Protein AF-A0AAV5CMH6-F1 (afdb_monomer_lite)

Organism: NCBI:txid191504

Sequence (570 aa):
MGAANGVAAIQAPANKAAPFFSFGVIADVQYADIPDGRSFYGVPRYYRHSLAVLRRAVTSWNNTQTQPGGVSFCINFGDIVDRHCPKDKSLSAVREVLDAFGELAGGRPTYHMLGNHCLYNLPRTELLPLLNMPTNSSDSDRAYYDISPCPGFRIVVLDAYDFSALGRAQDHPTATAALRFLEENNPNADKNSSDGLAGTARRFVAYNGGVGARGEGRRVRPPANGPRRGVPGVAPVELQRGDGRRPPVLEMAAANGIAVNGSAKAPLFSFGVIADVQYADIPDGRSFLGVPRYYRHSISVLQRAVSRWNTHNNLKFAINFGDIIDGFCPKDKSLWAVQKVLDEFDKFQGPTYHMFGNHCLYNLPRSKLVSLLKMPTEFDRAYYDFSPCPEFRIVVLDAYDFSCLGWPQDHPVTAAALKLLDEKNPNSDKNSPEGLVGVHRRFVKFNGAVGKEQLSWLNDVLQDASTNKQNVILCSHLPMDPGASSPAALMWNYDEVMSVVRLYNCVKACFAGHDHKGGHSIDSHGVHHRTLEAALECPPGTSAFGHVEVYPDKLLLIGSDRMADTEICF

Secondary structure (DSSP, 8-state):
-------------S-PPPPS-EEEEE----B-SS--EE-TTS-EE-TTHHHHHHHHHHHHHHHTTTSTT-EEEEEE-S--B-TTS-HHHHHHHHHHHHHHHHT-GGG--EEE---HHHHHHS-HHHHHHHHT----SS-TT---EEE-SSTT--EEE--TTSS-SSSS-TTSHHHHHHHHHHHHH---SSTT--TT--GGGGG----------------PPPPPP-PPPP----PPPP-----------------------S--PPPSEEEEEEB---B-SS--EE-TT--EE-TTTHHHHHHHHHHHHHHHS-EEEEEE-S--B-TTS-TTTHHHHHHHHHHHHTTSSS-EEE---HHHHTTS-HHHHHHHTT-SSSTT---EEEEEETTEEEEE--TTSEESSSS-TTSHHHHHHHHHHHHH---SSTT--TT--GGGGG-STT-EE--HHHHHHHHHHHHHHHHTT-EEEEE-SS---TTSS-TTTS-TTHHHHHHHHTT-TTEEEEEE-SSTT-EEEE-TTS-EEEEPPBGGGPPTT----EEEEE-SSEEEEEE-TTS--EEEE-

pLDDT: mean 85.27, std 21.81, range [24.73, 98.94]

Foldseek 3Di:
DDDDPDPPPPPDDPDDDQDPAAAAEDEQLQAAPDCWDADPVRHTGHRPCSLVVLLVSLVVLLVQPPPRRGHQAYEYAENQHALPHDLVCLLVSSVSSVVSSVSNPDPHYYAYAYDQRNQSRAALLSVQVSRVHPAVDPPSSDRWDWDDPDPPDIDTHDHPCPQALTRDDCPPPSNVVSVVVLVVLDVDPQLQDLPPPDFPSSVSHRVNPDDDDPDDDDDDDDDDDDDDDDDDDDDDDDDDDDDDDDDDDDDDDDDDDDPDPDPDDAFPAKEKEAEALQAAPDCWDADPVRFTFHRPCSLVLLLVRLVVQVVVVTHQEYEYQANQHALPHDLVCLVVSSVVSVVSVVSRPHYYAYAYFLRNQSHDAQQVCCVSRVAPDPGSDRWDKDDSDLAAIETEAHQAPQACTRDDCPDPSNVVRVVVLVVLPVDPQQQDLPPPDQLSLQSGRSGGHGDPNRLVVLLVVLVVCQVSNHAYEYGHQAWLDVQFAPSNRHRPPSVSSVVSVLVHPRYQEYEYERRQQWGWDADPSRYIYTYFHHSRSDDPPFHTMFMWRHHSFWIWTDTTGSGDIDIGGD

InterPro domains:
  IPR004843 Calcineurin-like, phosphoesterase domain [PF00149] (271-517)
  IPR029052 Metallo-dependent phosphatase-like [G3DSA:3.60.21.10] (16-215)
  IPR029052 Metallo-dependent phosphatase-like [G3DSA:3.60.21.10] (264-563)
  IPR029052 Metallo-dependent phosphatase-like [SSF56300] (21-213)
  IPR029052 Metallo-dependent phosphatase-like [SSF56300] (267-563)
  IPR041869 Manganese-dependent ADP-ribose/CDP-alcohol diphosphatase 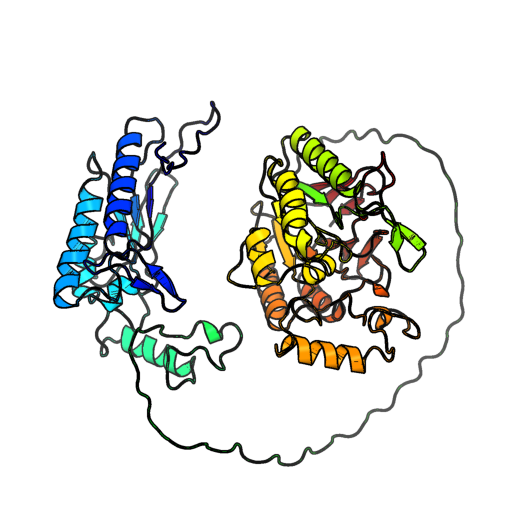[cd07396] (269-557)

Structure (mmCIF, N/CA/C/O backbone):
data_AF-A0AAV5CMH6-F1
#
_entry.id   AF-A0AAV5CMH6-F1
#
loop_
_atom_site.group_PDB
_atom_site.id
_atom_site.type_symbol
_atom_site.label_atom_id
_atom_site.label_alt_id
_atom_site.label_comp_id
_atom_site.label_asym_id
_atom_site.label_entity_id
_atom_site.label_seq_id
_atom_site.pdbx_PDB_ins_code
_atom_site.Cartn_x
_atom_site.Cartn_y
_atom_site.Cartn_z
_atom_site.occupancy
_atom_site.B_iso_or_equiv
_atom_site.auth_seq_id
_atom_site.auth_comp_id
_atom_site.auth_asym_id
_atom_site.auth_atom_id
_atom_site.pdbx_PDB_model_num
ATOM 1 N N . MET A 1 1 ? 2.998 41.480 2.901 1.00 34.34 1 MET A N 1
ATOM 2 C CA . MET A 1 1 ? 3.467 40.091 2.717 1.00 34.34 1 MET A CA 1
ATOM 3 C C . MET A 1 1 ? 4.095 39.637 4.021 1.00 34.34 1 MET A C 1
ATOM 5 O O . MET A 1 1 ? 5.067 40.241 4.445 1.00 34.34 1 MET A O 1
ATOM 9 N N . GLY A 1 2 ? 3.507 38.641 4.674 1.00 28.34 2 GLY A N 1
ATOM 10 C CA . GLY A 1 2 ? 4.030 38.023 5.889 1.00 28.34 2 GLY A CA 1
ATOM 11 C C . GLY A 1 2 ? 3.264 36.726 6.103 1.00 28.34 2 GLY A C 1
ATOM 12 O O . GLY A 1 2 ? 2.069 36.768 6.379 1.00 28.34 2 GLY A O 1
ATOM 13 N N . ALA A 1 3 ? 3.916 35.597 5.836 1.00 29.33 3 ALA A N 1
ATOM 14 C CA . ALA A 1 3 ? 3.318 34.272 5.891 1.00 29.33 3 ALA A CA 1
ATOM 15 C C . ALA A 1 3 ? 3.009 33.894 7.347 1.00 29.33 3 ALA A C 1
ATOM 17 O O . ALA A 1 3 ? 3.910 33.803 8.180 1.00 29.33 3 ALA A O 1
ATOM 18 N N . ALA A 1 4 ? 1.728 33.686 7.646 1.00 30.56 4 ALA A N 1
ATOM 19 C CA . ALA A 1 4 ? 1.277 33.081 8.886 1.00 30.56 4 ALA A CA 1
ATOM 20 C C . ALA A 1 4 ? 1.415 31.557 8.762 1.00 30.56 4 ALA A C 1
ATOM 22 O O . ALA A 1 4 ? 0.731 30.930 7.953 1.00 30.56 4 ALA A O 1
ATOM 23 N N . ASN A 1 5 ? 2.299 30.962 9.563 1.00 33.38 5 ASN A N 1
ATOM 24 C CA . ASN A 1 5 ? 2.342 29.517 9.773 1.00 33.38 5 ASN A CA 1
ATOM 25 C C . ASN A 1 5 ? 1.097 29.119 10.576 1.00 33.38 5 ASN A C 1
ATOM 27 O O . ASN A 1 5 ? 1.065 29.240 11.801 1.00 33.38 5 ASN A O 1
ATOM 31 N N . GLY A 1 6 ? 0.046 28.726 9.856 1.00 28.78 6 GLY A N 1
ATOM 32 C CA . GLY A 1 6 ? -1.236 28.327 10.417 1.00 28.78 6 GLY A CA 1
ATOM 33 C C . GLY A 1 6 ? -1.130 27.018 11.191 1.00 28.78 6 GLY A C 1
ATOM 34 O O . GLY A 1 6 ? -0.851 25.966 10.623 1.00 28.78 6 GLY A O 1
ATOM 35 N N . VAL A 1 7 ? -1.415 27.083 12.489 1.00 35.06 7 VAL A N 1
ATOM 36 C CA . VAL A 1 7 ? -1.943 25.942 13.237 1.00 35.06 7 VAL A CA 1
ATOM 37 C C . VAL A 1 7 ? -3.320 25.663 12.639 1.00 35.06 7 VAL A C 1
ATOM 39 O O . VAL A 1 7 ? -4.251 26.445 12.831 1.00 35.06 7 VAL A O 1
ATOM 42 N N . ALA A 1 8 ? -3.438 24.602 11.845 1.00 31.11 8 ALA A N 1
ATOM 43 C CA . ALA A 1 8 ? -4.713 24.183 11.285 1.00 31.11 8 ALA A CA 1
ATOM 44 C C . ALA A 1 8 ? -5.576 23.594 12.410 1.00 31.11 8 ALA A C 1
ATOM 46 O O . ALA A 1 8 ? -5.528 22.401 12.700 1.00 31.11 8 ALA A O 1
ATOM 47 N N . ALA A 1 9 ? -6.360 24.446 13.069 1.00 35.19 9 ALA A N 1
ATOM 48 C CA . ALA A 1 9 ? -7.510 23.985 13.824 1.00 35.19 9 ALA A CA 1
ATOM 49 C C . ALA A 1 9 ? -8.517 23.430 12.810 1.00 35.19 9 ALA A C 1
ATOM 51 O O . ALA A 1 9 ? -9.132 24.181 12.054 1.00 35.19 9 ALA A O 1
ATOM 52 N N . ILE A 1 10 ? -8.648 22.105 12.762 1.00 32.22 10 ILE A N 1
ATOM 53 C CA . ILE A 1 10 ? -9.707 21.432 12.013 1.00 32.22 10 ILE A CA 1
ATOM 54 C C . ILE A 1 10 ? -11.035 21.882 12.636 1.00 32.22 10 ILE A C 1
ATOM 56 O O . ILE A 1 10 ? -11.421 21.400 13.700 1.00 32.22 10 ILE A O 1
ATOM 60 N N . GLN A 1 11 ? -11.726 22.838 12.010 1.00 34.53 11 GLN A N 1
ATOM 61 C CA . GLN A 1 11 ? -13.102 23.160 12.378 1.00 34.53 11 GLN A CA 1
ATOM 62 C C . GLN A 1 11 ? -13.987 21.977 11.981 1.00 34.53 11 GLN A C 1
ATOM 64 O O . GLN A 1 11 ? -14.206 21.698 10.804 1.00 34.53 11 GLN A O 1
ATOM 69 N N . ALA A 1 12 ? -14.452 21.244 12.993 1.00 36.44 12 ALA A N 1
ATOM 70 C CA . ALA A 1 12 ? -15.391 20.147 12.831 1.00 36.44 12 ALA A CA 1
ATOM 71 C C . ALA A 1 12 ? -16.758 20.665 12.329 1.00 36.44 12 ALA A C 1
ATOM 73 O O . ALA A 1 12 ? -17.179 21.753 12.727 1.00 36.44 12 ALA A O 1
ATOM 74 N N . PRO A 1 13 ? -17.479 19.894 11.493 1.00 37.50 13 PRO A N 1
ATOM 75 C CA . PRO A 1 13 ? -18.794 20.290 10.999 1.00 37.50 13 PRO A CA 1
ATOM 76 C C . PRO A 1 13 ? -19.818 20.404 12.141 1.00 37.50 13 PRO A C 1
ATOM 78 O O . PRO A 1 13 ? -19.827 19.607 13.085 1.00 37.50 13 PRO A O 1
ATOM 81 N N . ALA A 1 14 ? -20.680 21.416 12.035 1.00 46.75 14 ALA A N 1
ATOM 82 C CA . ALA A 1 14 ? -21.675 21.813 13.025 1.00 46.75 14 ALA A CA 1
ATOM 83 C C . ALA A 1 14 ? -22.829 20.799 13.141 1.00 46.75 14 ALA A C 1
ATOM 85 O O . ALA A 1 14 ? -23.819 20.899 12.425 1.00 46.75 14 ALA A O 1
ATOM 86 N N . ASN A 1 15 ? -22.653 19.803 14.016 1.00 48.47 15 ASN A N 1
ATOM 87 C CA . ASN A 1 15 ? -23.658 19.161 14.892 1.00 48.47 15 ASN A CA 1
ATOM 88 C C . ASN A 1 15 ? -23.075 17.873 15.509 1.00 48.47 15 ASN A C 1
ATOM 90 O O . ASN A 1 15 ? -23.662 16.794 15.443 1.00 48.47 15 ASN A O 1
ATOM 94 N N . LYS A 1 16 ? -21.874 17.954 16.093 1.00 52.81 16 LYS A N 1
ATOM 95 C CA . LYS A 1 16 ? -21.317 16.843 16.874 1.00 52.81 16 LYS A CA 1
ATOM 96 C C . LYS A 1 16 ? -21.693 17.030 18.339 1.00 52.81 16 LYS A C 1
ATOM 98 O O . LYS A 1 16 ? -21.482 18.107 18.892 1.00 52.81 16 LYS A O 1
ATOM 103 N N . ALA A 1 17 ? -22.245 15.985 18.953 1.00 67.00 17 ALA A N 1
ATOM 104 C CA . ALA A 1 17 ? -22.371 15.910 20.404 1.00 67.00 17 ALA A CA 1
ATOM 105 C C . ALA A 1 17 ? -21.009 16.219 21.052 1.00 67.00 17 ALA A C 1
ATOM 107 O O . ALA A 1 17 ? -19.967 15.846 20.503 1.00 67.00 17 ALA A O 1
ATOM 108 N N . ALA A 1 18 ? -21.015 16.923 22.188 1.00 77.06 18 ALA A N 1
ATOM 109 C CA . ALA A 1 18 ? -19.783 17.249 22.896 1.00 77.06 18 ALA A CA 1
ATOM 110 C C . ALA A 1 18 ? -19.013 15.954 23.230 1.00 77.06 18 ALA A C 1
ATOM 112 O O . ALA A 1 18 ? -19.636 14.971 23.643 1.00 77.06 18 ALA A O 1
ATOM 113 N N . PRO A 1 19 ? -17.683 15.919 23.034 1.00 85.19 19 PRO A N 1
ATOM 114 C CA . PRO A 1 19 ? -16.889 14.746 23.376 1.00 85.19 19 PRO A CA 1
ATOM 115 C C . PRO A 1 19 ? -16.950 14.488 24.888 1.00 85.19 19 PRO A C 1
ATOM 117 O O . PRO A 1 19 ? -17.040 15.432 25.672 1.00 85.19 19 PRO A O 1
ATOM 120 N N . PHE A 1 20 ? -16.853 13.217 25.299 1.00 86.25 20 PHE A N 1
ATOM 121 C CA . PHE A 1 20 ? -16.796 12.845 26.722 1.00 86.25 20 PHE A CA 1
ATOM 122 C C . PHE A 1 20 ? -15.641 13.543 27.455 1.00 86.25 20 PHE A C 1
ATOM 124 O O . PHE A 1 20 ? -15.792 13.962 28.597 1.00 86.25 20 PHE A O 1
ATOM 131 N N . PHE A 1 21 ? -14.499 13.676 26.782 1.00 91.50 21 PHE A N 1
ATOM 132 C CA . PHE A 1 21 ? -13.356 14.488 27.182 1.00 91.50 21 PHE A CA 1
ATOM 133 C C . PHE A 1 21 ? -12.472 14.741 25.953 1.00 91.50 21 PHE A C 1
ATOM 135 O O . PHE A 1 21 ? -12.514 13.986 24.981 1.00 91.50 21 PHE A O 1
ATOM 142 N N . SER A 1 22 ? -11.641 15.777 26.021 1.00 93.56 22 SER A N 1
ATOM 143 C CA . SER A 1 22 ? -10.594 16.068 25.036 1.00 93.56 22 SER A CA 1
ATOM 144 C C . SER A 1 22 ? -9.268 16.258 25.758 1.00 93.56 22 SER A C 1
ATOM 146 O O . SER A 1 22 ? -9.248 16.787 26.873 1.00 93.56 22 SER A O 1
ATOM 148 N N . PHE A 1 23 ? -8.155 15.878 25.135 1.00 95.12 23 PHE A N 1
ATOM 149 C CA . PHE A 1 23 ? -6.824 16.060 25.711 1.00 95.12 23 PHE A CA 1
ATOM 150 C C . PHE A 1 23 ? -5.797 16.494 24.664 1.00 95.12 23 PHE A C 1
ATOM 152 O O . PHE A 1 23 ? -5.921 16.168 23.485 1.00 95.12 23 PHE A O 1
ATOM 159 N N . GLY A 1 24 ? -4.806 17.272 25.099 1.00 95.50 24 GLY A N 1
ATOM 160 C CA . GLY A 1 24 ? -3.674 17.680 24.275 1.00 95.50 24 GLY A CA 1
ATOM 161 C C . GLY A 1 24 ? -2.624 16.575 24.209 1.00 95.50 24 GLY A C 1
ATOM 162 O O . GLY A 1 24 ? -2.445 15.831 25.172 1.00 95.50 24 GLY A O 1
ATOM 163 N N . VAL A 1 25 ? -1.914 16.474 23.088 1.00 96.12 25 VAL A N 1
ATOM 164 C CA . VAL A 1 25 ? -0.794 15.541 22.927 1.00 96.12 25 VAL A CA 1
ATOM 165 C C . VAL A 1 25 ? 0.421 16.253 22.360 1.00 96.12 25 VAL A C 1
ATOM 167 O O . VAL A 1 25 ? 0.295 17.099 21.472 1.00 96.12 25 VAL A O 1
ATOM 170 N N . ILE A 1 26 ? 1.598 15.904 22.867 1.00 95.75 26 ILE A N 1
ATOM 171 C CA . ILE A 1 26 ? 2.883 16.324 22.310 1.00 95.75 26 ILE A CA 1
ATOM 172 C C . ILE A 1 26 ? 3.920 15.225 22.545 1.00 95.75 26 ILE A C 1
ATOM 174 O O . ILE A 1 26 ? 3.831 14.472 23.515 1.00 95.75 26 ILE A O 1
ATOM 178 N N . ALA A 1 27 ? 4.878 15.116 21.637 1.00 93.56 27 ALA A N 1
ATOM 179 C CA . ALA A 1 27 ? 5.997 14.189 21.714 1.00 93.56 27 ALA A CA 1
ATOM 180 C C . ALA A 1 27 ? 7.281 14.937 21.359 1.00 93.56 27 ALA A C 1
ATOM 182 O O . ALA A 1 27 ? 7.218 15.984 20.706 1.00 93.56 27 ALA A O 1
ATOM 183 N N . ASP A 1 28 ? 8.421 14.388 21.772 1.00 93.38 28 ASP A N 1
ATOM 184 C CA . ASP A 1 28 ? 9.736 14.789 21.273 1.00 93.38 28 ASP A CA 1
ATOM 185 C C . ASP A 1 28 ? 10.022 16.292 21.389 1.00 93.38 28 ASP A C 1
ATOM 187 O O . ASP A 1 28 ? 10.551 16.914 20.464 1.00 93.38 28 ASP A O 1
ATOM 191 N N . VAL A 1 29 ? 9.700 16.893 22.544 1.00 96.00 29 VAL A N 1
ATOM 192 C CA . VAL A 1 29 ? 10.058 18.298 22.810 1.00 96.00 29 VAL A CA 1
ATOM 193 C C . VAL A 1 29 ? 11.567 18.482 22.643 1.00 96.00 29 VAL A C 1
ATOM 195 O O . VAL A 1 29 ? 11.997 19.481 22.078 1.00 96.00 29 VAL A O 1
ATOM 198 N N . GLN A 1 30 ? 12.369 17.512 23.087 1.00 95.00 30 GLN A N 1
ATOM 199 C CA . GLN A 1 30 ? 13.813 17.403 22.871 1.00 95.00 30 GLN A CA 1
ATOM 200 C C . GLN A 1 30 ? 14.525 18.758 23.013 1.00 95.00 30 GLN A C 1
ATOM 202 O O . GLN A 1 30 ? 15.293 19.188 22.150 1.00 95.00 30 GLN A O 1
ATOM 207 N N . TYR A 1 31 ? 14.220 19.475 24.097 1.00 97.25 31 TYR A N 1
ATOM 208 C CA . TYR A 1 31 ? 14.785 20.791 24.356 1.00 97.25 31 TYR A CA 1
ATOM 209 C C . TYR A 1 31 ? 16.258 20.679 24.753 1.00 97.25 31 TYR A C 1
ATOM 211 O O . TYR A 1 31 ? 16.658 19.809 25.532 1.00 97.25 31 TYR A O 1
ATOM 219 N N . ALA A 1 32 ? 17.067 21.593 24.233 1.00 95.56 32 ALA A N 1
ATOM 220 C CA . ALA A 1 32 ? 18.412 21.843 24.719 1.00 95.56 32 ALA A CA 1
ATOM 221 C C . ALA A 1 32 ? 18.786 23.299 24.427 1.00 95.56 32 ALA A C 1
ATOM 223 O O . ALA A 1 32 ? 18.579 23.796 23.318 1.00 95.56 32 ALA A O 1
ATOM 224 N N . ASP A 1 33 ? 19.389 23.975 25.405 1.00 94.81 33 ASP A N 1
ATOM 225 C CA . ASP A 1 33 ? 19.918 25.329 25.226 1.00 94.81 33 ASP A CA 1
ATOM 226 C C . ASP A 1 33 ? 21.264 25.305 24.476 1.00 94.81 33 ASP A C 1
ATOM 228 O O . ASP A 1 33 ? 22.333 25.622 25.006 1.00 94.81 33 ASP A O 1
ATOM 232 N N . ILE A 1 34 ? 21.210 24.882 23.214 1.00 93.19 34 ILE A N 1
ATOM 233 C CA . ILE A 1 34 ? 22.340 24.806 22.285 1.00 93.19 34 ILE A CA 1
ATOM 234 C C . ILE A 1 34 ? 21.924 25.338 20.903 1.00 93.19 34 ILE A C 1
ATOM 236 O O . ILE A 1 34 ? 20.728 25.414 20.608 1.00 93.19 34 ILE A O 1
ATOM 240 N N . PRO A 1 35 ? 22.876 25.766 20.049 1.00 94.50 35 PRO A N 1
ATOM 241 C CA . PRO A 1 35 ? 22.573 26.144 18.669 1.00 94.50 35 PRO A CA 1
ATOM 242 C C . PRO A 1 35 ? 21.879 25.023 17.897 1.00 94.50 35 PRO A C 1
ATOM 244 O O . PRO A 1 35 ? 22.131 23.846 18.153 1.00 94.50 35 PRO A O 1
ATOM 247 N N . ASP A 1 36 ? 21.051 25.405 16.926 1.00 92.56 36 ASP A N 1
ATOM 248 C CA . ASP A 1 36 ? 20.410 24.469 16.006 1.00 92.56 36 ASP A CA 1
ATOM 249 C C . ASP A 1 36 ? 21.448 23.558 15.343 1.00 92.56 36 ASP A C 1
ATOM 251 O O . ASP A 1 36 ? 22.579 23.956 15.050 1.00 92.56 36 ASP A O 1
ATOM 255 N N . GLY A 1 37 ? 21.058 22.312 15.110 1.00 88.56 37 GLY A N 1
ATOM 256 C CA . GLY A 1 37 ? 21.958 21.280 14.626 1.00 88.56 37 GLY A CA 1
ATOM 257 C C . GLY A 1 37 ? 21.317 20.392 13.579 1.00 88.56 37 GLY A C 1
ATOM 258 O O . GLY A 1 37 ? 20.354 20.758 12.902 1.00 88.56 37 GLY A O 1
ATOM 259 N N . ARG A 1 38 ? 21.876 19.193 13.438 1.00 76.12 38 ARG A N 1
ATOM 260 C CA . ARG A 1 38 ? 21.346 18.150 12.565 1.00 76.12 38 ARG A CA 1
ATOM 261 C C . ARG A 1 38 ? 21.251 16.829 13.313 1.00 76.12 38 ARG A C 1
ATOM 263 O O . ARG A 1 38 ? 22.041 16.563 14.215 1.00 76.12 38 ARG A O 1
ATOM 270 N N . SER A 1 39 ? 20.275 16.011 12.939 1.00 75.69 39 SER A N 1
ATOM 271 C CA . SER A 1 39 ? 20.173 14.627 13.387 1.00 75.69 39 SER A CA 1
ATOM 272 C C . SER A 1 39 ? 21.285 13.774 12.768 1.00 75.69 39 SER A C 1
ATOM 274 O O . SER A 1 39 ? 21.991 14.212 11.858 1.00 75.69 39 SER A O 1
ATOM 276 N N . PHE A 1 40 ? 21.397 12.524 13.219 1.00 63.25 40 PHE A N 1
ATOM 277 C CA . PHE A 1 40 ? 22.285 11.524 12.617 1.00 63.25 40 PHE A CA 1
ATOM 278 C C . PHE A 1 40 ? 22.069 11.368 11.098 1.00 63.25 40 PHE A C 1
ATOM 280 O O . PHE A 1 40 ? 23.026 11.219 10.347 1.00 63.25 40 PHE A O 1
ATOM 287 N N . TYR A 1 41 ? 20.822 11.501 10.640 1.00 64.75 41 TYR A N 1
ATOM 288 C CA . TYR A 1 41 ? 20.436 11.443 9.225 1.00 64.75 41 TYR A CA 1
ATOM 289 C C . TYR A 1 41 ? 20.554 12.794 8.497 1.00 64.75 41 TYR A C 1
ATOM 291 O O . TYR A 1 41 ? 20.063 12.952 7.383 1.00 64.75 41 TYR A O 1
ATOM 299 N N . GLY A 1 42 ? 21.154 13.804 9.131 1.00 67.44 42 GLY A N 1
ATOM 300 C CA . GLY A 1 42 ? 21.335 15.128 8.544 1.00 67.44 42 GLY A CA 1
ATOM 301 C C . GLY A 1 42 ? 20.084 16.014 8.549 1.00 67.44 42 GLY A C 1
ATOM 302 O O . GLY A 1 42 ? 20.128 17.096 7.963 1.00 67.44 42 GLY A O 1
ATOM 303 N N . VAL A 1 43 ? 18.990 15.616 9.206 1.00 71.94 43 VAL A N 1
ATOM 304 C CA . VAL A 1 43 ? 17.745 16.408 9.280 1.00 71.94 43 VAL A CA 1
ATOM 305 C C . VAL A 1 43 ? 17.942 17.596 10.231 1.00 71.94 43 VAL A C 1
ATOM 307 O O . VAL A 1 43 ? 18.467 17.378 11.323 1.00 71.94 43 VAL A O 1
ATOM 310 N N . PRO A 1 44 ? 17.546 18.834 9.872 1.00 77.81 44 PRO A N 1
ATOM 311 C CA . PRO A 1 44 ? 17.644 19.984 10.771 1.00 77.81 44 PRO A CA 1
ATOM 312 C C . PRO A 1 44 ? 16.962 19.745 12.125 1.00 77.81 44 PRO A C 1
ATOM 314 O O . PRO A 1 44 ? 15.872 19.178 12.186 1.00 77.81 44 PRO A O 1
ATOM 317 N N . ARG A 1 45 ? 17.603 20.192 13.208 1.00 85.06 45 ARG A N 1
ATOM 318 C CA . ARG A 1 45 ? 17.088 20.133 14.581 1.00 85.06 45 ARG A CA 1
ATOM 319 C C . ARG A 1 45 ? 17.134 21.512 15.219 1.00 85.06 45 ARG A C 1
ATOM 321 O O . ARG A 1 45 ? 18.193 22.132 15.250 1.00 85.06 45 ARG A O 1
ATOM 328 N N . TYR A 1 46 ? 15.996 21.955 15.744 1.00 92.81 46 TYR A N 1
ATOM 329 C CA . TYR A 1 46 ? 15.809 23.303 16.282 1.00 92.81 46 TYR A CA 1
ATOM 330 C C . TYR A 1 46 ? 15.645 23.266 17.806 1.00 92.81 46 TYR A C 1
ATOM 332 O O . TYR A 1 46 ? 14.536 23.407 18.325 1.00 92.81 46 TYR A O 1
ATOM 340 N N . TYR A 1 47 ? 16.745 23.026 18.524 1.00 94.12 47 TYR A N 1
ATOM 341 C CA . TYR A 1 47 ? 16.715 22.650 19.944 1.00 94.12 47 TYR A CA 1
ATOM 342 C C . TYR A 1 47 ? 16.096 23.707 20.860 1.00 94.12 47 TYR A C 1
ATOM 344 O O . TYR A 1 47 ? 15.333 23.364 21.752 1.00 94.12 47 TYR A O 1
ATOM 352 N N . ARG A 1 48 ? 16.373 24.997 20.635 1.00 95.62 48 ARG A N 1
ATOM 353 C CA . ARG A 1 48 ? 15.736 26.074 21.414 1.00 95.62 48 ARG A CA 1
ATOM 354 C C . ARG A 1 48 ? 14.311 26.350 20.964 1.00 95.62 48 ARG A C 1
ATOM 356 O O . ARG A 1 48 ? 13.447 26.692 21.768 1.00 95.62 48 ARG A O 1
ATOM 363 N N . HIS A 1 49 ? 14.063 26.231 19.660 1.00 94.94 49 HIS A N 1
ATOM 364 C CA . HIS A 1 49 ? 12.751 26.532 19.101 1.00 94.94 49 HIS A CA 1
ATOM 365 C C . HIS A 1 49 ? 11.691 25.523 19.550 1.00 94.94 49 HIS A C 1
ATOM 367 O O . HIS A 1 49 ? 10.515 25.876 19.603 1.00 94.94 49 HIS A O 1
ATOM 373 N N . SER A 1 50 ? 12.077 24.297 19.903 1.00 95.69 50 SER A N 1
ATOM 374 C CA . SER A 1 50 ? 11.131 23.284 20.365 1.00 95.69 50 SER A CA 1
ATOM 375 C C . SER A 1 50 ? 10.391 23.692 21.645 1.00 95.69 50 SER A C 1
ATOM 377 O O . SER A 1 50 ? 9.182 23.489 21.742 1.00 95.69 50 SER A O 1
ATOM 379 N N . LEU A 1 51 ? 11.047 24.401 22.569 1.00 96.81 51 LEU A N 1
ATOM 380 C CA . LEU A 1 51 ? 10.380 24.981 23.738 1.00 96.81 51 LEU A CA 1
ATOM 381 C C . LEU A 1 51 ? 9.358 26.059 23.342 1.00 96.81 51 LEU A C 1
ATOM 383 O O . LEU A 1 51 ? 8.267 26.138 23.905 1.00 96.81 51 LEU A O 1
ATOM 387 N N . ALA A 1 52 ? 9.668 26.869 22.325 1.00 93.44 52 ALA A N 1
ATOM 388 C CA . ALA A 1 52 ? 8.713 27.834 21.785 1.00 93.44 52 ALA A CA 1
ATOM 389 C C . ALA A 1 52 ? 7.514 27.142 21.111 1.00 93.44 52 ALA A C 1
ATOM 391 O O . ALA A 1 52 ? 6.403 27.671 21.154 1.00 93.44 52 ALA A O 1
ATOM 392 N N . VAL A 1 53 ? 7.713 25.971 20.495 1.00 95.81 53 VAL A N 1
ATOM 393 C CA . VAL A 1 53 ? 6.623 25.134 19.962 1.00 95.81 53 VAL A CA 1
ATOM 394 C C . VAL A 1 53 ? 5.738 24.631 21.102 1.00 95.81 53 VAL A C 1
ATOM 396 O O . VAL A 1 53 ? 4.521 24.784 21.016 1.00 95.81 53 VAL A O 1
ATOM 399 N N . LEU A 1 54 ? 6.330 24.117 22.186 1.00 97.62 54 LEU A N 1
ATOM 400 C CA . LEU A 1 54 ? 5.584 23.677 23.367 1.00 97.62 54 LEU A CA 1
ATOM 401 C C . LEU A 1 54 ? 4.746 24.815 23.968 1.00 97.62 54 LEU A C 1
ATOM 403 O O . LEU A 1 54 ? 3.545 24.647 24.161 1.00 97.62 54 LEU A O 1
ATOM 407 N N . ARG A 1 55 ? 5.327 26.003 24.176 1.00 97.50 55 ARG A N 1
ATOM 408 C CA . ARG A 1 55 ? 4.584 27.171 24.690 1.00 97.50 55 ARG A CA 1
ATOM 409 C C . ARG A 1 55 ? 3.405 27.561 23.789 1.00 97.50 55 ARG A C 1
ATOM 411 O O . ARG A 1 55 ? 2.329 27.903 24.283 1.00 97.50 55 ARG A O 1
ATOM 418 N N . ARG A 1 56 ? 3.558 27.462 22.460 1.00 96.81 56 ARG A N 1
ATOM 419 C CA . ARG A 1 56 ? 2.445 27.678 21.514 1.00 96.81 56 ARG A CA 1
ATOM 420 C C . ARG A 1 56 ? 1.366 26.603 21.632 1.00 96.81 56 ARG A C 1
ATOM 422 O O . ARG A 1 56 ? 0.187 26.943 21.563 1.00 96.81 56 ARG A O 1
ATOM 429 N N . ALA A 1 57 ? 1.747 25.341 21.824 1.00 95.69 57 ALA A N 1
ATOM 430 C CA . ALA A 1 57 ? 0.799 24.253 22.046 1.00 95.69 57 ALA A CA 1
ATOM 431 C C . ALA A 1 57 ? -0.007 24.481 23.335 1.00 95.69 57 ALA A C 1
ATOM 433 O O . ALA A 1 57 ? -1.235 24.469 23.292 1.00 95.69 57 ALA A O 1
ATOM 434 N N . VAL A 1 58 ? 0.665 24.818 24.441 1.00 96.50 58 VAL A N 1
ATOM 435 C CA . VAL A 1 58 ? 0.025 25.147 25.727 1.00 96.50 58 VAL A CA 1
ATOM 436 C C . VAL A 1 58 ? -0.915 26.344 25.597 1.00 96.50 58 VAL A C 1
ATOM 438 O O . VAL A 1 58 ? -2.069 26.269 26.019 1.00 96.50 58 VAL A O 1
ATOM 441 N N . THR A 1 59 ? -0.486 27.407 24.912 1.00 95.81 59 THR A N 1
ATOM 442 C CA . THR A 1 59 ? -1.347 28.561 24.597 1.00 95.81 59 THR A CA 1
ATOM 443 C C . THR A 1 59 ? -2.586 28.131 23.807 1.00 95.81 59 THR A C 1
ATOM 445 O O . THR A 1 59 ? -3.707 28.519 24.134 1.00 95.81 59 THR A O 1
ATOM 448 N N . SER A 1 60 ? -2.412 27.284 22.789 1.00 94.44 60 SER A N 1
ATOM 449 C CA . SER A 1 60 ? -3.524 26.761 21.994 1.00 94.44 60 SER A CA 1
ATOM 450 C C . SER A 1 60 ? -4.501 25.948 22.846 1.00 94.44 60 SER A C 1
ATOM 452 O O . SER A 1 60 ? -5.710 26.124 22.718 1.00 94.44 60 SER A O 1
ATOM 454 N N . TRP A 1 61 ? -4.011 25.085 23.738 1.00 95.81 61 TRP A N 1
ATOM 455 C CA . TRP A 1 61 ? -4.863 24.295 24.630 1.00 95.81 61 TRP A CA 1
ATOM 456 C C . TRP A 1 61 ? -5.587 25.165 25.662 1.00 95.81 61 TRP A C 1
ATOM 458 O O . TRP A 1 61 ? -6.758 24.914 25.957 1.00 95.81 61 TRP A O 1
ATOM 468 N N . ASN A 1 62 ? -4.944 26.222 26.164 1.00 94.88 62 ASN A N 1
ATOM 469 C CA . ASN A 1 62 ? -5.575 27.234 27.016 1.00 94.88 62 ASN A CA 1
ATOM 470 C C . ASN A 1 62 ? -6.722 27.950 26.287 1.00 94.88 62 ASN A C 1
ATOM 472 O O . ASN A 1 62 ? -7.806 28.088 26.847 1.00 94.88 62 ASN A O 1
ATOM 476 N N . ASN A 1 63 ? -6.546 28.299 25.011 1.00 91.81 63 ASN A N 1
ATOM 477 C CA . ASN A 1 63 ? -7.583 28.972 24.219 1.00 91.81 63 ASN A CA 1
ATOM 478 C C . ASN A 1 63 ? -8.841 28.116 23.991 1.00 91.81 63 ASN A C 1
ATOM 480 O O . ASN A 1 63 ? -9.912 28.655 23.718 1.00 91.81 63 ASN A O 1
ATOM 484 N N . THR A 1 64 ? -8.737 26.790 24.117 1.00 87.00 64 THR A N 1
ATOM 485 C CA . THR A 1 64 ? -9.898 25.891 24.013 1.00 87.00 64 THR A CA 1
ATOM 486 C C . THR A 1 64 ? -10.645 25.698 25.331 1.00 87.00 64 THR A C 1
ATOM 488 O O . THR A 1 64 ? -11.717 25.106 25.321 1.00 87.00 64 THR A O 1
ATOM 491 N N . GLN A 1 65 ? -10.118 26.181 26.463 1.00 81.06 65 GLN A N 1
ATOM 492 C CA . GLN A 1 65 ? -10.604 25.820 27.800 1.00 81.06 65 GLN A CA 1
ATOM 493 C C . GLN A 1 65 ? -12.085 26.152 28.032 1.00 81.06 65 GLN A C 1
ATOM 495 O O . GLN A 1 65 ? -12.785 25.399 28.702 1.00 81.06 65 GLN A O 1
ATOM 500 N N . THR A 1 66 ? -12.569 27.269 27.490 1.00 79.88 66 THR A N 1
ATOM 501 C CA . THR A 1 66 ? -13.956 27.728 27.672 1.00 79.88 66 THR A CA 1
ATOM 502 C C . THR A 1 66 ? -14.930 27.151 26.643 1.00 79.88 66 THR A C 1
ATOM 504 O O . THR A 1 66 ? -16.127 27.422 26.717 1.00 79.88 66 THR A O 1
ATOM 507 N N . GLN A 1 67 ? -14.442 26.364 25.680 1.00 81.69 67 GLN A N 1
ATOM 508 C CA . GLN A 1 67 ? -15.257 25.790 24.612 1.00 81.69 67 GLN A CA 1
ATOM 509 C C . GLN A 1 67 ? -15.847 24.434 25.034 1.00 81.69 67 GLN A C 1
ATOM 511 O O . GLN A 1 67 ? -15.170 23.655 25.714 1.00 81.69 67 GLN A O 1
ATOM 516 N N . PRO A 1 68 ? -17.073 24.087 24.597 1.00 75.12 68 PRO A N 1
ATOM 517 C CA . PRO A 1 68 ? -17.587 22.726 24.718 1.00 75.12 68 PRO A CA 1
ATOM 518 C C . PRO A 1 68 ? -16.618 21.726 24.070 1.00 75.12 68 PRO A C 1
ATOM 520 O O . PRO A 1 68 ? -16.304 21.835 22.887 1.00 75.12 68 PRO A O 1
ATOM 523 N N . GLY A 1 69 ? -16.121 20.761 24.849 1.00 78.62 69 GLY A N 1
ATOM 524 C CA . GLY A 1 69 ? -15.099 19.817 24.383 1.00 78.62 69 GLY A CA 1
ATOM 525 C C . GLY A 1 69 ? -13.669 20.369 24.357 1.00 78.62 69 GLY A C 1
ATOM 526 O O . GLY A 1 69 ? -12.821 19.808 23.664 1.00 78.62 69 GLY A O 1
ATOM 527 N N . GLY A 1 70 ? -13.389 21.449 25.090 1.00 87.88 70 GLY A N 1
ATOM 528 C CA . GLY A 1 70 ? -12.042 21.969 25.309 1.00 87.88 70 GLY A CA 1
ATOM 529 C C . GLY A 1 70 ? -11.083 20.962 25.951 1.00 87.88 70 GLY A C 1
ATOM 530 O O . GLY A 1 70 ? -11.493 19.979 26.571 1.00 87.88 70 GLY A O 1
ATOM 531 N N . VAL A 1 71 ? -9.778 21.209 25.808 1.00 93.31 71 VAL A N 1
ATOM 532 C CA . VAL A 1 71 ? -8.728 20.331 26.348 1.00 93.31 71 VAL A CA 1
ATOM 533 C C . VAL A 1 71 ? -8.770 20.305 27.879 1.00 93.31 71 VAL A C 1
ATOM 535 O O . VAL A 1 71 ? -8.571 21.333 28.529 1.00 93.31 71 VAL A O 1
ATOM 538 N N . SER A 1 72 ? -8.997 19.118 28.443 1.00 92.62 72 SER A N 1
ATOM 539 C CA . SER A 1 72 ? -9.167 18.865 29.883 1.00 92.62 72 SER A CA 1
ATOM 540 C C . SER A 1 72 ? -7.885 18.424 30.599 1.00 92.62 72 SER A C 1
ATOM 542 O O . SER A 1 72 ? -7.743 18.653 31.795 1.00 92.62 72 SER A O 1
ATOM 544 N N . PHE A 1 73 ? -6.934 17.843 29.871 1.00 95.00 73 PHE A N 1
ATOM 545 C CA . PHE A 1 73 ? -5.596 17.465 30.340 1.00 95.00 73 PHE A CA 1
ATOM 546 C C . PHE A 1 73 ? -4.659 17.301 29.138 1.00 95.00 73 PHE A C 1
ATOM 548 O O . PHE A 1 73 ? -5.113 17.351 27.992 1.00 95.00 73 PHE A O 1
ATOM 555 N N . CYS A 1 74 ? -3.368 17.083 29.377 1.00 95.94 74 CYS A N 1
ATOM 556 C CA . CYS A 1 74 ? -2.392 16.811 28.321 1.00 95.94 74 CYS A CA 1
ATOM 557 C C . CYS A 1 74 ? -1.633 15.506 28.566 1.00 95.94 74 CYS A C 1
ATOM 559 O O . CYS A 1 74 ? -1.470 15.077 29.705 1.00 95.94 74 CYS A O 1
ATOM 561 N N . ILE A 1 75 ? -1.143 14.889 27.493 1.00 96.06 75 ILE A N 1
ATOM 562 C CA . ILE A 1 75 ? -0.219 13.755 27.540 1.00 96.06 75 ILE A CA 1
ATOM 563 C C . ILE A 1 75 ? 1.060 14.138 26.792 1.00 96.06 75 ILE A C 1
ATOM 565 O O . ILE A 1 75 ? 1.017 14.537 25.627 1.00 96.06 75 ILE A O 1
ATOM 569 N N . ASN A 1 76 ? 2.197 14.011 27.470 1.00 95.56 76 ASN A N 1
ATOM 570 C CA . ASN A 1 76 ? 3.527 14.154 26.897 1.00 95.56 76 ASN A CA 1
ATOM 571 C C . ASN A 1 76 ? 4.152 12.769 26.690 1.00 95.56 76 ASN A C 1
ATOM 573 O O . ASN A 1 76 ? 4.445 12.081 27.668 1.00 95.56 76 ASN A O 1
ATOM 577 N N . PHE A 1 77 ? 4.422 12.394 25.442 1.00 94.62 77 PHE A N 1
ATOM 578 C CA . PHE A 1 77 ? 4.945 11.073 25.065 1.00 94.62 77 PHE A CA 1
ATOM 579 C C . PHE A 1 77 ? 6.446 10.860 25.349 1.00 94.62 77 PHE A C 1
ATOM 581 O O . PHE A 1 77 ? 7.031 9.897 24.870 1.00 94.62 77 PHE A O 1
ATOM 588 N N . GLY A 1 78 ? 7.068 11.713 26.166 1.00 92.25 78 GLY A N 1
ATOM 589 C CA . GLY A 1 78 ? 8.467 11.576 26.577 1.00 92.25 78 GLY A CA 1
ATOM 590 C C . GLY A 1 78 ? 9.414 12.490 25.807 1.00 92.25 78 GLY A C 1
ATOM 591 O O . GLY A 1 78 ? 8.988 13.502 25.253 1.00 92.25 78 GLY A O 1
ATOM 592 N N . ASP A 1 79 ? 10.711 12.178 25.868 1.00 94.12 79 ASP A N 1
ATOM 593 C CA . ASP A 1 79 ? 11.790 12.910 25.188 1.00 94.12 79 ASP A CA 1
ATOM 594 C C . ASP A 1 79 ? 11.735 14.432 25.393 1.00 94.12 79 ASP A C 1
ATOM 596 O O . ASP A 1 79 ? 11.747 15.225 24.459 1.00 94.12 79 ASP A O 1
ATOM 600 N N . ILE A 1 80 ? 11.675 14.843 26.661 1.00 94.81 80 ILE A N 1
ATOM 601 C CA . ILE A 1 80 ? 11.595 16.239 27.114 1.00 94.81 80 ILE A CA 1
ATOM 602 C C . ILE A 1 80 ? 12.864 17.031 26.763 1.00 94.81 80 ILE A C 1
ATOM 604 O O . ILE A 1 80 ? 12.774 18.155 26.269 1.00 94.81 80 ILE A O 1
ATOM 608 N N . VAL A 1 81 ? 14.041 16.446 26.992 1.00 94.81 81 VAL A N 1
ATOM 609 C CA . VAL A 1 81 ? 15.349 17.063 26.714 1.00 94.81 81 VAL A CA 1
ATOM 610 C C . VAL A 1 81 ? 16.116 16.263 25.682 1.00 94.81 81 VAL A C 1
ATOM 612 O O . VAL A 1 81 ? 16.058 15.039 25.698 1.00 94.81 81 VAL A O 1
ATOM 615 N N . ASP A 1 82 ? 16.859 16.935 24.803 1.00 93.44 82 ASP A N 1
ATOM 616 C CA . ASP A 1 82 ? 17.670 16.247 23.798 1.00 93.44 82 ASP A CA 1
ATOM 617 C C . ASP A 1 82 ? 18.957 15.663 24.386 1.00 93.44 82 ASP A C 1
ATOM 619 O O . ASP A 1 82 ? 19.562 16.231 25.294 1.00 93.44 82 ASP A O 1
ATOM 623 N N . ARG A 1 83 ? 19.453 14.569 23.806 1.00 87.88 83 ARG A N 1
ATOM 624 C CA . ARG A 1 83 ? 20.716 13.927 24.199 1.00 87.88 83 ARG A CA 1
ATOM 625 C C . ARG A 1 83 ? 21.937 14.856 24.157 1.00 87.88 83 ARG A C 1
ATOM 627 O O . ARG A 1 83 ? 22.910 14.597 24.857 1.00 87.88 83 ARG A O 1
ATOM 634 N N . HIS A 1 84 ? 21.924 15.873 23.288 1.00 89.12 84 HIS A N 1
ATOM 635 C CA . HIS A 1 84 ? 23.020 16.835 23.152 1.00 89.12 84 HIS A CA 1
ATOM 636 C C . HIS A 1 84 ? 22.941 17.963 24.188 1.00 89.12 84 HIS A C 1
ATOM 638 O O . HIS A 1 84 ? 23.814 18.832 24.201 1.00 89.12 84 HIS A O 1
ATOM 644 N N . CYS A 1 85 ? 21.922 17.965 25.053 1.00 92.19 85 CYS A N 1
ATOM 645 C CA . CYS A 1 85 ? 21.881 18.855 26.200 1.00 92.19 85 CYS A CA 1
ATOM 646 C C . CYS A 1 85 ? 23.122 18.608 27.079 1.00 92.19 85 CYS A C 1
ATOM 648 O O . CYS A 1 85 ? 23.400 17.456 27.432 1.00 92.19 85 CYS A O 1
ATOM 650 N N . PRO A 1 86 ? 23.894 19.652 27.432 1.00 92.44 86 PRO A N 1
ATOM 651 C CA . PRO A 1 86 ? 25.004 19.504 28.366 1.00 92.44 86 PRO A CA 1
ATOM 652 C C . PRO A 1 86 ? 24.540 18.842 29.670 1.00 92.44 86 PRO A C 1
ATOM 654 O O . PRO A 1 86 ? 23.465 19.157 30.191 1.00 92.44 86 PRO A O 1
ATOM 657 N N . LYS A 1 87 ? 25.323 17.892 30.195 1.00 89.50 87 LYS A N 1
ATOM 658 C CA . LYS A 1 87 ? 24.918 17.081 31.360 1.00 89.50 87 LYS A CA 1
ATOM 659 C C . LYS A 1 87 ? 24.654 17.933 32.596 1.00 89.50 87 LYS A C 1
ATOM 661 O O . LYS A 1 87 ? 23.651 17.737 33.270 1.00 89.50 87 LYS A O 1
ATOM 666 N N . ASP A 1 88 ? 25.486 18.941 32.818 1.00 92.56 88 ASP A N 1
ATOM 667 C CA . ASP A 1 88 ? 25.345 19.941 33.878 1.00 92.56 88 ASP A CA 1
ATOM 668 C C . ASP A 1 88 ? 24.089 20.822 33.733 1.00 92.56 88 ASP A C 1
ATOM 670 O O . ASP A 1 88 ? 23.609 21.372 34.720 1.00 92.56 88 ASP A O 1
ATOM 674 N N . LYS A 1 89 ? 23.513 20.916 32.526 1.00 94.75 89 LYS A N 1
ATOM 675 C CA . LYS A 1 89 ? 22.287 21.680 32.233 1.00 94.75 89 LYS A CA 1
ATOM 676 C C . LYS A 1 89 ? 21.031 20.824 32.080 1.00 94.75 89 LYS A C 1
ATOM 678 O O . LYS A 1 89 ? 19.933 21.370 31.955 1.00 94.75 89 LYS A O 1
ATOM 683 N N . SER A 1 90 ? 21.159 19.500 32.080 1.00 94.50 90 SER A N 1
ATOM 684 C CA . SER A 1 90 ? 20.053 18.585 31.776 1.00 94.50 90 SER A CA 1
ATOM 685 C C . SER A 1 90 ? 18.888 18.740 32.754 1.00 94.50 90 SER A C 1
ATOM 687 O O . SER A 1 90 ? 17.739 18.849 32.331 1.00 94.50 90 SER A O 1
ATOM 689 N N . LEU A 1 91 ? 19.185 18.855 34.052 1.00 95.19 91 LEU A N 1
ATOM 690 C CA . LEU A 1 91 ? 18.175 19.069 35.088 1.00 95.19 91 LEU A CA 1
ATOM 691 C C . LEU A 1 91 ? 17.426 20.399 34.909 1.00 95.19 91 LEU A C 1
ATOM 693 O O . LEU A 1 91 ? 16.198 20.433 34.987 1.00 95.19 91 LEU A O 1
ATOM 697 N N . SER A 1 92 ? 18.145 21.495 34.642 1.00 96.06 92 SER A N 1
ATOM 698 C CA . SER A 1 92 ? 17.523 22.801 34.382 1.00 96.06 92 SER A CA 1
ATOM 699 C C . SER A 1 92 ? 16.695 22.808 33.098 1.00 96.06 92 SER A C 1
ATOM 701 O O . SER A 1 92 ? 15.624 23.401 33.081 1.00 96.06 92 SER A O 1
ATOM 703 N N . ALA A 1 93 ? 17.143 22.110 32.052 1.00 97.00 93 ALA A N 1
ATOM 704 C CA . ALA A 1 93 ? 16.414 22.014 30.792 1.00 97.00 93 ALA A CA 1
ATOM 705 C C . ALA A 1 93 ? 15.110 21.211 30.943 1.00 97.00 93 ALA A C 1
ATOM 707 O O . ALA A 1 93 ? 14.084 21.609 30.395 1.00 97.00 93 ALA A O 1
ATOM 708 N N . VAL A 1 94 ? 15.117 20.126 31.732 1.00 96.94 94 VAL A N 1
ATOM 709 C CA . VAL A 1 94 ? 13.883 19.404 32.084 1.00 96.94 94 VAL A CA 1
ATOM 710 C C . VAL A 1 94 ? 12.928 20.322 32.838 1.00 96.94 94 VAL A C 1
ATOM 712 O O . VAL A 1 94 ? 11.761 20.402 32.467 1.00 96.94 94 VAL A O 1
ATOM 715 N N . ARG A 1 95 ? 13.415 21.051 33.851 1.00 96.94 95 ARG A N 1
ATOM 716 C CA . ARG A 1 95 ? 12.586 22.002 34.609 1.00 96.94 95 ARG A CA 1
ATOM 717 C C . ARG A 1 95 ? 11.973 23.070 33.712 1.00 96.94 95 ARG A C 1
ATOM 719 O O . ARG A 1 95 ? 10.780 23.289 33.808 1.00 96.94 95 ARG A O 1
ATOM 726 N N . GLU A 1 96 ? 12.732 23.642 32.783 1.00 97.56 96 GLU A N 1
ATOM 727 C CA . GLU A 1 96 ? 12.216 24.670 31.874 1.00 97.56 96 GLU A CA 1
ATOM 728 C C . GLU A 1 96 ? 11.079 24.152 30.972 1.00 97.56 96 GLU A C 1
ATOM 730 O O . GLU A 1 96 ? 10.102 24.858 30.712 1.00 97.56 96 GLU A O 1
ATOM 735 N N . VAL A 1 97 ? 11.170 22.899 30.521 1.00 97.69 97 VAL A N 1
ATOM 736 C CA . VAL A 1 97 ? 10.083 22.255 29.772 1.00 97.69 97 VAL A CA 1
ATOM 737 C C . VAL A 1 97 ? 8.875 21.977 30.670 1.00 97.69 97 VAL A C 1
ATOM 739 O O . VAL A 1 97 ? 7.741 22.207 30.251 1.00 97.69 97 VAL A O 1
ATOM 742 N N . LEU A 1 98 ? 9.091 21.502 31.899 1.00 96.69 98 LEU A N 1
ATOM 743 C CA . LEU A 1 98 ? 8.010 21.263 32.859 1.00 96.69 98 LEU A CA 1
ATOM 744 C C . LEU A 1 98 ? 7.320 22.564 33.289 1.00 96.69 98 LEU A C 1
ATOM 746 O O . LEU A 1 98 ? 6.097 22.580 33.396 1.00 96.69 98 LEU A O 1
ATOM 750 N N . ASP A 1 99 ? 8.063 23.660 33.434 1.00 97.00 99 ASP A N 1
ATOM 751 C CA . ASP A 1 99 ? 7.521 24.993 33.707 1.00 97.00 99 ASP A CA 1
ATOM 752 C C . ASP A 1 99 ? 6.593 25.441 32.569 1.00 97.00 99 ASP A C 1
ATOM 754 O O . ASP A 1 99 ? 5.496 25.932 32.826 1.00 97.00 99 ASP A O 1
ATOM 758 N N . ALA A 1 100 ? 6.970 25.185 31.309 1.00 97.00 100 ALA A N 1
ATOM 759 C CA . ALA A 1 100 ? 6.106 25.469 30.163 1.00 97.00 100 ALA A CA 1
ATOM 760 C C . ALA A 1 100 ? 4.814 24.631 30.174 1.00 97.00 100 ALA A C 1
ATOM 762 O O . ALA A 1 100 ? 3.754 25.148 29.827 1.00 97.00 100 ALA A O 1
ATOM 763 N N . PHE A 1 101 ? 4.857 23.363 30.602 1.00 96.06 101 PHE A N 1
ATOM 764 C CA . PHE A 1 101 ? 3.633 22.584 30.848 1.00 96.06 101 PHE A CA 1
ATOM 765 C C . PHE A 1 101 ? 2.819 23.129 32.031 1.00 96.06 101 PHE A C 1
ATOM 767 O O . PHE A 1 101 ? 1.590 23.081 31.997 1.00 96.06 101 PHE A O 1
ATOM 774 N N . GLY A 1 102 ? 3.484 23.680 33.050 1.00 94.19 102 GLY A N 1
ATOM 775 C CA . GLY A 1 102 ? 2.863 24.325 34.208 1.00 94.19 102 GLY A CA 1
ATOM 776 C C . GLY A 1 102 ? 2.036 25.570 33.868 1.00 94.19 102 GLY A C 1
ATOM 777 O O . GLY A 1 102 ? 1.154 25.946 34.637 1.00 94.19 102 GLY A O 1
ATOM 778 N N . GLU A 1 103 ? 2.242 26.171 32.691 1.00 94.88 103 GLU A N 1
ATOM 779 C CA . GLU A 1 103 ? 1.414 27.268 32.166 1.00 94.88 103 GLU A CA 1
ATOM 780 C C . GLU A 1 103 ? 0.018 26.806 31.682 1.00 94.88 103 GLU A C 1
ATOM 782 O O . GLU A 1 103 ? -0.798 27.620 31.228 1.00 94.88 103 GLU A O 1
ATOM 787 N N . LEU A 1 104 ? -0.301 25.506 31.763 1.00 92.38 104 LEU A N 1
ATOM 788 C CA . LEU A 1 104 ? -1.627 24.988 31.437 1.00 92.38 104 LEU A CA 1
ATOM 789 C C . LEU A 1 104 ? -2.665 25.486 32.461 1.00 92.38 104 LEU A C 1
ATOM 791 O O . LEU A 1 104 ? -2.695 25.087 33.625 1.00 92.38 104 LEU A O 1
ATOM 795 N N . ALA A 1 105 ? -3.555 26.372 32.014 1.00 87.88 105 ALA A N 1
ATOM 796 C CA . ALA A 1 105 ? -4.472 27.097 32.890 1.00 87.88 105 ALA A CA 1
ATOM 797 C C . ALA A 1 105 ? -5.499 26.180 33.579 1.00 87.88 105 ALA A C 1
ATOM 799 O O . ALA A 1 105 ? -5.889 25.146 33.034 1.00 87.88 105 ALA A O 1
ATOM 800 N N . GLY A 1 106 ? -5.995 26.593 34.750 1.00 83.81 106 GLY A N 1
ATOM 801 C CA . GLY A 1 106 ? -7.096 25.916 35.449 1.00 83.81 106 GLY A CA 1
ATOM 802 C C . GLY A 1 106 ? -6.717 24.628 36.183 1.00 83.81 106 GLY A C 1
ATOM 803 O O . GLY A 1 106 ? -7.600 23.819 36.445 1.00 83.81 106 GLY A O 1
ATOM 804 N N . GLY A 1 107 ? -5.431 24.417 36.490 1.00 83.44 107 GLY A N 1
ATOM 805 C CA . GLY A 1 107 ? -4.965 23.245 37.245 1.00 83.44 107 GLY A CA 1
ATOM 806 C C . GLY A 1 107 ? -5.094 21.921 36.486 1.00 83.44 107 GLY A C 1
ATOM 807 O O . GLY A 1 107 ? -5.125 20.859 37.105 1.00 83.44 107 GLY A O 1
ATOM 808 N N . ARG A 1 108 ? -5.203 21.974 35.153 1.00 91.44 108 ARG A N 1
ATOM 809 C CA . ARG A 1 108 ? -5.296 20.780 34.306 1.00 91.44 108 ARG A CA 1
ATOM 810 C C . ARG A 1 108 ? -3.976 19.999 34.365 1.00 91.44 108 ARG A C 1
ATOM 812 O O . ARG A 1 108 ? -2.916 20.613 34.246 1.00 91.44 108 ARG A O 1
ATOM 819 N N . PRO A 1 109 ? -4.011 18.667 34.533 1.00 94.00 109 PRO A N 1
ATOM 820 C CA . PRO A 1 109 ? -2.795 17.877 34.646 1.00 94.00 109 PRO A CA 1
ATOM 821 C C . PRO A 1 109 ? -2.130 17.657 33.282 1.00 94.00 109 PRO A C 1
ATOM 823 O O . PRO A 1 109 ? -2.798 17.570 32.248 1.00 94.00 109 PRO A O 1
ATOM 826 N N . THR A 1 110 ? -0.807 17.497 33.304 1.00 95.44 110 THR A N 1
ATOM 827 C CA . THR A 1 110 ? -0.050 16.881 32.210 1.00 95.44 110 THR A CA 1
ATOM 828 C C . THR A 1 110 ? 0.464 15.526 32.679 1.00 95.44 110 THR A C 1
ATOM 830 O O . THR A 1 110 ? 1.065 15.413 33.743 1.00 95.44 110 THR A O 1
ATOM 833 N N . TYR A 1 111 ? 0.212 14.494 31.884 1.00 95.75 111 TYR A N 1
ATOM 834 C CA . TYR A 1 111 ? 0.652 13.128 32.132 1.00 95.75 111 TYR A CA 1
ATOM 835 C C . TYR A 1 111 ? 1.879 12.838 31.276 1.00 95.75 111 TYR A C 1
ATOM 837 O O . TYR A 1 111 ? 1.830 12.945 30.051 1.00 95.75 111 TYR A O 1
ATOM 845 N N . HIS A 1 112 ? 2.998 12.507 31.914 1.00 95.25 112 HIS A N 1
ATOM 846 C CA . HIS A 1 112 ? 4.276 12.313 31.235 1.00 95.25 112 HIS A CA 1
ATOM 847 C C . HIS A 1 112 ? 4.596 10.831 31.046 1.00 95.25 112 HIS A C 1
ATOM 849 O O . HIS A 1 112 ? 4.283 10.003 31.901 1.00 95.25 112 HIS A O 1
ATOM 855 N N . MET A 1 113 ? 5.268 10.517 29.943 1.00 93.94 113 MET A N 1
ATOM 856 C CA . MET A 1 113 ? 5.931 9.237 29.705 1.00 93.94 113 MET A CA 1
ATOM 857 C C . MET A 1 113 ? 7.450 9.411 29.749 1.00 93.94 113 MET A C 1
ATOM 859 O O . MET A 1 113 ? 7.968 10.526 29.625 1.00 93.94 113 MET A O 1
ATOM 863 N N . LEU A 1 114 ? 8.170 8.304 29.927 1.00 92.44 114 LEU A N 1
ATOM 864 C CA . LEU A 1 114 ? 9.620 8.278 29.769 1.00 92.44 114 LEU A CA 1
ATOM 865 C C . LEU A 1 114 ? 9.997 8.155 28.293 1.00 92.44 114 LEU A C 1
ATOM 867 O O . LEU A 1 114 ? 9.338 7.452 27.536 1.00 92.44 114 LEU A O 1
ATOM 871 N N . GLY A 1 115 ? 11.092 8.810 27.920 1.00 91.94 115 GLY A N 1
ATOM 872 C CA . GLY A 1 115 ? 11.728 8.664 26.616 1.00 91.94 115 GLY A CA 1
ATOM 873 C C . GLY A 1 115 ? 13.238 8.487 26.769 1.00 91.94 115 GLY A C 1
ATOM 874 O O . GLY A 1 115 ? 13.829 8.909 27.773 1.00 91.94 115 GLY A O 1
ATOM 875 N N . ASN A 1 116 ? 13.872 7.834 25.799 1.00 89.62 116 ASN A N 1
ATOM 876 C CA . ASN A 1 116 ? 15.300 7.531 25.831 1.00 89.62 116 ASN A CA 1
ATOM 877 C C . ASN A 1 116 ? 16.162 8.796 25.856 1.00 89.62 116 ASN A C 1
ATOM 879 O O . ASN A 1 116 ? 17.188 8.792 26.534 1.00 89.62 116 ASN A O 1
ATOM 883 N N . HIS A 1 117 ? 15.756 9.888 25.197 1.00 90.50 117 HIS A N 1
ATOM 884 C CA . HIS A 1 117 ? 16.515 11.139 25.239 1.00 90.50 117 HIS A CA 1
ATOM 885 C C . HIS A 1 117 ? 16.567 11.731 26.654 1.00 90.50 117 HIS A C 1
ATOM 887 O O . HIS A 1 117 ? 17.598 12.280 27.052 1.00 90.50 117 HIS A O 1
ATOM 893 N N . CYS A 1 118 ? 15.523 11.541 27.465 1.00 89.44 118 CYS A N 1
ATOM 894 C CA . CYS A 1 118 ? 15.577 11.896 28.883 1.00 89.44 118 CYS A CA 1
ATOM 895 C C . CYS A 1 118 ? 16.565 11.005 29.647 1.00 89.44 118 CYS A C 1
ATOM 897 O O . CYS A 1 118 ? 17.384 11.515 30.410 1.00 89.44 118 CYS A O 1
ATOM 899 N N . LEU A 1 119 ? 16.525 9.688 29.410 1.00 91.88 119 LEU A N 1
ATOM 900 C CA . LEU A 1 119 ? 17.360 8.708 30.119 1.00 91.88 119 LEU A CA 1
ATOM 901 C C . LEU A 1 119 ? 18.838 8.745 29.714 1.00 91.88 119 LEU A C 1
ATOM 903 O O . LEU A 1 119 ? 19.692 8.306 30.482 1.00 91.88 119 LEU A O 1
ATOM 907 N N . TYR A 1 120 ? 19.174 9.297 28.545 1.00 88.69 120 TYR A N 1
ATOM 908 C CA . TYR A 1 120 ? 20.564 9.619 28.221 1.00 88.69 120 TYR A CA 1
ATOM 909 C C . TYR A 1 120 ? 21.115 10.707 29.135 1.00 88.69 120 TYR A C 1
ATOM 911 O O . TYR A 1 120 ? 22.324 10.763 29.344 1.00 88.69 120 TYR A O 1
ATOM 919 N N . ASN A 1 121 ? 20.260 11.605 29.624 1.00 89.81 121 ASN A N 1
ATOM 920 C CA . ASN A 1 121 ? 20.647 12.825 30.318 1.00 89.81 121 ASN A CA 1
ATOM 921 C C . ASN A 1 121 ? 20.541 12.730 31.835 1.00 89.81 121 ASN A C 1
ATOM 923 O O . ASN A 1 121 ? 21.442 13.215 32.513 1.00 89.81 121 ASN A O 1
ATOM 927 N N . LEU A 1 122 ? 19.483 12.106 32.349 1.00 92.19 122 LEU A N 1
ATOM 928 C CA . LEU A 1 122 ? 19.229 11.970 33.779 1.00 92.19 122 LEU A CA 1
ATOM 929 C C . LEU A 1 122 ? 18.883 10.515 34.124 1.00 92.19 122 LEU A C 1
ATOM 931 O O . LEU A 1 122 ? 18.149 9.868 33.368 1.00 92.19 122 LEU A O 1
ATOM 935 N N . PRO A 1 123 ? 19.354 9.995 35.269 1.00 91.94 123 PRO A N 1
ATOM 936 C CA . PRO A 1 123 ? 18.888 8.712 35.776 1.00 91.94 123 PRO A CA 1
ATOM 937 C C . PRO A 1 123 ? 17.416 8.800 36.206 1.00 91.94 123 PRO A C 1
ATOM 939 O O . PRO A 1 123 ? 16.907 9.870 36.556 1.00 91.94 123 PRO A O 1
ATOM 942 N N . ARG A 1 124 ? 16.725 7.654 36.242 1.00 91.69 124 ARG A N 1
ATOM 943 C CA . ARG A 1 124 ? 15.312 7.557 36.661 1.00 91.69 124 ARG A CA 1
ATOM 944 C C . ARG A 1 124 ? 15.084 8.141 38.052 1.00 91.69 124 ARG A C 1
ATOM 946 O O . ARG A 1 124 ? 14.098 8.839 38.262 1.00 91.69 124 ARG A O 1
ATOM 953 N N . THR A 1 125 ? 16.033 7.929 38.961 1.00 90.44 125 THR A N 1
ATOM 954 C CA . THR A 1 125 ? 16.004 8.440 40.340 1.00 90.44 125 THR A CA 1
ATOM 955 C C . THR A 1 125 ? 15.940 9.964 40.425 1.00 90.44 125 THR A C 1
ATOM 957 O O . THR A 1 125 ? 15.432 10.490 41.408 1.00 90.44 125 THR A O 1
ATOM 960 N N . GLU A 1 126 ? 16.430 10.679 39.410 1.00 91.75 126 GLU A N 1
ATOM 961 C CA . GLU A 1 126 ? 16.342 12.142 39.332 1.00 91.75 126 GLU A CA 1
ATOM 962 C C . GLU A 1 126 ? 15.156 12.607 38.486 1.00 91.75 126 GLU A C 1
ATOM 964 O O . GLU A 1 126 ? 14.541 13.626 38.790 1.00 91.75 126 GLU A O 1
ATOM 969 N N . LEU A 1 127 ? 14.818 11.864 37.430 1.00 93.12 127 LEU A N 1
ATOM 970 C CA . LEU A 1 127 ? 13.777 12.250 36.485 1.00 93.12 127 LEU A CA 1
ATOM 971 C C . LEU A 1 127 ? 12.359 11.996 37.016 1.00 93.12 127 LEU A C 1
ATOM 973 O O . LEU A 1 127 ? 11.502 12.869 36.898 1.00 93.12 127 LEU A O 1
ATOM 977 N N . LEU A 1 128 ? 12.093 10.824 37.601 1.00 92.81 128 LEU A N 1
ATOM 978 C CA . LEU A 1 128 ? 10.746 10.443 38.046 1.00 92.81 128 LEU A CA 1
ATOM 979 C C . LEU A 1 128 ? 10.153 11.395 39.097 1.00 92.81 128 LEU A C 1
ATOM 981 O O . LEU A 1 128 ? 8.987 11.768 38.935 1.00 92.81 128 LEU A O 1
ATOM 985 N N . PRO A 1 129 ? 10.918 11.883 40.098 1.00 91.75 129 PRO A N 1
ATOM 986 C CA . PRO A 1 129 ? 10.411 12.883 41.037 1.00 91.75 129 PRO A CA 1
ATOM 987 C C . PRO A 1 129 ? 9.967 14.194 40.373 1.00 91.75 129 PRO A C 1
ATOM 989 O O . PRO A 1 129 ? 9.088 14.870 40.898 1.00 91.75 129 PRO A O 1
ATOM 992 N N . LEU A 1 130 ? 10.548 14.561 39.223 1.00 92.88 130 LEU A N 1
ATOM 993 C CA . LEU A 1 130 ? 10.182 15.778 38.488 1.00 92.88 130 LEU A CA 1
ATOM 994 C C . LEU A 1 130 ? 8.902 15.593 37.668 1.00 92.88 130 LEU A C 1
ATOM 996 O O . LEU A 1 130 ? 8.118 16.527 37.539 1.00 92.88 130 LEU A O 1
ATOM 1000 N N . LEU A 1 131 ? 8.694 14.397 37.108 1.00 91.75 131 LEU A N 1
ATOM 1001 C CA . LEU A 1 131 ? 7.545 14.096 36.247 1.00 91.75 131 LEU A CA 1
ATOM 1002 C C . LEU A 1 131 ? 6.245 13.872 37.027 1.00 91.75 131 LEU A C 1
ATOM 1004 O O . LEU A 1 131 ? 5.176 13.898 36.420 1.00 91.75 131 LEU A O 1
ATOM 1008 N N . ASN A 1 132 ? 6.337 13.651 38.344 1.00 85.56 132 ASN A N 1
ATOM 1009 C CA . ASN A 1 132 ? 5.206 13.534 39.270 1.00 85.56 132 ASN A CA 1
ATOM 1010 C C . ASN A 1 132 ? 4.091 12.593 38.760 1.00 85.56 132 ASN A C 1
ATOM 1012 O O . ASN A 1 132 ? 2.910 12.944 38.720 1.00 85.56 132 ASN A O 1
ATOM 1016 N N . MET A 1 133 ? 4.484 11.399 38.307 1.00 87.94 133 MET A N 1
ATOM 1017 C CA . MET A 1 133 ? 3.571 10.424 37.706 1.00 87.94 133 MET A CA 1
ATOM 1018 C C . MET A 1 133 ? 2.606 9.817 38.748 1.00 87.94 133 MET A C 1
ATOM 1020 O O . MET A 1 133 ? 3.032 9.493 39.858 1.00 87.94 133 MET A O 1
ATOM 1024 N N . PRO A 1 134 ? 1.323 9.580 38.409 1.00 87.31 134 PRO A N 1
ATOM 1025 C CA . PRO A 1 134 ? 0.318 9.092 39.356 1.00 87.31 134 PRO A CA 1
ATOM 1026 C C . PRO A 1 134 ? 0.361 7.559 39.515 1.00 87.31 134 PRO A C 1
ATOM 1028 O O . PRO A 1 134 ? -0.555 6.844 39.118 1.00 87.31 134 PRO A O 1
ATOM 1031 N N . THR A 1 135 ? 1.439 7.017 40.081 1.00 77.62 135 THR A N 1
ATOM 1032 C CA . THR A 1 135 ? 1.712 5.564 40.074 1.00 77.62 135 THR A CA 1
ATOM 1033 C C . THR A 1 135 ? 0.998 4.757 41.164 1.00 77.62 135 THR A C 1
ATOM 1035 O O . THR A 1 135 ? 1.059 3.526 41.129 1.00 77.62 135 THR A O 1
ATOM 1038 N N . ASN A 1 136 ? 0.300 5.408 42.109 1.00 67.69 136 ASN A N 1
ATOM 1039 C CA . ASN A 1 136 ? -0.378 4.780 43.260 1.00 67.69 136 ASN A CA 1
ATOM 1040 C C . ASN A 1 136 ? 0.477 3.698 43.957 1.00 67.69 136 ASN A C 1
ATOM 1042 O O . ASN A 1 136 ? -0.038 2.683 44.425 1.00 67.69 136 ASN A O 1
ATOM 1046 N N . SER A 1 137 ? 1.798 3.884 43.986 1.00 74.31 137 SER A N 1
ATOM 1047 C CA . SER A 1 137 ? 2.761 2.887 44.443 1.00 74.31 137 SER A CA 1
ATOM 1048 C C . SER A 1 137 ? 3.815 3.531 45.330 1.00 74.31 137 SER A C 1
ATOM 1050 O O . SER A 1 137 ? 4.217 4.667 45.099 1.00 74.31 137 SER A O 1
ATOM 1052 N N . SER A 1 138 ? 4.278 2.787 46.335 1.00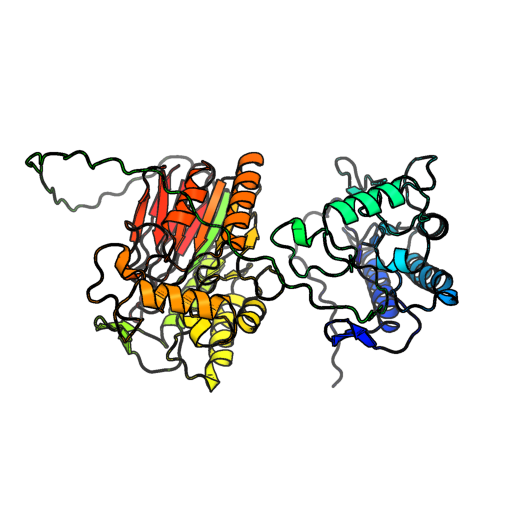 78.75 138 SER A N 1
ATOM 1053 C CA . SER A 1 138 ? 5.461 3.149 47.121 1.00 78.75 138 SER A CA 1
ATOM 1054 C C . SER A 1 138 ? 6.773 2.877 46.377 1.00 78.75 138 SER A C 1
ATOM 1056 O O . SER A 1 138 ? 7.837 3.197 46.896 1.00 78.75 138 SER A O 1
ATOM 1058 N N . ASP A 1 139 ? 6.711 2.250 45.198 1.00 83.69 139 ASP A N 1
ATOM 1059 C CA . ASP A 1 139 ? 7.869 2.009 44.347 1.00 83.69 139 ASP A CA 1
ATOM 1060 C C . ASP A 1 139 ? 8.276 3.301 43.626 1.00 83.69 139 ASP A C 1
ATOM 1062 O O . ASP A 1 139 ? 7.621 3.741 42.679 1.00 83.69 139 ASP A O 1
ATOM 1066 N N . SER A 1 140 ? 9.371 3.909 44.088 1.00 82.25 140 SER A N 1
ATOM 1067 C CA . SER A 1 140 ? 9.925 5.141 43.522 1.00 82.25 140 SER A CA 1
ATOM 1068 C C . SER A 1 140 ? 10.532 4.966 42.127 1.00 82.25 140 SER A C 1
ATOM 1070 O O . SER A 1 140 ? 10.844 5.964 41.483 1.00 82.25 140 SER A O 1
ATOM 1072 N N . ASP A 1 141 ? 10.740 3.727 41.672 1.00 87.12 141 ASP A N 1
ATOM 1073 C CA . ASP A 1 141 ? 11.269 3.426 40.341 1.00 87.12 141 ASP A CA 1
ATOM 1074 C C . ASP A 1 141 ? 10.162 3.112 39.322 1.00 87.12 141 ASP A C 1
ATOM 1076 O O . ASP A 1 141 ? 10.419 3.022 38.122 1.00 87.12 141 ASP A O 1
ATOM 1080 N N . ARG A 1 142 ? 8.904 3.001 39.753 1.00 89.50 142 ARG A N 1
ATOM 1081 C CA . ARG A 1 142 ? 7.772 2.747 38.859 1.00 89.50 142 ARG A CA 1
ATOM 1082 C C . ARG A 1 142 ? 7.436 3.984 38.018 1.00 89.50 142 ARG A C 1
ATOM 1084 O O . ARG A 1 142 ? 7.252 5.069 38.559 1.00 89.50 142 ARG A O 1
ATOM 1091 N N . ALA A 1 143 ? 7.254 3.800 36.706 1.00 92.44 143 ALA A N 1
ATOM 1092 C CA . ALA A 1 143 ? 6.846 4.869 35.778 1.00 92.44 143 ALA A CA 1
ATOM 1093 C C . ALA A 1 143 ? 5.623 4.528 34.900 1.00 92.44 143 ALA A C 1
ATOM 1095 O O . ALA A 1 143 ? 5.277 5.279 33.992 1.00 92.44 143 ALA A O 1
ATOM 1096 N N . TYR A 1 144 ? 4.948 3.406 35.167 1.00 93.38 144 TYR A N 1
ATOM 1097 C CA . TYR A 1 144 ? 3.687 3.036 34.517 1.00 93.38 144 TYR A CA 1
ATOM 1098 C C . TYR A 1 144 ? 2.497 3.277 35.453 1.00 93.38 144 TYR A C 1
ATOM 1100 O O . TYR A 1 144 ? 2.556 3.014 36.661 1.00 93.38 144 TYR A O 1
ATOM 1108 N N . TYR A 1 145 ? 1.397 3.767 34.895 1.00 94.75 145 TYR A N 1
ATOM 1109 C CA . TYR A 1 145 ? 0.207 4.178 35.637 1.00 94.75 145 TYR A CA 1
ATOM 1110 C C . TYR A 1 145 ? -1.035 4.143 34.748 1.00 94.75 145 TYR A C 1
ATOM 1112 O O . TYR A 1 145 ? -0.954 3.931 33.542 1.00 94.75 145 TYR A O 1
ATOM 1120 N N . ASP A 1 146 ? -2.202 4.358 35.339 1.00 94.25 146 ASP A N 1
ATOM 1121 C CA . ASP A 1 146 ? -3.435 4.558 34.595 1.00 94.25 146 ASP A CA 1
ATOM 1122 C C . ASP A 1 146 ? -4.211 5.751 35.147 1.00 94.25 146 ASP A C 1
ATOM 1124 O O . ASP A 1 146 ? -4.032 6.154 36.296 1.00 94.25 146 ASP A O 1
ATOM 1128 N N . ILE A 1 147 ? -5.057 6.329 34.302 1.00 94.50 147 ILE A N 1
ATOM 1129 C CA . ILE A 1 147 ? -5.94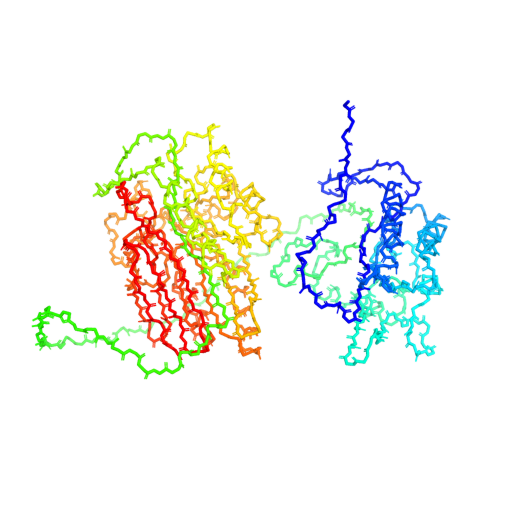0 7.437 34.656 1.00 94.50 147 ILE A CA 1
ATOM 1130 C C . ILE A 1 147 ? -7.346 7.161 34.133 1.00 94.50 147 ILE A C 1
ATOM 1132 O O . ILE A 1 147 ? -7.531 6.532 33.089 1.00 94.50 147 ILE A O 1
ATOM 1136 N N . SER A 1 148 ? -8.353 7.661 34.844 1.00 94.38 148 SER A N 1
ATOM 1137 C CA . SER A 1 148 ? -9.753 7.582 34.431 1.00 94.38 148 SER A CA 1
ATOM 1138 C C . SER A 1 148 ? -10.276 8.994 34.170 1.00 94.38 148 SER A C 1
ATOM 1140 O O . SER A 1 148 ? -10.672 9.673 35.116 1.00 94.38 148 SER A O 1
ATOM 1142 N N . PRO A 1 149 ? -10.235 9.482 32.916 1.00 91.38 149 PRO A N 1
ATOM 1143 C CA . PRO A 1 149 ? -10.656 10.849 32.615 1.00 91.38 149 PRO A CA 1
ATOM 1144 C C . PRO A 1 149 ? -12.168 11.054 32.787 1.00 91.38 149 PRO A C 1
ATOM 1146 O O . PRO A 1 149 ? -12.611 12.157 33.089 1.00 91.38 149 PRO A O 1
ATOM 1149 N N . CYS A 1 150 ? -12.967 9.997 32.610 1.00 90.50 150 CYS A N 1
ATOM 1150 C CA . CYS A 1 150 ? -14.396 9.976 32.909 1.00 90.50 150 CYS A CA 1
ATOM 1151 C C . CYS A 1 150 ? -14.880 8.527 33.149 1.00 90.50 150 CYS A C 1
ATOM 1153 O O . CYS A 1 150 ? -14.155 7.578 32.819 1.00 90.50 150 CYS A O 1
ATOM 1155 N N . PRO A 1 151 ? -16.092 8.324 33.706 1.00 91.56 151 PRO A N 1
ATOM 1156 C CA . PRO A 1 151 ? -16.660 6.991 33.892 1.00 91.56 151 PRO A CA 1
ATOM 1157 C C . PRO A 1 151 ? -16.703 6.188 32.586 1.00 91.56 151 PRO A C 1
ATOM 1159 O O . PRO A 1 151 ? -17.097 6.698 31.542 1.00 91.56 151 PRO A O 1
ATOM 1162 N N . GLY A 1 152 ? -16.303 4.918 32.653 1.00 91.50 152 GLY A N 1
ATOM 1163 C CA . GLY A 1 152 ? -16.253 4.030 31.488 1.00 91.50 152 GLY A CA 1
ATOM 1164 C C . GLY A 1 152 ? -14.983 4.152 30.640 1.00 91.50 152 GLY A C 1
ATOM 1165 O O . GLY A 1 152 ? -14.801 3.347 29.732 1.00 91.50 152 GLY A O 1
ATOM 1166 N N . PHE A 1 153 ? -14.077 5.084 30.959 1.00 93.00 153 PHE A N 1
ATOM 1167 C CA . PHE A 1 153 ? -12.805 5.244 30.257 1.00 93.00 153 PHE A CA 1
ATOM 1168 C C . PHE A 1 153 ? -11.607 5.095 31.194 1.00 93.00 153 PHE A C 1
ATOM 1170 O O . PHE A 1 153 ? -11.573 5.640 32.303 1.00 93.00 153 PHE A O 1
ATOM 1177 N N . ARG A 1 154 ? -10.591 4.383 30.700 1.00 94.88 154 ARG A N 1
ATOM 1178 C CA . ARG A 1 154 ? -9.276 4.246 31.324 1.00 94.88 154 ARG A CA 1
ATOM 1179 C C . ARG A 1 154 ? -8.192 4.434 30.269 1.00 94.88 154 ARG A C 1
ATOM 1181 O O . ARG A 1 154 ? -8.250 3.814 29.212 1.00 94.88 154 ARG A O 1
ATOM 1188 N N . ILE A 1 155 ? -7.215 5.280 30.568 1.00 94.44 155 ILE A N 1
ATOM 1189 C CA . ILE A 1 155 ? -5.996 5.450 29.778 1.00 94.44 155 ILE A CA 1
ATOM 1190 C C . ILE A 1 155 ? -4.875 4.781 30.561 1.00 94.44 155 ILE A C 1
ATOM 1192 O O . ILE A 1 155 ? -4.644 5.132 31.715 1.00 94.44 155 ILE A O 1
ATOM 1196 N N . VAL A 1 156 ? -4.206 3.810 29.943 1.00 95.12 156 VAL A N 1
ATOM 1197 C CA . VAL A 1 156 ? -3.083 3.079 30.539 1.00 95.12 156 VAL A CA 1
ATOM 1198 C C . VAL A 1 156 ? -1.791 3.594 29.921 1.00 95.12 156 VAL A C 1
ATOM 1200 O O . VAL A 1 156 ? -1.640 3.597 28.701 1.00 95.12 156 VAL A O 1
ATOM 1203 N N . VAL A 1 157 ? -0.869 4.031 30.770 1.00 93.62 157 VAL A N 1
ATOM 1204 C CA . VAL A 1 157 ? 0.463 4.502 30.401 1.00 93.62 157 VAL A CA 1
ATOM 1205 C C . VAL A 1 157 ? 1.470 3.438 30.806 1.00 93.62 157 VAL A C 1
ATOM 1207 O O . VAL A 1 157 ? 1.631 3.134 31.989 1.00 93.62 157 VAL A O 1
ATOM 1210 N N . LEU A 1 158 ? 2.131 2.859 29.808 1.00 93.62 158 LEU A N 1
ATOM 1211 C CA . LEU A 1 158 ? 3.159 1.844 30.000 1.00 93.62 158 LEU A CA 1
ATOM 1212 C C . LEU A 1 158 ? 4.544 2.489 30.020 1.00 93.62 158 LEU A C 1
ATOM 1214 O O . LEU A 1 158 ? 4.814 3.434 29.281 1.00 93.62 158 LEU A O 1
ATOM 1218 N N . ASP A 1 159 ? 5.429 1.933 30.837 1.00 92.81 159 ASP A N 1
ATOM 1219 C CA . ASP A 1 159 ? 6.837 2.297 30.856 1.00 92.81 159 ASP A CA 1
ATOM 1220 C C . ASP A 1 159 ? 7.618 1.356 29.938 1.00 92.81 159 ASP A C 1
ATOM 1222 O O . ASP A 1 159 ? 7.981 0.242 30.317 1.00 92.81 159 ASP A O 1
ATOM 1226 N N . ALA A 1 160 ? 7.894 1.818 28.718 1.00 90.50 160 ALA A N 1
ATOM 1227 C CA . ALA A 1 160 ? 8.699 1.075 27.750 1.00 90.50 160 ALA A CA 1
ATOM 1228 C C . ALA A 1 160 ? 10.167 0.891 28.191 1.00 90.50 160 ALA A C 1
ATOM 1230 O O . ALA A 1 160 ? 10.897 0.117 27.578 1.00 90.50 160 ALA A O 1
ATOM 1231 N N . TYR A 1 161 ? 10.598 1.577 29.254 1.00 91.50 161 TYR A N 1
ATOM 1232 C CA . TYR A 1 161 ? 11.930 1.476 29.840 1.00 91.50 161 TYR A CA 1
ATOM 1233 C C . TYR A 1 161 ? 11.928 0.752 31.192 1.00 91.50 161 TYR A C 1
ATOM 1235 O O . TYR A 1 161 ? 12.938 0.795 31.902 1.00 91.50 161 TYR A O 1
ATOM 1243 N N . ASP A 1 162 ? 10.834 0.066 31.550 1.00 92.00 162 ASP A N 1
ATOM 1244 C CA . ASP A 1 162 ? 10.781 -0.718 32.784 1.00 92.00 162 ASP A CA 1
ATOM 1245 C C . ASP A 1 162 ? 11.765 -1.894 32.734 1.00 92.00 162 ASP A C 1
ATOM 1247 O O . ASP A 1 162 ? 12.498 -2.120 33.688 1.00 92.00 162 ASP A O 1
ATOM 1251 N N . PHE A 1 163 ? 11.915 -2.552 31.580 1.00 91.44 163 PHE A N 1
ATOM 1252 C CA . PHE A 1 163 ? 13.005 -3.494 31.308 1.00 91.44 163 PHE A CA 1
ATOM 1253 C C . PHE A 1 163 ? 13.987 -2.884 30.302 1.00 91.44 163 PHE A C 1
ATOM 1255 O O . PHE A 1 163 ? 13.794 -2.975 29.092 1.00 91.44 163 PHE A O 1
ATOM 1262 N N . SER A 1 164 ? 15.027 -2.208 30.798 1.00 89.38 164 SER A N 1
ATOM 1263 C CA . SER A 1 164 ? 15.950 -1.447 29.951 1.00 89.38 164 SER A CA 1
ATOM 1264 C C . SER A 1 164 ? 17.359 -1.358 30.528 1.00 89.38 164 SER A C 1
ATOM 1266 O O . SER A 1 164 ? 17.549 -1.325 31.744 1.00 89.38 164 SER A O 1
ATOM 1268 N N . ALA A 1 165 ? 18.339 -1.259 29.627 1.00 87.44 165 ALA A N 1
ATOM 1269 C CA . ALA A 1 165 ? 19.726 -0.923 29.939 1.00 87.44 165 ALA A CA 1
ATOM 1270 C C . ALA A 1 165 ? 19.932 0.576 30.248 1.00 87.44 165 ALA A C 1
ATOM 1272 O O . ALA A 1 165 ? 21.010 0.973 30.685 1.00 87.44 165 ALA A O 1
ATOM 1273 N N . LEU A 1 166 ? 18.923 1.417 29.996 1.00 88.19 166 LEU A N 1
ATOM 1274 C CA . LEU A 1 166 ? 18.961 2.863 30.208 1.00 88.19 166 LEU A CA 1
ATOM 1275 C C . LEU A 1 166 ? 18.279 3.273 31.516 1.00 88.19 166 LEU A C 1
ATOM 1277 O O . LEU A 1 166 ? 17.333 2.641 31.982 1.00 88.19 166 LEU A O 1
ATOM 1281 N N . GLY A 1 167 ? 18.729 4.397 32.077 1.00 88.12 167 GLY A N 1
ATOM 1282 C CA . GLY A 1 167 ? 18.058 5.087 33.180 1.00 88.12 167 GLY A CA 1
ATOM 1283 C C . GLY A 1 167 ? 18.317 4.525 34.580 1.00 88.12 167 GLY A C 1
ATOM 1284 O O . GLY A 1 167 ? 18.114 5.248 35.554 1.00 88.12 167 GLY A O 1
ATOM 1285 N N . ARG A 1 168 ? 18.791 3.282 34.700 1.00 91.62 168 ARG A N 1
ATOM 1286 C CA . ARG A 1 168 ? 19.209 2.665 35.969 1.00 91.62 168 ARG A CA 1
ATOM 1287 C C . ARG A 1 168 ? 20.728 2.507 36.024 1.00 91.62 168 ARG A C 1
ATOM 1289 O O . ARG A 1 168 ? 21.393 2.504 34.990 1.00 91.62 168 ARG A O 1
ATOM 1296 N N . ALA A 1 169 ? 21.273 2.376 37.233 1.00 88.19 169 ALA A N 1
ATOM 1297 C CA . ALA A 1 169 ? 22.687 2.058 37.422 1.00 88.19 169 ALA A CA 1
ATOM 1298 C C . ALA A 1 169 ? 23.031 0.705 36.770 1.00 88.19 169 ALA A C 1
ATOM 1300 O O . ALA A 1 169 ? 22.180 -0.182 36.694 1.00 88.19 169 ALA A O 1
ATOM 1301 N N . GLN A 1 170 ? 24.264 0.541 36.282 1.00 82.75 170 GLN A N 1
ATOM 1302 C CA . GLN A 1 170 ? 24.663 -0.662 35.534 1.00 82.75 170 GLN A CA 1
ATOM 1303 C C . GLN A 1 170 ? 24.564 -1.950 36.368 1.00 82.75 170 GLN A C 1
ATOM 1305 O O . GLN A 1 170 ? 24.256 -3.011 35.827 1.00 82.75 170 GLN A O 1
ATOM 1310 N N . ASP A 1 171 ? 24.780 -1.848 37.678 1.00 88.75 171 ASP A N 1
ATOM 1311 C CA . ASP A 1 171 ? 24.664 -2.931 38.658 1.00 88.75 171 ASP A CA 1
ATOM 1312 C C . ASP A 1 171 ? 23.219 -3.196 39.118 1.00 88.75 171 ASP A C 1
ATOM 1314 O O . ASP A 1 171 ? 22.967 -4.159 39.845 1.00 88.75 171 ASP A O 1
ATOM 1318 N N . HIS A 1 172 ? 22.246 -2.394 38.671 1.00 91.81 172 HIS A N 1
ATOM 1319 C CA . HIS A 1 172 ? 20.840 -2.643 38.959 1.00 91.81 172 HIS A CA 1
ATOM 1320 C C . HIS A 1 172 ? 20.398 -3.972 38.318 1.00 91.81 172 HIS A C 1
ATOM 1322 O O . HIS A 1 172 ? 20.615 -4.153 37.113 1.00 91.81 172 HIS A O 1
ATOM 1328 N N . PRO A 1 173 ? 19.701 -4.874 39.042 1.00 91.94 173 PRO A N 1
ATOM 1329 C CA . PRO A 1 173 ? 19.331 -6.197 38.530 1.00 91.94 173 PRO A CA 1
ATOM 1330 C C . PRO A 1 173 ? 18.625 -6.152 37.171 1.00 91.94 173 PRO A C 1
ATOM 1332 O O . PRO A 1 173 ? 19.000 -6.877 36.253 1.00 91.94 173 PRO A O 1
ATOM 1335 N N . THR A 1 174 ? 17.659 -5.245 37.012 1.00 90.75 174 THR A N 1
ATOM 1336 C CA . THR A 1 174 ? 16.938 -5.042 35.747 1.00 90.75 174 THR A CA 1
ATOM 1337 C C . THR A 1 174 ? 17.831 -4.532 34.616 1.00 90.75 174 THR A C 1
ATOM 1339 O O . THR A 1 174 ? 17.703 -5.009 33.495 1.00 90.75 174 THR A O 1
ATOM 1342 N N . ALA A 1 175 ? 18.759 -3.606 34.891 1.00 89.31 175 ALA A N 1
ATOM 1343 C CA . ALA A 1 175 ? 19.669 -3.083 33.871 1.00 89.31 175 ALA A CA 1
ATOM 1344 C C . ALA A 1 175 ? 20.670 -4.150 33.429 1.00 89.31 175 ALA A C 1
ATOM 1346 O O . ALA A 1 175 ? 20.874 -4.356 32.236 1.00 89.31 175 ALA A O 1
ATOM 1347 N N . THR A 1 176 ? 21.230 -4.887 34.391 1.00 91.81 176 THR A N 1
ATOM 1348 C CA . THR A 1 176 ? 22.095 -6.038 34.128 1.00 91.81 176 THR A CA 1
ATOM 1349 C C . THR A 1 176 ? 21.358 -7.110 33.317 1.00 91.81 176 THR A C 1
ATOM 1351 O O . THR A 1 176 ? 21.909 -7.627 32.348 1.00 91.81 176 THR A O 1
ATOM 1354 N N . ALA A 1 177 ? 20.114 -7.444 33.675 1.00 92.19 177 ALA A N 1
ATOM 1355 C CA . ALA A 1 177 ? 19.313 -8.425 32.945 1.00 92.19 177 ALA A CA 1
ATOM 1356 C C . ALA A 1 177 ? 18.974 -7.953 31.523 1.00 92.19 177 ALA A C 1
ATOM 1358 O O . ALA A 1 177 ? 19.097 -8.732 30.581 1.00 92.19 177 ALA A O 1
ATOM 1359 N N . ALA A 1 178 ? 18.614 -6.680 31.349 1.00 90.38 178 ALA A N 1
ATOM 1360 C CA . ALA A 1 178 ? 18.340 -6.095 30.041 1.00 90.38 178 ALA A CA 1
ATOM 1361 C C . ALA A 1 178 ? 19.592 -6.039 29.153 1.00 90.38 178 ALA A C 1
ATOM 1363 O O . ALA A 1 178 ? 19.505 -6.328 27.962 1.00 90.38 178 ALA A O 1
ATOM 1364 N N . LEU A 1 179 ? 20.762 -5.728 29.723 1.00 87.31 179 LEU A N 1
ATOM 1365 C CA . LEU A 1 179 ? 22.042 -5.772 29.012 1.00 87.31 179 LEU A CA 1
ATOM 1366 C C . LEU A 1 179 ? 22.385 -7.190 28.554 1.00 87.31 179 LEU A C 1
ATOM 1368 O O . LEU A 1 179 ? 22.714 -7.367 27.386 1.00 87.31 179 LEU A O 1
ATOM 1372 N N . ARG A 1 180 ? 22.238 -8.202 29.419 1.00 89.25 180 ARG A N 1
ATOM 1373 C CA . ARG A 1 180 ? 22.447 -9.608 29.026 1.00 89.25 180 ARG A CA 1
ATOM 1374 C C . ARG A 1 180 ? 21.476 -10.041 27.937 1.00 89.25 180 ARG A C 1
ATOM 1376 O O . ARG A 1 180 ? 21.894 -10.620 26.944 1.00 89.25 180 ARG A O 1
ATOM 1383 N N . PHE A 1 181 ? 20.196 -9.705 28.088 1.00 88.31 181 PHE A N 1
ATOM 1384 C CA . PHE A 1 181 ? 19.185 -9.985 27.073 1.00 88.31 181 PHE A CA 1
ATOM 1385 C C . PHE A 1 181 ? 19.559 -9.348 25.728 1.00 88.31 181 PHE A C 1
ATOM 1387 O O . PHE A 1 181 ? 19.463 -9.987 24.683 1.00 88.31 181 PHE A O 1
ATOM 1394 N N . LEU A 1 182 ? 20.045 -8.106 25.741 1.00 85.94 182 LEU A N 1
ATOM 1395 C CA . LEU A 1 182 ? 20.530 -7.440 24.539 1.00 85.94 182 LEU A CA 1
ATOM 1396 C C . LEU A 1 182 ? 21.792 -8.111 23.972 1.00 85.94 182 LEU A C 1
ATOM 1398 O O . LEU A 1 182 ? 21.904 -8.258 22.761 1.00 85.94 182 LEU A O 1
ATOM 1402 N N . GLU A 1 183 ? 22.734 -8.533 24.815 1.00 86.69 183 GLU A N 1
ATOM 1403 C CA . GLU A 1 183 ? 23.954 -9.240 24.408 1.00 86.69 183 GLU A CA 1
ATOM 1404 C C . GLU A 1 183 ? 23.670 -10.600 23.765 1.00 86.69 183 GLU A C 1
ATOM 1406 O O . GLU A 1 183 ? 24.307 -10.938 22.768 1.00 86.69 183 GLU A O 1
ATOM 1411 N N . GLU A 1 184 ? 22.706 -11.347 24.299 1.00 86.88 184 GLU A N 1
ATOM 1412 C CA . GLU A 1 184 ? 22.273 -12.649 23.783 1.00 86.88 184 GLU A CA 1
ATOM 1413 C C . GLU A 1 184 ? 21.573 -12.530 22.424 1.00 86.88 184 GLU A C 1
ATOM 1415 O O . GLU A 1 184 ? 21.718 -13.406 21.572 1.00 86.88 184 GLU A O 1
ATOM 1420 N N . ASN A 1 185 ? 20.834 -11.439 22.208 1.00 82.75 185 ASN A N 1
ATOM 1421 C CA . ASN A 1 185 ? 20.007 -11.250 21.015 1.00 82.75 185 ASN A CA 1
ATOM 1422 C C . ASN A 1 185 ? 20.635 -10.325 19.956 1.00 82.75 185 ASN A C 1
ATOM 1424 O O . ASN A 1 185 ? 20.146 -10.257 18.827 1.00 82.75 185 ASN A O 1
ATOM 1428 N N . ASN A 1 186 ? 21.734 -9.644 20.287 1.00 84.12 186 ASN A N 1
ATOM 1429 C CA . ASN A 1 186 ? 22.531 -8.853 19.358 1.00 84.12 186 ASN A CA 1
ATOM 1430 C C . ASN A 1 186 ? 23.986 -9.345 19.363 1.00 84.12 186 ASN A C 1
ATOM 1432 O O . ASN A 1 186 ? 24.730 -9.013 20.288 1.00 84.12 186 ASN A O 1
ATOM 1436 N N . PRO A 1 187 ? 24.445 -10.079 18.334 1.00 80.31 187 PRO A N 1
ATOM 1437 C CA . PRO A 1 187 ? 25.796 -10.621 18.280 1.00 80.31 187 PRO A CA 1
ATOM 1438 C C . PRO A 1 187 ? 26.856 -9.559 17.944 1.00 80.31 187 PRO A C 1
ATOM 1440 O O . PRO A 1 187 ? 28.049 -9.861 17.982 1.00 80.31 187 PRO A O 1
ATOM 1443 N N . ASN A 1 188 ? 26.460 -8.323 17.620 1.00 80.00 188 ASN A N 1
ATOM 1444 C CA . ASN A 1 188 ? 27.402 -7.265 17.278 1.00 80.00 188 ASN A CA 1
ATOM 1445 C C . ASN A 1 188 ? 28.218 -6.839 18.501 1.00 80.00 188 ASN A C 1
ATOM 1447 O O . ASN A 1 188 ? 27.725 -6.804 19.631 1.00 80.00 188 ASN A O 1
ATOM 1451 N N . ALA A 1 189 ? 29.487 -6.497 18.268 1.00 79.50 189 ALA A N 1
ATOM 1452 C CA . ALA A 1 189 ? 30.337 -5.898 19.296 1.00 79.50 189 ALA A CA 1
ATOM 1453 C C . ALA A 1 189 ? 29.829 -4.496 19.673 1.00 79.50 189 ALA A C 1
ATOM 1455 O O . ALA A 1 189 ? 29.787 -4.145 20.849 1.00 79.50 189 ALA A O 1
ATOM 1456 N N . ASP A 1 190 ? 29.387 -3.725 18.674 1.00 78.88 190 ASP A N 1
ATOM 1457 C CA . ASP A 1 190 ? 28.632 -2.494 18.882 1.00 78.88 190 ASP A CA 1
ATOM 1458 C C . ASP A 1 190 ? 27.140 -2.822 18.995 1.00 78.88 190 ASP A C 1
ATOM 1460 O O . ASP A 1 190 ? 26.479 -3.106 17.995 1.00 78.88 190 ASP A O 1
ATOM 1464 N N . LYS A 1 191 ? 26.596 -2.753 20.214 1.00 78.69 191 LYS A N 1
ATOM 1465 C CA . LYS A 1 191 ? 25.169 -3.003 20.467 1.00 78.69 191 LYS A CA 1
ATOM 1466 C C . LYS A 1 191 ? 24.250 -1.941 19.859 1.00 78.69 191 LYS A C 1
ATOM 1468 O O . LYS A 1 191 ? 23.037 -2.121 19.873 1.00 78.69 191 LYS A O 1
ATOM 1473 N N . ASN A 1 192 ? 24.796 -0.856 19.311 1.00 74.44 192 ASN A N 1
ATOM 1474 C CA . ASN A 1 192 ? 24.043 0.124 18.531 1.00 74.44 192 ASN A CA 1
ATOM 1475 C C . ASN A 1 192 ? 23.943 -0.240 17.051 1.00 74.44 192 ASN A C 1
ATOM 1477 O O . ASN A 1 192 ? 23.115 0.334 16.344 1.00 74.44 192 ASN A O 1
ATOM 1481 N N . SER A 1 193 ? 24.777 -1.167 16.574 1.00 73.25 193 SER A N 1
ATOM 1482 C CA . SER A 1 193 ? 24.734 -1.612 15.190 1.00 73.25 193 SER A CA 1
ATOM 1483 C C . SER A 1 193 ? 23.625 -2.640 15.003 1.00 73.25 193 SER A C 1
ATOM 1485 O O . SER A 1 193 ? 23.520 -3.621 15.747 1.00 73.25 193 SER A O 1
ATOM 1487 N N . SER A 1 194 ? 22.819 -2.412 13.969 1.00 72.94 194 SER A N 1
ATOM 1488 C CA . SER A 1 194 ? 21.875 -3.390 13.427 1.00 72.94 194 SER A CA 1
ATOM 1489 C C . SER A 1 194 ? 22.458 -4.168 12.243 1.00 72.94 194 SER A C 1
ATOM 1491 O O . SER A 1 194 ? 21.762 -4.994 11.650 1.00 72.94 194 SER A O 1
ATOM 1493 N N . ASP A 1 195 ? 23.729 -3.941 11.892 1.00 71.62 195 ASP A N 1
ATOM 1494 C CA . ASP A 1 195 ? 24.370 -4.610 10.763 1.00 71.62 195 ASP A CA 1
ATOM 1495 C C . ASP A 1 195 ? 24.412 -6.120 11.000 1.00 71.62 195 ASP A C 1
ATOM 1497 O O . ASP A 1 195 ? 24.716 -6.591 12.093 1.00 71.62 195 ASP A O 1
ATOM 1501 N N . GLY A 1 196 ? 24.073 -6.901 9.976 1.00 66.12 196 GLY A N 1
ATOM 1502 C CA . GLY A 1 196 ? 24.017 -8.360 10.084 1.00 66.12 196 GLY A CA 1
ATOM 1503 C C . GLY A 1 196 ? 22.815 -8.912 10.863 1.00 66.12 196 GLY A C 1
ATOM 1504 O O . GLY A 1 196 ? 22.605 -10.124 10.832 1.00 66.12 196 GLY A O 1
ATOM 1505 N N . LEU A 1 197 ? 21.988 -8.064 11.490 1.00 73.81 197 LEU A N 1
ATOM 1506 C CA . LEU A 1 197 ? 20.704 -8.464 12.070 1.00 73.81 197 LEU A CA 1
ATOM 1507 C C . LEU A 1 197 ? 19.613 -8.491 10.984 1.00 73.81 197 LEU A C 1
ATOM 1509 O O . LEU A 1 197 ? 19.480 -7.565 10.177 1.00 73.81 197 LEU A O 1
ATOM 1513 N N . ALA A 1 198 ? 18.797 -9.547 10.975 1.00 59.81 198 ALA A N 1
ATOM 1514 C CA . ALA A 1 198 ? 17.695 -9.736 10.027 1.00 59.81 198 ALA A CA 1
ATOM 1515 C C . ALA A 1 198 ? 16.351 -9.911 10.752 1.00 59.81 198 ALA A C 1
ATOM 1517 O O . ALA A 1 198 ? 16.299 -10.428 11.868 1.00 59.81 198 ALA A O 1
ATOM 1518 N N . GLY A 1 199 ? 15.255 -9.491 10.113 1.00 70.62 199 GLY A N 1
ATOM 1519 C CA . GLY A 1 199 ? 13.903 -9.632 10.662 1.00 70.62 199 GLY A CA 1
ATOM 1520 C C . GLY A 1 199 ? 13.719 -8.929 12.012 1.00 70.62 199 GLY A C 1
ATOM 1521 O O . GLY A 1 199 ? 14.201 -7.813 12.222 1.00 70.62 199 GLY A O 1
ATOM 1522 N N . THR A 1 200 ? 13.042 -9.594 12.952 1.00 59.16 200 THR A N 1
ATOM 1523 C CA . THR A 1 200 ? 12.785 -9.071 14.307 1.00 59.16 200 THR A CA 1
ATOM 1524 C C . THR A 1 200 ? 14.061 -8.836 15.111 1.00 59.16 200 THR A C 1
ATOM 1526 O O . THR A 1 200 ? 14.046 -8.009 16.023 1.00 59.16 200 THR A O 1
ATOM 1529 N N . ALA A 1 201 ? 15.179 -9.469 14.734 1.00 63.12 201 ALA A N 1
ATOM 1530 C CA . ALA A 1 201 ? 16.446 -9.305 15.431 1.00 63.12 201 ALA A CA 1
ATOM 1531 C C . ALA A 1 201 ? 16.989 -7.870 15.348 1.00 63.12 201 ALA A C 1
ATOM 1533 O O . ALA A 1 201 ? 17.674 -7.422 16.262 1.00 63.12 201 ALA A O 1
ATOM 1534 N N . ARG A 1 202 ? 16.613 -7.096 14.315 1.00 65.94 202 ARG A N 1
ATOM 1535 C CA . ARG A 1 202 ? 16.974 -5.669 14.206 1.00 65.94 202 ARG A CA 1
ATOM 1536 C C . ARG A 1 202 ? 16.430 -4.808 15.348 1.00 65.94 202 ARG A C 1
ATOM 1538 O O . ARG A 1 202 ? 16.919 -3.701 15.536 1.00 65.94 202 ARG A O 1
ATOM 1545 N N . ARG A 1 203 ? 15.437 -5.294 16.105 1.00 70.50 203 ARG A N 1
ATOM 1546 C CA . ARG A 1 203 ? 14.884 -4.601 17.279 1.00 70.50 203 ARG A CA 1
ATOM 1547 C C . ARG A 1 203 ? 15.797 -4.696 18.505 1.00 70.50 203 ARG A C 1
ATOM 1549 O O . ARG A 1 203 ? 15.638 -3.907 19.429 1.00 70.50 203 ARG A O 1
ATOM 1556 N N . PHE A 1 204 ? 16.760 -5.619 18.520 1.00 73.56 204 PHE A N 1
ATOM 1557 C CA . PHE A 1 204 ? 17.717 -5.776 19.615 1.00 73.56 204 PHE A CA 1
ATOM 1558 C C . PHE A 1 204 ? 18.925 -4.863 19.411 1.00 73.56 204 PHE A C 1
ATOM 1560 O O . PHE A 1 204 ? 20.051 -5.310 19.246 1.00 73.56 204 PHE A O 1
ATOM 1567 N N . VAL A 1 205 ? 18.708 -3.554 19.407 1.00 73.19 205 VAL A N 1
ATOM 1568 C CA . VAL A 1 205 ? 19.786 -2.560 19.369 1.00 73.19 205 VAL A CA 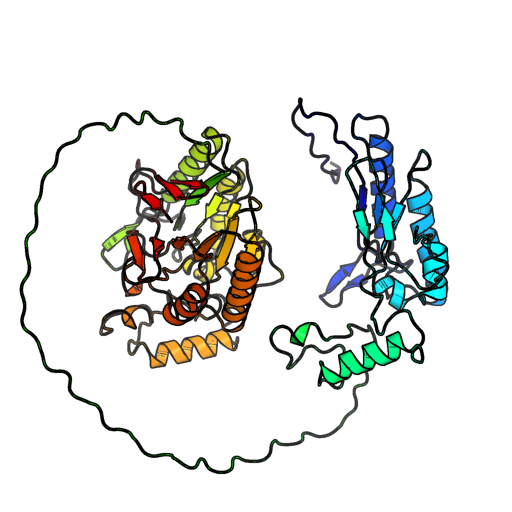1
ATOM 1569 C C . VAL A 1 205 ? 19.613 -1.586 20.520 1.00 73.19 205 VAL A C 1
ATOM 1571 O O . VAL A 1 205 ? 18.503 -1.164 20.827 1.00 73.19 205 VAL A O 1
ATOM 1574 N N . ALA A 1 206 ? 20.717 -1.238 21.176 1.00 59.94 206 ALA A N 1
ATOM 1575 C CA . ALA A 1 206 ? 20.702 -0.370 22.347 1.00 59.94 206 ALA A CA 1
ATOM 1576 C C . ALA A 1 206 ? 20.337 1.078 21.982 1.00 59.94 206 ALA A C 1
ATOM 1578 O O . ALA A 1 206 ? 19.795 1.802 22.810 1.00 59.94 206 ALA A O 1
ATOM 1579 N N . TYR A 1 207 ? 20.691 1.513 20.761 1.00 60.50 207 TYR A N 1
ATOM 1580 C CA . TYR A 1 207 ? 20.721 2.924 20.350 1.00 60.50 207 TYR A CA 1
ATOM 1581 C C . TYR A 1 207 ? 21.312 3.858 21.432 1.00 60.50 207 TYR A C 1
ATOM 1583 O O . TYR A 1 207 ? 20.976 5.033 21.515 1.00 60.50 207 TYR A O 1
ATOM 1591 N N . ASN A 1 208 ? 22.254 3.369 22.238 1.00 52.91 208 ASN A N 1
ATOM 1592 C CA . ASN A 1 208 ? 22.992 4.130 23.234 1.00 52.91 208 ASN A CA 1
ATOM 1593 C C . ASN A 1 208 ? 23.918 5.100 22.494 1.00 52.91 208 ASN A C 1
ATOM 1595 O O . ASN A 1 208 ? 24.912 4.673 21.917 1.00 52.91 208 ASN A O 1
ATOM 1599 N N . GLY A 1 209 ? 23.605 6.397 22.483 1.00 45.09 209 GLY A N 1
ATOM 1600 C CA . GLY A 1 209 ? 24.336 7.444 21.751 1.00 45.09 209 GLY A CA 1
ATOM 1601 C C . GLY A 1 209 ? 25.792 7.706 22.184 1.00 45.09 209 GLY A C 1
ATOM 1602 O O . GLY A 1 209 ? 26.141 8.851 22.451 1.00 45.09 209 GLY A O 1
ATOM 1603 N N . GLY A 1 210 ? 26.647 6.683 22.234 1.00 37.34 210 GLY A N 1
ATOM 1604 C CA . GLY A 1 210 ? 28.077 6.763 22.509 1.00 37.34 210 GLY A CA 1
ATOM 1605 C C . GLY A 1 210 ? 28.912 6.929 21.236 1.00 37.34 210 GLY A C 1
ATOM 1606 O O . GLY A 1 210 ? 28.720 6.242 20.236 1.00 37.34 210 GLY A O 1
ATOM 1607 N N . VAL A 1 211 ? 29.864 7.856 21.290 1.00 31.36 211 VAL A N 1
ATOM 1608 C CA . VAL A 1 211 ? 30.877 8.105 20.262 1.00 31.36 211 VAL A CA 1
ATOM 1609 C C . VAL A 1 211 ? 32.005 7.071 20.399 1.00 31.36 211 VAL A C 1
ATOM 1611 O O . VAL A 1 211 ? 32.702 7.066 21.402 1.00 31.36 211 VAL A O 1
ATOM 1614 N N . GLY A 1 212 ? 32.181 6.231 19.373 1.00 30.36 212 GLY A N 1
ATOM 1615 C CA . GLY A 1 212 ? 33.451 5.673 18.885 1.00 30.36 212 GLY A CA 1
ATOM 1616 C C . GLY A 1 212 ? 34.405 4.936 19.841 1.00 30.36 212 GLY A C 1
ATOM 1617 O O . GLY A 1 212 ? 35.180 5.555 20.557 1.00 30.36 212 GLY A O 1
ATOM 1618 N N . ALA A 1 213 ? 34.549 3.626 19.627 1.00 25.56 213 ALA A N 1
ATOM 1619 C CA . ALA A 1 213 ? 35.847 2.957 19.717 1.00 25.56 213 ALA A CA 1
ATOM 1620 C C . ALA A 1 213 ? 36.166 2.327 18.352 1.00 25.56 213 ALA A C 1
ATOM 1622 O O . ALA A 1 213 ? 35.795 1.192 18.062 1.00 25.56 213 ALA A O 1
ATOM 1623 N N . ARG A 1 214 ? 36.856 3.078 17.481 1.00 34.28 214 ARG A N 1
ATOM 1624 C CA . ARG A 1 214 ? 37.643 2.459 16.406 1.00 34.28 214 ARG A CA 1
ATOM 1625 C C . ARG A 1 214 ? 38.808 1.734 17.079 1.00 34.28 214 ARG A C 1
ATOM 1627 O O . ARG A 1 214 ? 39.804 2.363 17.416 1.00 34.28 214 ARG A O 1
ATOM 1634 N N . GLY A 1 215 ? 38.655 0.434 17.298 1.00 25.94 215 GLY A N 1
ATOM 1635 C CA . GLY A 1 215 ? 39.756 -0.474 17.597 1.00 25.94 215 GLY A CA 1
ATOM 1636 C C . GLY A 1 215 ? 40.206 -1.156 16.310 1.00 25.94 215 GLY A C 1
ATOM 1637 O O . GLY A 1 215 ? 39.445 -1.901 15.697 1.00 25.94 215 GLY A O 1
ATOM 1638 N N . GLU A 1 216 ? 41.432 -0.877 15.877 1.00 29.81 216 GLU A N 1
ATOM 1639 C CA . GLU A 1 216 ? 42.138 -1.666 14.870 1.00 29.81 216 GLU A CA 1
ATOM 1640 C C . GLU A 1 216 ? 42.225 -3.137 15.316 1.00 29.81 216 GLU A C 1
ATOM 1642 O O . GLU A 1 216 ? 42.598 -3.415 16.454 1.00 29.81 216 GLU A O 1
ATOM 1647 N N . GLY A 1 217 ? 41.927 -4.101 14.434 1.00 25.22 217 GLY A N 1
ATOM 1648 C CA . GLY A 1 217 ? 42.130 -5.508 14.793 1.00 25.22 217 GLY A CA 1
ATOM 1649 C C . GLY A 1 217 ? 41.548 -6.561 13.853 1.00 25.22 217 GLY A C 1
ATOM 1650 O O . GLY A 1 217 ? 40.493 -7.111 14.118 1.00 25.22 217 GLY A O 1
ATOM 1651 N N . ARG A 1 218 ? 42.325 -6.912 12.820 1.00 26.36 218 ARG A N 1
ATOM 1652 C CA . ARG A 1 218 ? 42.395 -8.224 12.134 1.00 26.36 218 ARG A CA 1
ATOM 1653 C C . ARG A 1 218 ? 41.121 -8.820 11.504 1.00 26.36 218 ARG A C 1
ATOM 1655 O O . ARG A 1 218 ? 40.278 -9.428 12.151 1.00 26.36 218 ARG A O 1
ATOM 1662 N N . ARG A 1 219 ? 41.141 -8.852 10.162 1.00 26.22 219 ARG A N 1
ATOM 1663 C CA . ARG A 1 219 ? 40.415 -9.825 9.326 1.00 26.22 219 ARG A CA 1
ATOM 1664 C C . ARG A 1 219 ? 40.685 -11.255 9.809 1.00 26.22 219 ARG A C 1
ATOM 1666 O O . ARG A 1 219 ? 41.793 -11.760 9.630 1.00 26.22 219 ARG A O 1
ATOM 1673 N N . VAL A 1 220 ? 39.658 -11.926 10.317 1.00 27.47 220 VAL A N 1
ATOM 1674 C CA . VAL A 1 220 ? 39.628 -13.387 10.445 1.00 27.47 220 VAL A CA 1
ATOM 1675 C C . VAL A 1 220 ? 38.877 -13.936 9.232 1.00 27.47 220 VAL A C 1
ATOM 1677 O O . VAL A 1 220 ? 37.739 -13.558 8.965 1.00 27.47 220 VAL A O 1
ATOM 1680 N N . ARG A 1 221 ? 39.558 -14.768 8.438 1.00 26.91 221 ARG A N 1
ATOM 1681 C CA . ARG A 1 221 ? 38.968 -15.491 7.301 1.00 26.91 221 ARG A CA 1
ATOM 1682 C C . ARG A 1 221 ? 37.975 -16.543 7.820 1.00 26.91 221 ARG A C 1
ATOM 1684 O O . ARG A 1 221 ? 38.295 -17.191 8.815 1.00 26.91 221 ARG A O 1
ATOM 1691 N N . PRO A 1 222 ? 36.842 -16.789 7.140 1.00 29.28 222 PRO A N 1
ATOM 1692 C CA . PRO A 1 222 ? 36.007 -17.942 7.454 1.00 29.28 222 PRO A CA 1
ATOM 1693 C C . PRO A 1 222 ? 36.732 -19.242 7.049 1.00 29.28 222 PRO A C 1
ATOM 1695 O O . PRO A 1 222 ? 37.432 -19.252 6.028 1.00 29.28 222 PRO A O 1
ATOM 1698 N N . PRO A 1 223 ? 36.605 -20.336 7.822 1.00 29.98 223 PRO A N 1
ATOM 1699 C CA . PRO A 1 223 ? 37.188 -21.616 7.456 1.00 29.98 223 PRO A CA 1
ATOM 1700 C C . PRO A 1 223 ? 36.436 -22.261 6.285 1.00 29.98 223 PRO A C 1
ATOM 1702 O O . PRO A 1 223 ? 35.247 -22.041 6.059 1.00 29.98 223 PRO A O 1
ATOM 1705 N N . ALA A 1 224 ? 37.202 -23.038 5.526 1.00 28.89 224 ALA A N 1
ATOM 1706 C CA . ALA A 1 224 ? 36.848 -23.664 4.267 1.00 28.89 224 ALA A CA 1
ATOM 1707 C C . ALA A 1 224 ? 35.763 -24.750 4.383 1.00 28.89 224 ALA A C 1
ATOM 1709 O O . ALA A 1 224 ? 35.664 -25.469 5.376 1.00 28.89 224 ALA A O 1
ATOM 1710 N N . ASN A 1 225 ? 35.007 -24.889 3.292 1.00 30.81 225 ASN A N 1
ATOM 1711 C CA . ASN A 1 225 ? 34.050 -25.957 3.022 1.00 30.81 225 ASN A CA 1
ATOM 1712 C C . ASN A 1 225 ? 34.659 -27.362 3.203 1.00 30.81 225 ASN A C 1
ATOM 1714 O O . ASN A 1 225 ? 35.667 -27.689 2.577 1.00 30.81 225 ASN A O 1
ATOM 1718 N N . GLY A 1 226 ? 33.970 -28.209 3.973 1.00 28.62 226 GLY A N 1
ATOM 1719 C CA . GLY A 1 226 ? 34.102 -29.671 3.966 1.00 28.62 226 GLY A CA 1
ATOM 1720 C C . GLY A 1 226 ? 32.911 -30.334 3.249 1.00 28.62 226 GLY A C 1
ATOM 1721 O O . GLY A 1 226 ? 31.847 -29.721 3.143 1.00 28.62 226 GLY A O 1
ATOM 1722 N N . PRO A 1 227 ? 33.069 -31.552 2.698 1.00 30.05 227 PRO A N 1
ATOM 1723 C CA . PRO A 1 227 ? 32.264 -32.043 1.583 1.00 30.05 227 PRO A CA 1
ATOM 1724 C C . PRO A 1 227 ? 30.892 -32.593 1.991 1.00 30.05 227 PRO A C 1
ATOM 1726 O O . PRO A 1 227 ? 30.726 -33.255 3.014 1.00 30.05 227 PRO A O 1
ATOM 1729 N N . ARG A 1 228 ? 29.914 -32.367 1.106 1.00 28.72 228 ARG A N 1
ATOM 1730 C CA . ARG A 1 228 ? 28.563 -32.937 1.152 1.00 28.72 228 ARG A CA 1
ATOM 1731 C C . ARG A 1 228 ? 28.617 -34.448 0.898 1.00 28.72 228 ARG A C 1
ATOM 1733 O O . ARG A 1 228 ? 29.143 -34.878 -0.126 1.00 28.72 228 ARG A O 1
ATOM 1740 N N . ARG A 1 229 ? 28.023 -35.244 1.792 1.00 30.41 229 ARG A N 1
ATOM 1741 C CA . ARG A 1 229 ? 27.660 -36.644 1.522 1.00 30.41 229 ARG A CA 1
ATOM 1742 C C . ARG A 1 229 ? 26.244 -36.692 0.951 1.00 30.41 229 ARG A C 1
ATOM 1744 O O . ARG A 1 229 ? 25.327 -36.116 1.529 1.00 30.41 229 ARG A O 1
ATOM 1751 N N . GLY A 1 230 ? 26.108 -37.342 -0.202 1.00 26.64 230 GLY A N 1
ATOM 1752 C CA . GLY A 1 230 ? 24.838 -37.581 -0.878 1.00 26.64 230 GLY A CA 1
ATOM 1753 C C . GLY A 1 230 ? 24.008 -38.673 -0.206 1.00 26.64 230 GLY A C 1
ATOM 1754 O O . GLY A 1 230 ? 24.541 -39.544 0.481 1.00 26.64 230 GLY A O 1
ATOM 1755 N N . VAL A 1 231 ? 22.701 -38.622 -0.451 1.00 30.55 231 VAL A N 1
ATOM 1756 C CA . VAL A 1 231 ? 21.744 -39.691 -0.150 1.00 30.55 231 VAL A CA 1
ATOM 1757 C C . VAL A 1 231 ? 21.008 -40.032 -1.460 1.00 30.55 231 VAL A C 1
ATOM 1759 O O . VAL A 1 231 ? 20.734 -39.105 -2.228 1.00 30.55 231 VAL A O 1
ATOM 1762 N N . PRO A 1 232 ? 20.760 -41.320 -1.778 1.00 30.28 232 PRO A N 1
ATOM 1763 C CA . PRO A 1 232 ? 20.367 -41.767 -3.115 1.00 30.28 232 PRO A CA 1
ATOM 1764 C C . PRO A 1 232 ? 18.890 -41.530 -3.436 1.00 30.28 232 PRO A C 1
ATOM 1766 O O . PRO A 1 232 ? 18.051 -41.398 -2.548 1.00 30.28 232 PRO A O 1
ATOM 1769 N N . GLY A 1 233 ? 18.609 -41.506 -4.739 1.00 26.61 233 GLY A N 1
ATOM 1770 C CA . GLY A 1 233 ? 17.317 -41.188 -5.327 1.00 26.61 233 GLY A CA 1
ATOM 1771 C C . GLY A 1 233 ? 16.213 -42.222 -5.115 1.00 26.61 233 GLY A C 1
ATOM 1772 O O . GLY A 1 233 ? 16.448 -43.398 -4.842 1.00 26.61 233 GLY A O 1
ATOM 1773 N N . VAL A 1 234 ? 14.992 -41.737 -5.320 1.00 29.52 234 VAL A N 1
ATOM 1774 C CA . VAL A 1 234 ? 13.768 -42.526 -5.432 1.00 29.52 234 VAL A CA 1
ATOM 1775 C C . VAL A 1 234 ? 13.217 -42.300 -6.839 1.00 29.52 234 VAL A C 1
ATOM 1777 O O . VAL A 1 234 ? 13.118 -41.162 -7.301 1.00 29.52 234 VAL A O 1
ATOM 1780 N N . ALA A 1 235 ? 12.943 -43.400 -7.537 1.00 30.30 235 ALA A N 1
ATOM 1781 C CA . ALA A 1 235 ? 12.444 -43.435 -8.906 1.00 30.30 235 ALA A CA 1
ATOM 1782 C C . ALA A 1 235 ? 10.996 -42.905 -9.013 1.00 30.30 235 ALA A C 1
ATOM 1784 O O . ALA A 1 235 ? 10.227 -43.040 -8.058 1.00 30.30 235 ALA A O 1
ATOM 1785 N N . PRO A 1 236 ? 10.600 -42.329 -10.162 1.00 28.23 236 PRO A N 1
ATOM 1786 C CA . PRO A 1 236 ? 9.242 -41.847 -10.381 1.00 28.23 236 PRO A CA 1
ATOM 1787 C C . PRO A 1 236 ? 8.281 -42.999 -10.703 1.00 28.23 236 PRO A C 1
ATOM 1789 O O . PRO A 1 236 ? 8.599 -43.896 -11.481 1.00 28.23 236 PRO A O 1
ATOM 1792 N N . VAL A 1 237 ? 7.086 -42.939 -10.116 1.00 27.66 237 VAL A N 1
ATOM 1793 C CA . VAL A 1 237 ? 5.954 -43.822 -10.421 1.00 27.66 237 VAL A CA 1
ATOM 1794 C C . VAL A 1 237 ? 5.144 -43.202 -11.561 1.00 27.66 237 VAL A C 1
ATOM 1796 O O . VAL A 1 237 ? 4.722 -42.049 -11.478 1.00 27.66 237 VAL A O 1
ATOM 1799 N N . GLU A 1 238 ? 4.950 -43.976 -12.629 1.00 25.92 238 GLU A N 1
ATOM 1800 C CA . GLU A 1 238 ? 4.064 -43.679 -13.756 1.00 25.92 238 GLU A CA 1
ATOM 1801 C C . GLU A 1 238 ? 2.602 -43.560 -13.306 1.00 25.92 238 GLU A C 1
ATOM 1803 O O . GLU A 1 238 ? 2.077 -44.436 -12.619 1.00 25.92 238 GLU A O 1
ATOM 1808 N N . LEU A 1 239 ? 1.911 -42.516 -13.770 1.00 27.69 239 LEU A N 1
ATOM 1809 C CA . LEU A 1 239 ? 0.452 -42.429 -13.730 1.00 27.69 239 LEU A CA 1
ATOM 1810 C C . LEU A 1 239 ? -0.092 -42.458 -15.158 1.00 27.69 239 LEU A C 1
ATOM 1812 O O . LEU A 1 239 ? 0.214 -41.607 -15.995 1.00 27.69 239 LEU A O 1
ATOM 1816 N N . GLN A 1 240 ? -0.879 -43.500 -15.414 1.00 26.94 240 GLN A N 1
ATOM 1817 C CA . GLN A 1 240 ? -1.544 -43.791 -16.673 1.00 26.94 240 GLN A CA 1
ATOM 1818 C C . GLN A 1 240 ? -2.614 -42.748 -17.016 1.00 26.94 240 GLN A C 1
ATOM 1820 O O . GLN A 1 240 ? -3.299 -42.196 -16.156 1.00 26.94 240 GLN A O 1
ATOM 1825 N N . ARG A 1 241 ? -2.761 -42.527 -18.324 1.00 27.31 241 ARG A N 1
ATOM 1826 C CA . ARG A 1 241 ? -3.794 -41.705 -18.956 1.00 27.31 241 ARG A CA 1
ATOM 1827 C C . ARG A 1 241 ? -5.167 -42.368 -18.819 1.00 27.31 241 ARG A C 1
ATOM 1829 O O . ARG A 1 241 ? -5.316 -43.534 -19.171 1.00 27.31 241 ARG A O 1
ATOM 1836 N N . GLY A 1 242 ? -6.157 -41.589 -18.391 1.00 27.20 242 GLY A N 1
ATOM 1837 C CA . GLY A 1 242 ? -7.580 -41.914 -18.466 1.00 27.20 242 GLY A CA 1
ATOM 1838 C C . GLY A 1 242 ? -8.296 -40.946 -19.406 1.00 27.20 242 GLY A C 1
ATOM 1839 O O . GLY A 1 242 ? -8.077 -39.738 -19.343 1.00 27.20 242 GLY A O 1
ATOM 1840 N N . ASP A 1 243 ? -9.087 -41.522 -20.302 1.00 27.41 243 ASP A N 1
ATOM 1841 C CA . ASP A 1 243 ? -9.794 -40.916 -21.430 1.00 27.41 243 ASP A CA 1
ATOM 1842 C C . ASP A 1 243 ? -11.064 -40.142 -21.009 1.00 27.41 243 ASP A C 1
ATOM 1844 O O . ASP A 1 243 ? -11.560 -40.264 -19.890 1.00 27.41 243 ASP A O 1
ATOM 1848 N N . GLY A 1 244 ? -11.552 -39.304 -21.923 1.00 25.70 244 GLY A N 1
ATOM 1849 C CA . GLY A 1 244 ? -12.450 -38.181 -21.686 1.00 25.70 244 GLY A CA 1
ATOM 1850 C C . GLY A 1 244 ? -13.919 -38.460 -21.360 1.00 25.70 244 GLY A C 1
ATOM 1851 O O . GLY A 1 244 ? -14.421 -39.579 -21.413 1.00 25.70 244 GLY A O 1
ATOM 1852 N N . ARG A 1 245 ? -14.626 -37.350 -21.100 1.00 27.42 245 ARG A N 1
ATOM 1853 C CA . ARG A 1 245 ? -15.935 -36.965 -21.671 1.00 27.42 245 ARG A CA 1
ATOM 1854 C C . ARG A 1 245 ? -16.381 -35.617 -21.088 1.00 27.42 245 ARG A C 1
ATOM 1856 O O . ARG A 1 245 ? -16.457 -35.445 -19.878 1.00 27.42 245 ARG A O 1
ATOM 1863 N N . ARG A 1 246 ? -16.684 -34.666 -21.978 1.00 30.41 246 ARG A N 1
ATOM 1864 C CA . ARG A 1 246 ? -17.406 -33.414 -21.687 1.00 30.41 246 ARG A CA 1
ATOM 1865 C C . ARG A 1 246 ? -18.910 -33.686 -21.549 1.00 30.41 246 ARG A C 1
ATOM 1867 O O . ARG A 1 246 ? -19.415 -34.551 -22.265 1.00 30.41 246 ARG A O 1
ATOM 1874 N N . PRO A 1 247 ? -19.634 -32.854 -20.786 1.00 27.55 247 PRO A N 1
ATOM 1875 C CA . PRO A 1 247 ? -21.006 -32.478 -21.122 1.00 27.55 247 PRO A CA 1
ATOM 1876 C C . PRO A 1 247 ? -21.168 -30.943 -21.270 1.00 27.55 247 PRO A C 1
ATOM 1878 O O . PRO A 1 247 ? -20.209 -30.204 -21.042 1.00 27.55 247 PRO A O 1
ATOM 1881 N N . PRO A 1 248 ? -22.320 -30.469 -21.787 1.00 31.08 248 PRO A N 1
ATOM 1882 C CA . PRO A 1 248 ? -22.360 -29.411 -22.793 1.00 31.08 248 PRO A CA 1
ATOM 1883 C C . PRO A 1 248 ? -22.651 -28.001 -22.265 1.00 31.08 248 PRO A C 1
ATOM 1885 O O . PRO A 1 248 ? -23.160 -27.791 -21.169 1.00 31.08 248 PRO A O 1
ATOM 1888 N N . VAL A 1 249 ? -22.344 -27.053 -23.150 1.00 25.38 249 VAL A N 1
ATOM 1889 C CA . VAL A 1 249 ? -22.687 -25.630 -23.131 1.00 25.38 249 VAL A CA 1
ATOM 1890 C C . VAL A 1 249 ? -24.203 -25.461 -23.274 1.00 25.38 249 VAL A C 1
ATOM 1892 O O . VAL A 1 249 ? -24.792 -26.044 -24.185 1.00 25.38 249 VAL A O 1
ATOM 1895 N N . LEU A 1 250 ? -24.813 -24.632 -22.423 1.00 24.73 250 LEU A N 1
ATOM 1896 C CA . LEU A 1 250 ? -26.147 -24.082 -22.6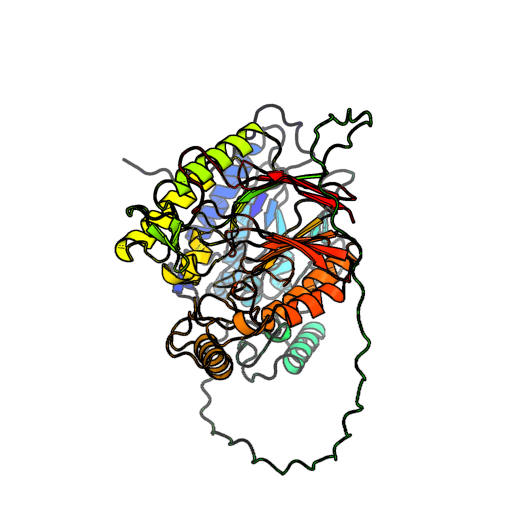50 1.00 24.73 250 LEU A CA 1
ATOM 1897 C C . LEU A 1 250 ? -26.069 -22.551 -22.603 1.00 24.73 250 LEU A C 1
ATOM 1899 O O . LEU A 1 250 ? -25.815 -21.952 -21.561 1.00 24.73 250 LEU A O 1
ATOM 1903 N N . GLU A 1 251 ? -26.259 -21.943 -23.766 1.00 25.38 251 GLU A N 1
ATOM 1904 C CA . GLU A 1 251 ? -26.575 -20.531 -23.956 1.00 25.38 251 GLU A CA 1
ATOM 1905 C C . GLU A 1 251 ? -28.059 -20.319 -23.623 1.00 25.38 251 GLU A C 1
ATOM 1907 O O . GLU A 1 251 ? -28.904 -21.016 -24.181 1.00 25.38 251 GLU A O 1
ATOM 1912 N N . MET A 1 252 ? -28.392 -19.344 -22.772 1.00 24.98 252 MET A N 1
ATOM 1913 C CA . MET A 1 252 ? -29.668 -18.622 -22.841 1.00 24.98 252 MET A CA 1
ATOM 1914 C C . MET A 1 252 ? -29.526 -17.236 -22.211 1.00 24.98 252 MET A C 1
ATOM 1916 O O . MET A 1 252 ? -29.285 -17.087 -21.015 1.00 24.98 252 MET A O 1
ATOM 1920 N N . ALA A 1 253 ? -29.727 -16.220 -23.044 1.00 25.69 253 ALA A N 1
ATOM 1921 C CA . ALA A 1 253 ? -30.074 -14.873 -22.631 1.00 25.69 253 ALA A CA 1
ATOM 1922 C C . ALA A 1 253 ? -31.552 -14.821 -22.213 1.00 25.69 253 ALA A C 1
ATOM 1924 O O . ALA A 1 253 ? -32.398 -15.355 -22.926 1.00 25.69 253 ALA A O 1
ATOM 1925 N N . ALA A 1 254 ? -31.857 -14.134 -21.110 1.00 27.34 254 ALA A N 1
ATOM 1926 C CA . ALA A 1 254 ? -32.974 -13.192 -20.985 1.00 27.34 254 ALA A CA 1
ATOM 1927 C C . ALA A 1 254 ? -33.020 -12.620 -19.563 1.00 27.34 254 ALA A C 1
ATOM 1929 O O . ALA A 1 254 ? -33.009 -13.347 -18.572 1.00 27.34 254 ALA A O 1
ATOM 1930 N N . ALA A 1 255 ? -33.096 -11.294 -19.498 1.00 36.66 255 ALA A N 1
ATOM 1931 C CA . ALA A 1 255 ? -33.377 -10.519 -18.305 1.00 36.66 255 ALA A CA 1
ATOM 1932 C C . ALA A 1 255 ? -34.695 -10.950 -17.647 1.00 36.66 255 ALA A C 1
ATOM 1934 O O . ALA A 1 255 ? -35.684 -11.161 -18.343 1.00 36.66 255 ALA A O 1
ATOM 1935 N N . ASN A 1 256 ? -34.717 -10.988 -16.315 1.00 30.45 256 ASN A N 1
ATOM 1936 C CA . ASN A 1 256 ? -35.892 -10.659 -15.512 1.00 30.45 256 ASN A CA 1
ATOM 1937 C C . ASN A 1 256 ? -35.437 -10.252 -14.108 1.00 30.45 256 ASN A C 1
ATOM 1939 O O . ASN A 1 256 ? -34.656 -10.949 -13.464 1.00 30.45 256 ASN A O 1
ATOM 1943 N N . GLY A 1 257 ? -35.890 -9.070 -13.686 1.00 36.78 257 GLY A N 1
ATOM 1944 C CA . GLY A 1 257 ? -35.486 -8.415 -12.451 1.00 36.78 257 GLY A CA 1
ATOM 1945 C C . GLY A 1 257 ? -35.771 -9.260 -11.215 1.00 36.78 257 GLY A C 1
ATOM 1946 O O . GLY A 1 257 ? -36.878 -9.762 -11.022 1.00 36.78 257 GLY A O 1
ATOM 1947 N N . ILE A 1 258 ? -34.765 -9.364 -10.352 1.00 31.14 258 ILE A N 1
ATOM 1948 C CA . ILE A 1 258 ? -34.937 -9.876 -9.000 1.00 31.14 258 ILE A CA 1
ATOM 1949 C C . ILE A 1 258 ? -35.410 -8.703 -8.143 1.00 31.14 258 ILE A C 1
ATOM 1951 O O . ILE A 1 258 ? -34.652 -7.789 -7.826 1.00 31.14 258 ILE A O 1
ATOM 1955 N N . ALA A 1 259 ? -36.689 -8.733 -7.777 1.00 33.72 259 ALA A N 1
ATOM 1956 C CA . ALA A 1 259 ? -37.194 -7.963 -6.655 1.00 33.72 259 ALA A CA 1
ATOM 1957 C C . ALA A 1 259 ? -36.545 -8.510 -5.373 1.00 33.72 259 ALA A C 1
ATOM 1959 O O . ALA A 1 259 ? -36.898 -9.589 -4.897 1.00 33.72 259 ALA A O 1
ATOM 1960 N N . VAL A 1 260 ? -35.572 -7.781 -4.827 1.00 35.34 260 VAL A N 1
ATOM 1961 C CA . VAL A 1 260 ? -34.954 -8.108 -3.539 1.00 35.34 260 VAL A CA 1
ATOM 1962 C C . VAL A 1 260 ? -35.858 -7.571 -2.433 1.00 35.34 260 VAL A C 1
ATOM 1964 O O . VAL A 1 260 ? -35.765 -6.413 -2.039 1.00 35.34 260 VAL A O 1
ATOM 1967 N N . ASN A 1 261 ? -36.757 -8.424 -1.944 1.00 35.38 261 ASN A N 1
ATOM 1968 C CA . ASN A 1 261 ? -37.456 -8.211 -0.681 1.00 35.38 261 ASN A CA 1
ATOM 1969 C C . ASN A 1 261 ? -36.723 -8.993 0.417 1.00 35.38 261 ASN A C 1
ATOM 1971 O O . ASN A 1 261 ? -36.969 -10.172 0.654 1.00 35.38 261 ASN A O 1
ATOM 1975 N N . GLY A 1 262 ? -35.802 -8.306 1.077 1.00 36.34 262 GLY A N 1
ATOM 1976 C CA . GLY A 1 262 ? -35.152 -8.702 2.319 1.00 36.34 262 GLY A CA 1
ATOM 1977 C C . GLY A 1 262 ? -34.549 -7.432 2.894 1.00 36.34 262 GLY A C 1
ATOM 1978 O O . GLY A 1 262 ? -33.947 -6.672 2.142 1.00 36.34 262 GLY A O 1
ATOM 1979 N N . SER A 1 263 ? -34.768 -7.135 4.175 1.00 40.88 263 SER A N 1
ATOM 1980 C CA . SER A 1 263 ? -34.202 -5.943 4.814 1.00 40.88 263 SER A CA 1
ATOM 1981 C C . SER A 1 263 ? -32.681 -5.963 4.642 1.00 40.88 263 SER A C 1
ATOM 1983 O O . SER A 1 263 ? -31.991 -6.694 5.358 1.00 40.88 263 SER A O 1
ATOM 1985 N N . ALA A 1 264 ? -32.164 -5.233 3.653 1.00 56.56 264 ALA A N 1
ATOM 1986 C CA . ALA A 1 264 ? -30.744 -5.215 3.361 1.00 56.56 264 ALA A CA 1
ATOM 1987 C C . ALA A 1 264 ? -30.042 -4.664 4.602 1.00 56.56 264 ALA A C 1
ATOM 1989 O O . ALA A 1 264 ? -30.284 -3.525 5.010 1.00 56.56 264 ALA A O 1
ATOM 1990 N N . LYS A 1 265 ? -29.226 -5.501 5.256 1.00 72.25 265 LYS A N 1
ATOM 1991 C CA . LYS A 1 265 ? -28.328 -5.021 6.307 1.00 72.25 265 LYS A CA 1
ATOM 1992 C C . LYS A 1 265 ? -27.485 -3.902 5.698 1.00 72.25 265 LYS A C 1
ATOM 1994 O O . LYS A 1 265 ? -27.146 -3.977 4.523 1.00 72.25 265 LYS A O 1
ATOM 1999 N N . ALA A 1 266 ? -27.179 -2.862 6.463 1.00 89.25 266 ALA A N 1
ATOM 2000 C CA . ALA A 1 266 ? -26.233 -1.851 6.009 1.00 89.25 266 ALA A CA 1
ATOM 2001 C C . ALA A 1 266 ? -24.818 -2.464 5.941 1.00 89.25 266 ALA A C 1
ATOM 2003 O O . ALA A 1 266 ? -24.506 -3.325 6.774 1.00 89.25 266 ALA A O 1
ATOM 2004 N N . PRO A 1 267 ? -23.966 -2.050 4.986 1.00 94.31 267 PRO A N 1
ATOM 2005 C CA . PRO A 1 267 ? -22.568 -2.466 4.976 1.00 94.31 267 PRO A CA 1
ATOM 2006 C C . PRO A 1 267 ? -21.844 -1.961 6.234 1.00 94.31 267 PRO A C 1
ATOM 2008 O O . PRO A 1 267 ? -22.143 -0.881 6.745 1.00 94.31 267 PRO A O 1
ATOM 2011 N N . LEU A 1 268 ? -20.873 -2.736 6.724 1.00 95.31 268 LEU A N 1
ATOM 2012 C CA . LEU A 1 268 ? -19.970 -2.355 7.818 1.00 95.31 268 LEU A CA 1
ATOM 2013 C C . LEU A 1 268 ? -19.161 -1.107 7.446 1.00 95.31 268 LEU A C 1
ATOM 2015 O O . LEU A 1 268 ? -18.962 -0.201 8.257 1.00 95.31 268 LEU A O 1
ATOM 2019 N N . PHE A 1 269 ? -18.687 -1.074 6.204 1.00 96.88 269 PHE A N 1
ATOM 2020 C CA . PHE A 1 269 ? -18.086 0.081 5.554 1.00 96.88 269 PHE A CA 1
ATOM 2021 C C . PHE A 1 269 ? -18.088 -0.136 4.040 1.00 96.88 269 PHE A C 1
ATOM 2023 O O . PHE A 1 269 ? -18.265 -1.256 3.564 1.00 96.88 269 PHE A O 1
ATOM 2030 N N . SER A 1 270 ? -17.830 0.935 3.296 1.00 98.00 270 SER A N 1
ATOM 2031 C CA . SER A 1 270 ? -17.608 0.865 1.854 1.00 98.00 270 SER A CA 1
ATOM 2032 C C . SER A 1 270 ? -16.338 1.626 1.474 1.00 98.00 270 SER A C 1
ATOM 2034 O O . SER A 1 270 ? -15.930 2.547 2.191 1.00 98.00 270 SER A O 1
ATOM 2036 N N . PHE A 1 271 ? -15.697 1.260 0.364 1.00 98.75 271 PHE A N 1
ATOM 2037 C CA . PHE A 1 271 ? -14.489 1.936 -0.121 1.00 98.75 271 PHE A CA 1
ATOM 2038 C C . PHE A 1 271 ? -14.391 1.971 -1.648 1.00 98.75 271 PHE A C 1
ATOM 2040 O O . PHE A 1 271 ? -14.879 1.074 -2.324 1.00 98.75 271 PHE A O 1
ATOM 2047 N N . GLY A 1 272 ? -13.773 3.016 -2.199 1.00 98.75 272 GLY A N 1
ATOM 2048 C CA . GLY A 1 272 ? -13.576 3.178 -3.645 1.00 98.75 272 GLY A CA 1
ATOM 2049 C C . GLY A 1 272 ? -12.403 2.350 -4.177 1.00 98.75 272 GLY A C 1
ATOM 2050 O O . GLY A 1 272 ? -11.412 2.166 -3.470 1.00 98.75 272 GLY A O 1
ATOM 2051 N N . VAL A 1 273 ? -12.484 1.879 -5.424 1.00 98.88 273 VAL A N 1
ATOM 2052 C CA . VAL A 1 273 ? -11.393 1.149 -6.096 1.00 98.88 273 VAL A CA 1
ATOM 2053 C C . VAL A 1 273 ? -11.188 1.624 -7.533 1.00 98.88 273 VAL A C 1
ATOM 2055 O O . VAL A 1 273 ? -12.149 1.848 -8.273 1.00 98.88 273 VAL A O 1
ATOM 2058 N N . ILE A 1 274 ? -9.925 1.766 -7.934 1.00 98.88 274 ILE A N 1
ATOM 2059 C CA . ILE A 1 274 ? -9.504 2.041 -9.314 1.00 98.88 274 ILE A CA 1
ATOM 2060 C C . ILE A 1 274 ? -8.122 1.426 -9.559 1.00 98.88 274 ILE A C 1
ATOM 2062 O O . ILE A 1 274 ? -7.305 1.348 -8.637 1.00 98.88 274 ILE A O 1
ATOM 2066 N N . ALA A 1 275 ? -7.857 0.998 -10.791 1.00 98.69 275 ALA A N 1
ATOM 2067 C CA . ALA A 1 275 ? -6.579 0.430 -11.203 1.00 98.69 275 ALA A CA 1
ATOM 2068 C C . ALA A 1 275 ? -6.086 1.071 -12.508 1.00 98.69 275 ALA A C 1
ATOM 2070 O O . ALA A 1 275 ? -6.891 1.495 -13.344 1.00 98.69 275 ALA A O 1
ATOM 2071 N N . ASP A 1 276 ? -4.761 1.134 -12.662 1.00 98.75 276 ASP A N 1
ATOM 2072 C CA . ASP A 1 276 ? -4.085 1.424 -13.930 1.00 98.75 276 ASP A CA 1
ATOM 2073 C C . ASP A 1 276 ? -4.592 2.708 -14.614 1.00 98.75 276 ASP A C 1
ATOM 2075 O O . ASP A 1 276 ? -5.012 2.714 -15.776 1.00 98.75 276 ASP A O 1
ATOM 2079 N N . VAL A 1 277 ? -4.565 3.826 -13.872 1.00 98.69 277 VAL A N 1
ATOM 2080 C CA . VAL A 1 277 ? -4.855 5.157 -14.435 1.00 98.69 277 VAL A CA 1
ATOM 2081 C C . VAL A 1 277 ? -3.857 5.467 -15.547 1.00 98.69 277 VAL A C 1
ATOM 2083 O O . VAL A 1 277 ? -4.255 5.931 -16.608 1.00 98.69 277 VAL A O 1
ATOM 2086 N N . GLN A 1 278 ? -2.568 5.203 -15.336 1.00 98.44 278 GLN A N 1
ATOM 2087 C CA . GLN A 1 278 ? -1.498 5.344 -16.328 1.00 98.44 278 GLN A CA 1
ATOM 2088 C C . GLN A 1 278 ? -1.610 6.644 -17.150 1.00 98.44 278 GLN A C 1
ATOM 2090 O O . GLN A 1 278 ? -1.515 6.653 -18.377 1.00 98.44 278 GLN A O 1
ATOM 2095 N N . TYR A 1 279 ? -1.849 7.775 -16.479 1.00 98.62 279 TYR A N 1
ATOM 2096 C CA . TYR A 1 279 ? -1.936 9.064 -17.163 1.00 98.62 279 TYR A CA 1
ATOM 2097 C C . TYR A 1 279 ? -0.593 9.443 -17.799 1.00 98.62 279 TYR A C 1
ATOM 2099 O O . TYR A 1 279 ? 0.469 9.330 -17.181 1.00 98.62 279 TYR A O 1
ATOM 2107 N N . ALA A 1 280 ? -0.644 9.969 -19.019 1.00 98.19 280 ALA A N 1
ATOM 2108 C CA . ALA A 1 280 ? 0.469 10.673 -19.638 1.00 98.19 280 ALA A CA 1
ATOM 2109 C C . ALA A 1 280 ? -0.060 11.715 -20.629 1.00 98.19 280 ALA A C 1
ATOM 2111 O O . ALA A 1 280 ? -1.021 11.477 -21.359 1.00 98.19 280 ALA A O 1
ATOM 2112 N N . ASP A 1 281 ? 0.586 12.882 -20.683 1.00 97.12 281 ASP A N 1
ATOM 2113 C CA . ASP A 1 281 ? 0.229 13.934 -21.642 1.00 97.12 281 ASP A CA 1
ATOM 2114 C C . ASP A 1 281 ? 0.846 13.670 -23.026 1.00 97.12 281 ASP A C 1
ATOM 2116 O O . ASP A 1 281 ? 1.676 14.429 -23.532 1.00 97.12 281 ASP A O 1
ATOM 2120 N N . ILE A 1 282 ? 0.455 12.546 -23.620 1.00 96.50 282 ILE A N 1
ATOM 2121 C CA . ILE A 1 282 ? 0.884 12.078 -24.939 1.00 96.50 282 ILE A CA 1
ATOM 2122 C C . ILE A 1 282 ? -0.345 11.637 -25.754 1.00 96.50 282 ILE A C 1
ATOM 2124 O O . ILE A 1 282 ? -1.406 11.399 -25.172 1.00 96.50 282 ILE A O 1
ATOM 2128 N N . PRO A 1 283 ? -0.258 11.572 -27.096 1.00 97.50 283 PRO A N 1
ATOM 2129 C CA . PRO A 1 283 ? -1.334 11.020 -27.917 1.00 97.50 283 PRO A CA 1
ATOM 2130 C C . PRO A 1 283 ? -1.664 9.574 -27.540 1.00 97.50 283 PRO A C 1
ATOM 2132 O O . PRO A 1 283 ? -0.784 8.840 -27.092 1.00 97.50 283 PRO A O 1
ATOM 2135 N N . ASP A 1 284 ? -2.912 9.171 -27.776 1.00 97.12 284 ASP A N 1
ATOM 2136 C CA . ASP A 1 284 ? -3.361 7.793 -27.578 1.00 97.12 284 ASP A CA 1
ATOM 2137 C C . ASP A 1 284 ? -2.475 6.804 -28.343 1.00 97.12 284 ASP A C 1
ATOM 2139 O O . ASP A 1 284 ? -1.960 7.087 -29.429 1.00 97.12 284 ASP A O 1
ATOM 2143 N N . GLY A 1 285 ? -2.302 5.623 -27.760 1.00 95.06 285 GLY A N 1
ATOM 2144 C CA . GLY A 1 285 ? -1.423 4.594 -28.291 1.00 95.06 285 GLY A CA 1
ATOM 2145 C C . GLY A 1 285 ? -2.053 3.216 -28.240 1.00 95.06 285 GLY A C 1
ATOM 2146 O O . GLY A 1 285 ? -3.273 3.052 -28.178 1.00 95.06 285 GLY A O 1
ATOM 2147 N N . ARG A 1 286 ? -1.193 2.200 -28.285 1.00 94.44 286 ARG A N 1
ATOM 2148 C CA . ARG A 1 286 ? -1.588 0.799 -28.178 1.00 94.44 286 ARG A CA 1
ATOM 2149 C C . ARG A 1 286 ? -0.607 0.034 -27.304 1.00 94.44 286 ARG A C 1
ATOM 2151 O O . ARG A 1 286 ? 0.569 0.384 -27.235 1.00 94.44 286 ARG A O 1
ATOM 2158 N N . SER A 1 287 ? -1.098 -1.011 -26.650 1.00 89.50 287 SER A N 1
ATOM 2159 C CA . SER A 1 287 ? -0.258 -2.029 -26.028 1.00 89.50 287 SER A CA 1
ATOM 2160 C C . SER A 1 287 ? 0.506 -2.823 -27.095 1.00 89.50 287 SER A C 1
ATOM 2162 O O . SER A 1 287 ? 0.194 -2.752 -28.286 1.00 89.50 287 SER A O 1
ATOM 2164 N N . PHE A 1 288 ? 1.474 -3.637 -26.666 1.00 82.62 288 PHE A N 1
ATOM 2165 C CA . PHE A 1 288 ? 2.188 -4.563 -27.553 1.00 82.62 288 PHE A CA 1
ATOM 2166 C C . PHE A 1 288 ? 1.239 -5.518 -28.302 1.00 82.62 288 PHE A C 1
ATOM 2168 O O . PHE A 1 288 ? 1.480 -5.861 -29.454 1.00 82.62 288 PHE A O 1
ATOM 2175 N N . LEU A 1 289 ? 0.114 -5.886 -27.677 1.00 83.81 289 LEU A N 1
ATOM 2176 C CA . LEU A 1 289 ? -0.927 -6.735 -28.269 1.00 83.81 289 LEU A CA 1
ATOM 2177 C C . LEU A 1 289 ? -1.944 -5.948 -29.119 1.00 83.81 289 LEU A C 1
ATOM 2179 O O . LEU A 1 289 ? -2.957 -6.497 -29.541 1.00 83.81 289 LEU A O 1
ATOM 2183 N N . GLY A 1 290 ? -1.707 -4.655 -29.353 1.00 88.19 290 GLY A N 1
ATOM 2184 C CA . GLY A 1 290 ? -2.566 -3.804 -30.173 1.00 88.19 290 GLY A CA 1
ATOM 2185 C C . GLY A 1 290 ? -3.794 -3.236 -29.455 1.00 88.19 290 GLY A C 1
ATOM 2186 O O . GLY A 1 290 ? -4.610 -2.581 -30.109 1.00 88.19 290 GLY A O 1
ATOM 2187 N N . VAL A 1 291 ? -3.933 -3.430 -28.138 1.00 93.31 291 VAL A N 1
ATOM 2188 C CA . VAL A 1 291 ? -5.071 -2.912 -27.355 1.00 93.31 291 VAL A CA 1
ATOM 2189 C C . VAL A 1 291 ? -4.951 -1.389 -27.202 1.00 93.31 291 VAL A C 1
ATOM 2191 O O . VAL A 1 291 ? -3.887 -0.930 -26.788 1.00 93.31 291 VAL A O 1
ATOM 2194 N N . PRO A 1 292 ? -5.975 -0.586 -27.549 1.00 95.50 292 PRO A N 1
ATOM 2195 C CA . PRO A 1 292 ? -5.926 0.873 -27.418 1.00 95.50 292 PRO A CA 1
ATOM 2196 C C . PRO A 1 292 ? -5.643 1.355 -25.989 1.00 95.50 292 PRO A C 1
ATOM 2198 O O . PRO A 1 292 ? -6.190 0.815 -25.031 1.00 95.50 292 PRO A O 1
ATOM 2201 N N . ARG A 1 293 ? -4.825 2.406 -25.866 1.00 97.19 293 ARG A N 1
ATOM 2202 C CA . ARG A 1 293 ? -4.450 3.065 -24.606 1.00 97.19 293 ARG A CA 1
ATOM 2203 C C . ARG A 1 293 ? -4.738 4.563 -24.692 1.00 97.19 293 ARG A C 1
ATOM 2205 O O . ARG A 1 293 ? -4.174 5.233 -25.558 1.00 97.19 293 ARG A O 1
ATOM 2212 N N . TYR A 1 294 ? -5.575 5.082 -23.795 1.00 97.56 294 TYR A N 1
ATOM 2213 C CA . TYR A 1 294 ? -6.087 6.457 -23.839 1.00 97.56 294 TYR A CA 1
ATOM 2214 C C . TYR A 1 294 ? -5.441 7.345 -22.761 1.00 97.56 294 TYR A C 1
ATOM 2216 O O . TYR A 1 294 ? -6.073 7.725 -21.772 1.00 97.56 294 TYR A O 1
ATOM 2224 N N . TYR A 1 295 ? -4.157 7.674 -22.932 1.00 98.06 295 TYR A N 1
ATOM 2225 C CA . TYR A 1 295 ? -3.308 8.254 -21.876 1.00 98.06 295 TYR A CA 1
ATOM 2226 C C . TYR A 1 295 ? -3.799 9.586 -21.302 1.00 98.06 295 TYR A C 1
ATOM 2228 O O . TYR A 1 295 ? -3.690 9.820 -20.100 1.00 98.06 295 TYR A O 1
ATOM 2236 N N . ARG A 1 296 ? -4.341 10.477 -22.142 1.00 97.25 296 ARG A N 1
ATOM 2237 C CA . ARG A 1 296 ? -4.911 11.749 -21.665 1.00 97.25 296 ARG A CA 1
ATOM 2238 C C . ARG A 1 296 ? -6.298 11.567 -21.071 1.00 97.25 296 ARG A C 1
ATOM 2240 O O . ARG A 1 296 ? -6.665 12.316 -20.172 1.00 97.25 296 ARG A O 1
ATOM 2247 N N . HIS A 1 297 ? -7.070 10.613 -21.589 1.00 95.62 297 HIS A N 1
ATOM 2248 C CA . HIS A 1 297 ? -8.440 10.379 -21.143 1.00 95.62 297 HIS A CA 1
ATOM 2249 C C . HIS A 1 297 ? -8.501 9.702 -19.773 1.00 95.62 297 HIS A C 1
ATOM 2251 O O . HIS A 1 297 ? -9.463 9.906 -19.035 1.00 95.62 297 HIS A O 1
ATOM 2257 N N . SER A 1 298 ? -7.494 8.914 -19.410 1.00 97.94 298 SER A N 1
ATOM 2258 C CA . SER A 1 298 ? -7.533 8.112 -18.191 1.00 97.94 298 SER A CA 1
ATOM 2259 C C . SER A 1 298 ? -7.700 8.937 -16.908 1.00 97.94 298 SER A C 1
ATOM 2261 O O . SER A 1 298 ? -8.410 8.521 -15.994 1.00 97.94 298 SER A O 1
ATOM 2263 N N . ILE A 1 299 ? -7.172 10.167 -16.857 1.00 98.12 299 ILE A N 1
ATOM 2264 C CA . ILE A 1 299 ? -7.422 11.077 -15.726 1.00 98.12 299 ILE A CA 1
ATOM 2265 C C . ILE A 1 299 ? -8.894 11.504 -15.631 1.00 98.12 299 ILE A C 1
ATOM 2267 O O . ILE A 1 299 ? -9.404 11.728 -14.537 1.00 98.12 299 ILE A O 1
ATOM 2271 N N . SER A 1 300 ? -9.620 11.562 -16.750 1.00 98.25 300 SER A N 1
ATOM 2272 C CA . SER A 1 300 ? -11.063 11.811 -16.735 1.00 98.25 300 SER A CA 1
ATOM 2273 C C . SER A 1 300 ? -11.847 10.632 -16.154 1.00 98.25 300 SER A C 1
ATOM 2275 O O . SER A 1 300 ? -12.907 10.852 -15.570 1.00 98.25 300 SER A O 1
ATOM 2277 N N . VAL A 1 301 ? -11.343 9.397 -16.275 1.00 98.50 301 VAL A N 1
ATOM 2278 C CA . VAL A 1 301 ? -11.915 8.227 -15.582 1.00 98.50 301 VAL A CA 1
ATOM 2279 C C . VAL A 1 301 ? -11.759 8.398 -14.071 1.00 98.50 301 VAL A C 1
ATOM 2281 O O . VAL A 1 301 ? -12.739 8.254 -13.343 1.00 98.50 301 VAL A O 1
ATOM 2284 N N . LEU A 1 302 ? -10.574 8.807 -13.605 1.00 98.75 302 LEU A N 1
ATOM 2285 C CA . LEU A 1 302 ? -10.335 9.109 -12.190 1.00 98.75 302 LEU A CA 1
ATOM 2286 C C . LEU A 1 302 ? -11.224 10.255 -11.678 1.00 98.75 302 LEU A C 1
ATOM 2288 O O . LEU A 1 302 ? -11.816 10.142 -10.609 1.00 98.75 302 LEU A O 1
ATOM 2292 N N . GLN A 1 303 ? -11.380 11.332 -12.448 1.00 98.62 303 GLN A N 1
ATOM 2293 C CA . GLN A 1 303 ? -12.273 12.444 -12.095 1.00 98.62 303 GLN A CA 1
ATOM 2294 C C . GLN A 1 303 ? -13.723 11.980 -11.897 1.00 98.62 303 GLN A C 1
ATOM 2296 O O . GLN A 1 303 ? -14.383 12.386 -10.938 1.00 98.62 303 GLN A O 1
ATOM 2301 N N . ARG A 1 304 ? -14.220 11.098 -12.777 1.00 98.38 304 ARG A N 1
ATOM 2302 C CA . ARG A 1 304 ? -15.545 10.478 -12.622 1.00 98.38 304 ARG A CA 1
ATOM 2303 C C . ARG A 1 304 ? -15.607 9.582 -11.389 1.00 98.38 304 ARG A C 1
ATOM 2305 O O . ARG A 1 304 ? -16.602 9.647 -10.672 1.00 98.38 304 ARG A O 1
ATOM 2312 N N . ALA A 1 305 ? -14.551 8.817 -11.118 1.00 98.44 305 ALA A N 1
ATOM 2313 C CA . ALA A 1 305 ? -14.452 7.973 -9.933 1.00 98.44 305 ALA A CA 1
ATOM 2314 C C . ALA A 1 305 ? -14.576 8.796 -8.648 1.00 98.44 305 ALA A C 1
ATOM 2316 O O . ALA A 1 305 ? -15.494 8.579 -7.862 1.00 98.44 305 ALA A O 1
ATOM 2317 N N . VAL A 1 306 ? -13.736 9.821 -8.495 1.00 98.56 306 VAL A N 1
ATOM 2318 C CA . VAL A 1 306 ? -13.738 10.717 -7.332 1.00 98.56 306 VAL A CA 1
ATOM 2319 C C . VAL A 1 306 ? -15.076 11.439 -7.182 1.00 98.56 306 VAL A C 1
ATOM 2321 O O . VAL A 1 306 ? -15.618 11.510 -6.080 1.00 98.56 306 VAL A O 1
ATOM 2324 N N . SER A 1 307 ? -15.657 11.927 -8.283 1.00 97.75 307 SER A N 1
ATOM 2325 C CA . SER A 1 307 ? -16.988 12.537 -8.258 1.00 97.75 307 SER A CA 1
ATOM 2326 C C . SER A 1 307 ? -18.048 11.550 -7.759 1.00 97.75 307 SER A C 1
ATOM 2328 O O . SER A 1 307 ? -18.807 11.883 -6.848 1.00 97.75 307 SER A O 1
ATOM 2330 N N . ARG A 1 308 ? -18.063 10.318 -8.282 1.00 97.00 308 ARG A N 1
ATOM 2331 C CA . ARG A 1 308 ? -19.019 9.278 -7.884 1.00 97.00 308 ARG A CA 1
ATOM 2332 C C . ARG A 1 308 ? -18.850 8.881 -6.419 1.00 97.00 308 ARG A C 1
ATOM 2334 O O . ARG A 1 308 ? -19.843 8.805 -5.696 1.00 97.00 308 ARG A O 1
ATOM 2341 N N . TRP A 1 309 ? -17.616 8.685 -5.968 1.00 97.81 309 TRP A N 1
ATOM 2342 C CA . TRP A 1 309 ? -17.287 8.372 -4.578 1.00 97.81 309 TRP A CA 1
ATOM 2343 C C . TRP A 1 309 ? -17.742 9.470 -3.617 1.00 97.81 309 TRP A C 1
ATOM 2345 O O . TRP A 1 309 ? -18.381 9.172 -2.611 1.00 97.81 309 TRP A O 1
ATOM 2355 N N . ASN A 1 310 ? -17.507 10.735 -3.970 1.00 96.75 310 ASN A N 1
ATOM 2356 C CA . ASN A 1 310 ? -17.992 11.869 -3.189 1.00 96.75 310 ASN A CA 1
ATOM 2357 C C . ASN A 1 310 ? -19.525 11.923 -3.165 1.00 96.75 310 ASN A C 1
ATOM 2359 O O . ASN A 1 310 ? -20.093 12.154 -2.109 1.00 96.75 310 ASN A O 1
ATOM 2363 N N . THR A 1 311 ? -20.222 11.643 -4.275 1.00 93.88 311 THR A N 1
ATOM 2364 C CA . THR A 1 311 ? -21.702 11.616 -4.274 1.00 93.88 311 THR A CA 1
ATOM 2365 C C . THR A 1 311 ? -22.303 10.475 -3.453 1.00 93.88 311 THR A C 1
ATOM 2367 O O . THR A 1 311 ? -23.444 10.584 -3.012 1.00 93.88 311 THR A O 1
ATOM 2370 N N . HIS A 1 312 ? -21.554 9.393 -3.224 1.00 88.69 312 HIS A N 1
ATOM 2371 C CA . HIS A 1 312 ? -22.001 8.282 -2.386 1.00 88.69 312 HIS A CA 1
ATOM 2372 C C . HIS A 1 312 ? -22.054 8.668 -0.889 1.00 88.69 312 HIS A C 1
ATOM 2374 O O . HIS A 1 312 ? -22.789 8.045 -0.126 1.00 88.69 312 HIS A O 1
ATOM 2380 N N . ASN A 1 313 ? -21.297 9.687 -0.448 1.00 73.00 313 ASN A N 1
ATOM 2381 C CA . ASN A 1 313 ? -21.259 10.229 0.926 1.00 73.00 313 ASN A CA 1
ATOM 2382 C C . ASN A 1 313 ? -20.946 9.229 2.070 1.00 73.00 313 ASN A C 1
ATOM 2384 O O . ASN A 1 313 ? -21.035 9.606 3.237 1.00 73.00 313 ASN A O 1
ATOM 2388 N N . ASN A 1 314 ? -20.577 7.974 1.778 1.00 85.56 314 ASN A N 1
ATOM 2389 C CA . ASN A 1 314 ? -20.380 6.925 2.795 1.00 85.56 314 ASN A CA 1
ATOM 2390 C C . ASN A 1 314 ? -19.155 6.023 2.540 1.00 85.56 314 ASN A C 1
ATOM 2392 O O . ASN A 1 314 ? -19.035 4.948 3.128 1.00 85.56 314 ASN A O 1
ATOM 2396 N N . LEU A 1 315 ? -18.245 6.423 1.645 1.00 95.88 315 LEU A N 1
ATOM 2397 C CA . LEU A 1 315 ? -17.002 5.676 1.443 1.00 95.88 315 LEU A CA 1
ATOM 2398 C C . LEU A 1 315 ? -15.979 6.095 2.499 1.00 95.88 315 LEU A C 1
ATOM 2400 O O . LEU A 1 315 ? -15.646 7.272 2.611 1.00 95.88 315 LEU A O 1
ATOM 2404 N N . LYS A 1 316 ? -15.464 5.130 3.268 1.00 97.00 316 LYS A N 1
ATOM 2405 C CA . LYS A 1 316 ? -14.479 5.391 4.327 1.00 97.00 316 LYS A CA 1
ATOM 2406 C C . LYS A 1 316 ? -13.096 5.733 3.790 1.00 97.00 316 LYS A C 1
ATOM 2408 O O . LYS A 1 316 ? -12.351 6.435 4.465 1.00 97.00 316 LYS A O 1
ATOM 2413 N N . PHE A 1 317 ? -12.742 5.186 2.633 1.00 98.56 317 PHE A N 1
ATOM 2414 C CA . PHE A 1 317 ? -11.464 5.392 1.961 1.00 98.56 317 PHE A CA 1
ATOM 2415 C C . PHE A 1 317 ? -11.571 4.994 0.481 1.00 98.56 317 PHE A C 1
ATOM 2417 O O . PHE A 1 317 ? -12.597 4.463 0.049 1.00 98.56 317 PHE A O 1
ATOM 2424 N N . ALA A 1 318 ? -10.512 5.225 -0.289 1.00 98.69 318 ALA A N 1
ATOM 2425 C CA . ALA A 1 318 ? -10.339 4.686 -1.636 1.00 98.69 318 ALA A CA 1
ATOM 2426 C C . ALA A 1 318 ? -8.968 4.009 -1.777 1.00 98.69 318 ALA A C 1
ATOM 2428 O O . ALA A 1 318 ? -8.032 4.360 -1.057 1.00 98.69 318 ALA A O 1
ATOM 2429 N N . ILE A 1 319 ? -8.840 3.045 -2.691 1.00 98.81 319 ILE A N 1
ATOM 2430 C CA . ILE A 1 319 ? -7.569 2.391 -3.022 1.00 98.81 319 ILE A CA 1
ATOM 2431 C C . ILE A 1 319 ? -7.264 2.559 -4.514 1.00 98.81 319 ILE A C 1
ATOM 2433 O O . ILE A 1 319 ? -8.068 2.187 -5.371 1.00 98.81 319 ILE A O 1
ATOM 2437 N N . ASN A 1 320 ? -6.069 3.071 -4.811 1.00 98.81 320 ASN A N 1
ATOM 2438 C CA . ASN A 1 320 ? -5.464 3.041 -6.139 1.00 98.81 320 ASN A CA 1
ATOM 2439 C C . ASN A 1 320 ? -4.524 1.833 -6.274 1.00 98.81 320 ASN A C 1
ATOM 2441 O O . ASN A 1 320 ? -3.476 1.790 -5.619 1.00 98.81 320 ASN A O 1
ATOM 2445 N N . PHE A 1 321 ? -4.850 0.904 -7.171 1.00 98.75 321 PHE A N 1
ATOM 2446 C CA . PHE A 1 321 ? -4.130 -0.358 -7.391 1.00 98.75 321 PHE A CA 1
ATOM 2447 C C . PHE A 1 321 ? -2.871 -0.220 -8.259 1.00 98.75 321 PHE A C 1
ATOM 2449 O O . PHE A 1 321 ? -2.555 -1.098 -9.051 1.00 98.75 321 PHE A O 1
ATOM 2456 N N . GLY A 1 322 ? -2.116 0.866 -8.093 1.00 98.06 322 GLY A N 1
ATOM 2457 C CA . GLY A 1 322 ? -0.842 1.076 -8.784 1.00 98.06 322 GLY A CA 1
ATOM 2458 C C . GLY A 1 322 ? -0.963 1.770 -10.135 1.00 98.06 322 GLY A C 1
ATOM 2459 O O . GLY A 1 322 ? -2.011 2.312 -10.479 1.00 98.06 322 GLY A O 1
ATOM 2460 N N . ASP A 1 323 ? 0.168 1.836 -10.837 1.00 98.62 323 ASP A N 1
ATOM 2461 C CA . ASP A 1 323 ? 0.288 2.387 -12.189 1.00 98.62 323 ASP A CA 1
ATOM 2462 C C . ASP A 1 323 ? -0.395 3.748 -12.387 1.00 98.62 323 ASP A C 1
ATOM 2464 O O . ASP A 1 323 ? -1.248 3.957 -13.243 1.00 98.62 323 ASP A O 1
ATOM 2468 N N . ILE A 1 324 ? 0.016 4.711 -11.557 1.00 97.56 324 ILE A N 1
ATOM 2469 C CA . ILE A 1 324 ? -0.572 6.057 -11.491 1.00 97.56 324 ILE A CA 1
ATOM 2470 C C . ILE A 1 324 ? -0.336 6.886 -12.769 1.00 97.56 324 ILE A C 1
ATOM 2472 O O . ILE A 1 324 ? -1.221 7.614 -13.218 1.00 97.56 324 ILE A O 1
ATOM 2476 N N . ILE A 1 325 ? 0.847 6.757 -13.377 1.00 98.38 325 ILE A N 1
ATOM 2477 C CA . ILE A 1 325 ? 1.227 7.384 -14.651 1.00 98.38 325 ILE A CA 1
ATOM 2478 C C . ILE A 1 325 ? 1.896 6.359 -15.555 1.00 98.38 325 ILE A C 1
ATOM 2480 O O . ILE A 1 325 ? 2.479 5.402 -15.056 1.00 98.38 325 ILE A O 1
ATOM 2484 N N . ASP A 1 326 ? 1.836 6.562 -16.870 1.00 98.44 326 ASP A N 1
ATOM 2485 C CA . ASP A 1 326 ? 2.389 5.603 -17.829 1.00 98.44 326 ASP A CA 1
ATOM 2486 C C . ASP A 1 326 ? 3.924 5.677 -17.948 1.00 98.44 326 ASP A C 1
ATOM 2488 O O . ASP A 1 326 ? 4.538 6.733 -17.777 1.00 98.44 326 ASP A O 1
ATOM 2492 N N . GLY A 1 327 ? 4.568 4.562 -18.302 1.00 96.50 327 GLY A N 1
ATOM 2493 C CA . GLY A 1 327 ? 6.004 4.457 -18.549 1.00 96.50 327 GLY A CA 1
ATOM 2494 C C . GLY A 1 327 ? 6.506 5.310 -19.716 1.00 96.50 327 GLY A C 1
ATOM 2495 O O . GLY A 1 327 ? 7.674 5.710 -19.695 1.00 96.50 327 GLY A O 1
ATOM 2496 N N . PHE A 1 328 ? 5.641 5.629 -20.685 1.00 96.44 328 PHE A N 1
ATOM 2497 C CA . PHE A 1 328 ? 5.907 6.545 -21.797 1.00 96.44 328 PHE A CA 1
ATOM 2498 C C . PHE A 1 328 ? 5.724 8.022 -21.441 1.00 96.44 328 PHE A C 1
ATOM 2500 O O . PHE A 1 328 ? 5.978 8.883 -22.286 1.00 96.44 328 PHE A O 1
ATOM 2507 N N . CYS A 1 329 ? 5.325 8.349 -20.207 1.00 97.25 329 CYS A N 1
ATOM 2508 C CA . CYS A 1 329 ? 5.389 9.724 -19.728 1.00 97.25 329 CYS A CA 1
ATOM 2509 C C . CYS A 1 329 ? 6.828 10.260 -19.903 1.00 97.25 329 CYS A C 1
ATOM 2511 O O . CYS A 1 329 ? 7.775 9.599 -19.452 1.00 97.25 329 CYS A O 1
ATOM 2513 N N . PRO A 1 330 ? 7.026 11.426 -20.556 1.00 96.62 330 PRO A N 1
ATOM 2514 C CA . PRO A 1 330 ? 8.345 12.043 -20.661 1.00 96.62 330 PRO A CA 1
ATOM 2515 C C . PRO A 1 330 ? 8.983 12.186 -19.276 1.00 96.62 330 PRO A C 1
ATOM 2517 O O . PRO A 1 330 ? 8.334 12.654 -18.340 1.00 96.62 330 PRO A O 1
ATOM 2520 N N . LYS A 1 331 ? 10.239 11.753 -19.126 1.00 95.00 331 LYS A N 1
ATOM 2521 C CA . LYS A 1 331 ? 10.869 11.587 -17.802 1.00 95.00 331 LYS A CA 1
ATOM 2522 C C . LYS A 1 331 ? 11.053 12.900 -17.046 1.00 95.00 331 LYS A C 1
ATOM 2524 O O . LYS A 1 331 ? 10.958 12.931 -15.824 1.00 95.00 331 LYS A O 1
ATOM 2529 N N . ASP A 1 332 ? 11.231 13.996 -17.772 1.00 96.38 332 ASP A N 1
ATOM 2530 C CA . ASP A 1 332 ? 11.240 15.360 -17.244 1.00 96.38 332 ASP A CA 1
ATOM 2531 C C . ASP A 1 332 ? 9.860 15.822 -16.733 1.00 96.38 332 ASP A C 1
ATOM 2533 O O . ASP A 1 332 ? 9.778 16.733 -15.910 1.00 96.38 332 ASP A O 1
ATOM 2537 N N . LYS A 1 333 ? 8.772 15.167 -17.162 1.00 97.44 333 LYS A N 1
ATOM 2538 C CA . LYS A 1 333 ? 7.386 15.452 -16.757 1.00 97.44 333 LYS A CA 1
ATOM 2539 C C . LYS A 1 333 ? 6.808 14.456 -15.754 1.00 97.44 333 LYS A C 1
ATOM 2541 O O . LYS A 1 333 ? 5.715 14.706 -15.246 1.00 97.44 333 LYS A O 1
ATOM 2546 N N . SER A 1 334 ? 7.508 13.368 -15.426 1.00 97.88 334 SER A N 1
ATOM 2547 C CA . SER A 1 334 ? 6.999 12.312 -14.538 1.00 97.88 334 SER A CA 1
ATOM 2548 C C . SER A 1 334 ? 6.504 12.851 -13.193 1.00 97.88 334 SER A C 1
ATOM 2550 O O . SER A 1 334 ? 5.403 12.514 -12.767 1.00 97.88 334 SER A O 1
ATOM 2552 N N . LEU A 1 335 ? 7.267 13.738 -12.542 1.00 98.06 335 LEU A N 1
ATOM 2553 C CA . LEU A 1 335 ? 6.867 14.328 -11.257 1.00 98.06 335 LEU A CA 1
ATOM 2554 C C . LEU A 1 335 ? 5.586 15.164 -11.377 1.00 98.06 335 LEU A C 1
ATOM 2556 O O . LEU A 1 335 ? 4.687 15.032 -10.551 1.00 98.06 335 LEU A O 1
ATOM 2560 N N . TRP A 1 336 ? 5.493 15.996 -12.417 1.00 98.19 336 TRP A N 1
ATOM 2561 C CA . TRP A 1 336 ? 4.301 16.801 -12.686 1.00 98.19 336 TRP A CA 1
ATOM 2562 C C . TRP A 1 336 ? 3.082 15.923 -12.975 1.00 98.19 336 TRP A C 1
ATOM 2564 O O . TRP A 1 336 ? 2.002 16.191 -12.460 1.00 98.19 336 TRP A O 1
ATOM 2574 N N . ALA A 1 337 ? 3.248 14.865 -13.770 1.00 98.38 337 ALA A N 1
ATOM 2575 C CA . ALA A 1 337 ? 2.158 13.963 -14.118 1.00 98.38 337 ALA A CA 1
ATOM 2576 C C . ALA A 1 337 ? 1.648 13.206 -12.884 1.00 98.38 337 ALA A C 1
ATOM 2578 O O . ALA A 1 337 ? 0.438 13.116 -12.696 1.00 98.38 337 ALA A O 1
ATOM 2579 N N . VAL A 1 338 ? 2.552 12.728 -12.016 1.00 98.50 338 VAL A N 1
ATOM 2580 C CA . VAL A 1 338 ? 2.175 12.118 -10.730 1.00 98.50 338 VAL A CA 1
ATOM 2581 C C . VAL A 1 338 ? 1.414 13.119 -9.870 1.00 98.50 338 VAL A C 1
ATOM 2583 O O . VAL A 1 338 ? 0.330 12.791 -9.401 1.00 98.50 338 VAL A O 1
ATOM 2586 N N . GLN A 1 339 ? 1.930 14.343 -9.712 1.00 98.38 339 GLN A N 1
ATOM 2587 C CA . GLN A 1 339 ? 1.254 15.373 -8.921 1.00 98.38 339 GLN A CA 1
ATOM 2588 C C . GLN A 1 339 ? -0.137 15.683 -9.479 1.00 98.38 339 GLN A C 1
ATOM 2590 O O . GLN A 1 339 ? -1.094 15.728 -8.724 1.00 98.38 339 GLN A O 1
ATOM 2595 N N . LYS A 1 340 ? -0.279 15.791 -10.802 1.00 98.38 340 LYS A N 1
ATOM 2596 C CA . LYS A 1 340 ? -1.565 16.047 -11.454 1.00 98.38 340 LYS A CA 1
ATOM 2597 C C . LYS A 1 340 ? -2.604 14.958 -11.170 1.00 98.38 340 LYS A C 1
ATOM 2599 O O . LYS A 1 340 ? -3.776 15.273 -10.999 1.00 98.38 340 LYS A O 1
ATOM 2604 N N . VAL A 1 341 ? -2.198 13.688 -11.141 1.00 98.75 341 VAL A N 1
ATOM 2605 C CA . VAL A 1 341 ? -3.101 12.580 -10.790 1.00 98.75 341 VAL A CA 1
ATOM 2606 C C . VAL A 1 341 ? -3.411 12.583 -9.289 1.00 98.75 341 VAL A C 1
ATOM 2608 O O . VAL A 1 341 ? -4.554 12.358 -8.900 1.00 98.75 341 VAL A O 1
ATOM 2611 N N . LEU A 1 342 ? -2.426 12.891 -8.440 1.00 98.56 342 LEU A N 1
ATOM 2612 C CA . LEU A 1 342 ? -2.629 13.034 -6.996 1.00 98.56 342 LEU A CA 1
ATOM 2613 C C . LEU A 1 342 ? -3.567 14.190 -6.642 1.00 98.56 342 LEU A C 1
ATOM 2615 O O . LEU A 1 342 ? -4.409 14.017 -5.770 1.00 98.56 342 LEU A O 1
ATOM 2619 N N . ASP A 1 343 ? -3.500 15.310 -7.359 1.00 98.62 343 ASP A N 1
ATOM 2620 C CA . ASP A 1 343 ? -4.407 16.448 -7.178 1.00 98.62 343 ASP A CA 1
ATOM 2621 C C . ASP A 1 343 ? -5.873 16.061 -7.446 1.00 98.62 343 ASP A C 1
ATOM 2623 O O . ASP A 1 343 ? -6.786 16.684 -6.907 1.00 98.62 343 ASP A O 1
ATOM 2627 N N . GLU A 1 344 ? -6.129 15.041 -8.275 1.00 98.62 344 GLU A N 1
ATOM 2628 C CA . GLU A 1 344 ? -7.475 14.490 -8.462 1.00 98.62 344 GLU A CA 1
ATOM 2629 C C . GLU A 1 344 ? -7.887 13.579 -7.303 1.00 98.62 344 GLU A C 1
ATOM 2631 O O . GLU A 1 344 ? -9.010 13.698 -6.816 1.00 98.62 344 GLU A O 1
ATOM 2636 N N . PHE A 1 345 ? -6.990 12.718 -6.811 1.00 98.44 345 PHE A N 1
ATOM 2637 C CA . PHE A 1 345 ? -7.252 11.915 -5.610 1.00 98.44 345 PHE A CA 1
ATOM 2638 C C . PHE A 1 345 ? -7.475 12.782 -4.363 1.00 98.44 345 PHE A C 1
ATOM 2640 O O . PHE A 1 345 ? -8.370 12.483 -3.579 1.00 98.44 345 PHE A O 1
ATOM 2647 N N . ASP A 1 346 ? -6.745 13.889 -4.205 1.00 97.75 346 ASP A N 1
ATOM 2648 C CA . ASP A 1 346 ? -6.886 14.823 -3.078 1.00 97.75 346 ASP A CA 1
ATOM 2649 C C . ASP A 1 346 ? -8.263 15.539 -3.066 1.00 97.75 346 ASP A C 1
ATOM 2651 O O . ASP A 1 346 ? -8.639 16.144 -2.061 1.00 97.75 346 ASP A O 1
ATOM 2655 N N . LYS A 1 347 ? -9.062 15.448 -4.145 1.00 98.31 347 LYS A N 1
ATOM 2656 C CA . LYS A 1 347 ? -10.464 15.920 -4.173 1.00 98.31 347 LYS A CA 1
ATOM 2657 C C . LYS A 1 347 ? -11.452 14.922 -3.559 1.00 98.31 347 LYS A C 1
ATOM 2659 O O . LYS A 1 347 ? -12.619 15.274 -3.361 1.00 98.31 347 LYS A O 1
ATOM 2664 N N . PHE A 1 348 ? -11.044 13.680 -3.299 1.00 98.06 348 PHE A N 1
ATOM 2665 C CA . PHE A 1 348 ? -11.879 12.700 -2.609 1.00 98.06 348 PHE A CA 1
ATOM 2666 C C . PHE A 1 348 ? -12.042 13.086 -1.130 1.00 98.06 348 PHE A C 1
ATOM 2668 O O . PHE A 1 348 ? -11.080 13.442 -0.455 1.00 98.06 348 PHE A O 1
ATOM 2675 N N . GLN A 1 349 ? -13.268 13.015 -0.605 1.00 95.31 349 GLN A N 1
ATOM 2676 C CA . GLN A 1 349 ? -13.602 13.373 0.780 1.00 95.31 349 GLN A CA 1
ATOM 2677 C C . GLN A 1 349 ? -13.287 12.234 1.768 1.00 95.31 349 GLN A C 1
ATOM 2679 O O . GLN A 1 349 ? -14.105 11.871 2.611 1.00 95.31 349 GLN A O 1
ATOM 2684 N N . GLY A 1 350 ? -12.090 11.661 1.661 1.00 94.38 350 GLY A N 1
ATOM 2685 C CA . GLY A 1 350 ? -11.604 10.574 2.503 1.00 94.38 350 GLY A CA 1
ATOM 2686 C C . GLY A 1 350 ? -10.133 10.252 2.220 1.00 94.38 350 GLY A C 1
ATOM 2687 O O . GLY A 1 350 ? -9.553 10.780 1.269 1.00 94.38 350 GLY A O 1
ATOM 2688 N N . PRO A 1 351 ? -9.492 9.402 3.038 1.00 97.19 351 PRO A N 1
ATOM 2689 C CA . PRO A 1 351 ? -8.132 8.957 2.770 1.00 97.19 351 PRO A CA 1
ATOM 2690 C C . PRO A 1 351 ? -8.077 8.104 1.496 1.00 97.19 351 PRO A C 1
ATOM 2692 O O . PRO A 1 351 ? -8.938 7.253 1.259 1.00 97.19 351 PRO A O 1
ATOM 2695 N N . THR A 1 352 ? -7.027 8.311 0.702 1.00 98.31 352 THR A N 1
ATOM 2696 C CA . THR A 1 352 ? -6.691 7.449 -0.434 1.00 98.31 352 THR A CA 1
ATOM 2697 C C . THR A 1 352 ? -5.433 6.661 -0.102 1.00 98.31 352 THR A C 1
ATOM 2699 O O . THR A 1 352 ? -4.421 7.227 0.305 1.00 98.31 352 THR A O 1
ATOM 2702 N N . TYR A 1 353 ? -5.509 5.349 -0.280 1.00 98.62 353 TYR A N 1
ATOM 2703 C CA . TYR A 1 353 ? -4.394 4.430 -0.132 1.00 98.62 353 TYR A CA 1
ATOM 2704 C C . TYR A 1 353 ? -3.858 4.057 -1.510 1.00 98.62 353 TYR A C 1
ATOM 2706 O O . TYR A 1 353 ? -4.611 3.833 -2.459 1.00 98.62 353 TYR A O 1
ATOM 2714 N N . HIS A 1 354 ? -2.540 3.992 -1.624 1.00 98.56 354 HIS A N 1
ATOM 2715 C CA . HIS A 1 354 ? -1.857 3.746 -2.886 1.00 98.56 354 HIS A CA 1
ATOM 2716 C C . HIS A 1 354 ? -0.918 2.550 -2.753 1.00 98.56 354 HIS A C 1
ATOM 2718 O O . HIS A 1 354 ? -0.380 2.288 -1.677 1.00 98.56 354 HIS A O 1
ATOM 2724 N N . MET A 1 355 ? -0.672 1.870 -3.865 1.00 97.69 355 MET A N 1
ATOM 2725 C CA . MET A 1 355 ? 0.419 0.906 -4.018 1.00 97.69 355 MET A CA 1
ATOM 2726 C C . MET A 1 355 ? 1.229 1.231 -5.274 1.00 97.69 355 MET A C 1
ATOM 2728 O O . MET A 1 355 ? 0.834 2.082 -6.078 1.00 97.69 355 MET A O 1
ATOM 2732 N N . PHE A 1 356 ? 2.381 0.590 -5.442 1.00 95.75 356 PHE A N 1
ATOM 2733 C CA . PHE A 1 356 ? 3.146 0.699 -6.680 1.00 95.75 356 PHE A CA 1
ATOM 2734 C C . PHE A 1 356 ? 2.597 -0.228 -7.749 1.00 95.75 356 PHE A C 1
ATOM 2736 O O . PHE A 1 356 ? 2.195 -1.344 -7.447 1.00 95.75 356 PHE A O 1
ATOM 2743 N N . GLY A 1 357 ? 2.687 0.216 -8.998 1.00 98.12 357 GLY A N 1
ATOM 2744 C CA . GLY A 1 357 ? 2.796 -0.694 -10.128 1.00 98.12 357 GLY A CA 1
ATOM 2745 C C . GLY A 1 357 ? 4.128 -0.494 -10.856 1.00 98.12 357 GLY A C 1
ATOM 2746 O O . GLY A 1 357 ? 4.924 0.385 -10.487 1.00 98.12 357 GLY A O 1
ATOM 2747 N N . ASN A 1 358 ? 4.401 -1.302 -11.877 1.00 98.44 358 ASN A N 1
ATOM 2748 C CA . ASN A 1 358 ? 5.644 -1.205 -12.642 1.00 98.44 358 ASN A CA 1
ATOM 2749 C C . ASN A 1 358 ? 5.804 0.155 -13.333 1.00 98.44 358 ASN A C 1
ATOM 2751 O O . ASN A 1 358 ? 6.917 0.688 -13.353 1.00 98.44 358 ASN A O 1
ATOM 2755 N N . HIS A 1 359 ? 4.725 0.764 -13.835 1.00 98.31 359 HIS A N 1
ATOM 2756 C CA . HIS A 1 359 ? 4.784 2.070 -14.492 1.00 98.31 359 HIS A CA 1
ATOM 2757 C C . HIS A 1 359 ? 5.108 3.202 -13.513 1.00 98.31 359 HIS A C 1
ATOM 2759 O O . HIS A 1 359 ? 5.784 4.162 -13.897 1.00 98.31 359 HIS A O 1
ATOM 2765 N N . CYS A 1 360 ? 4.745 3.074 -12.231 1.00 96.25 360 CYS A N 1
ATOM 2766 C CA . CYS A 1 360 ? 5.232 3.997 -11.200 1.00 96.25 360 CYS A CA 1
ATOM 2767 C C . CYS A 1 360 ? 6.771 3.974 -11.148 1.00 96.25 360 CYS A C 1
ATOM 2769 O O . CYS A 1 360 ? 7.426 5.017 -11.228 1.00 96.25 360 CYS A O 1
ATOM 2771 N N . LEU A 1 361 ? 7.347 2.769 -11.087 1.00 97.31 361 LEU A N 1
ATOM 2772 C CA . LEU A 1 361 ? 8.785 2.541 -10.915 1.00 97.31 361 LEU A CA 1
ATOM 2773 C C . LEU A 1 361 ? 9.609 2.795 -12.188 1.00 97.31 361 LEU A C 1
ATOM 2775 O O . LEU A 1 361 ? 10.817 3.000 -12.101 1.00 97.31 361 LEU A O 1
ATOM 2779 N N . TYR A 1 362 ? 8.981 2.846 -13.367 1.00 97.25 362 TYR A N 1
ATOM 2780 C CA . TYR A 1 362 ? 9.625 3.331 -14.596 1.00 97.25 362 TYR A CA 1
ATOM 2781 C C . TYR A 1 362 ? 9.882 4.837 -14.594 1.00 97.25 362 TYR A C 1
ATOM 2783 O O . TYR A 1 362 ? 10.612 5.337 -15.454 1.00 97.25 362 TYR A O 1
ATOM 2791 N N . ASN A 1 363 ? 9.216 5.580 -13.714 1.00 97.38 363 ASN A N 1
ATOM 2792 C CA . ASN A 1 363 ? 9.138 7.032 -13.790 1.00 97.38 363 ASN A CA 1
ATOM 2793 C C . ASN A 1 363 ? 9.864 7.729 -12.647 1.00 97.38 363 ASN A C 1
ATOM 2795 O O . ASN A 1 363 ? 10.590 8.688 -12.895 1.00 97.38 363 ASN A O 1
ATOM 2799 N N . LEU A 1 364 ? 9.673 7.274 -11.410 1.00 96.38 364 LEU A N 1
ATOM 2800 C CA . LEU A 1 364 ? 10.258 7.914 -10.236 1.00 96.38 364 LEU A CA 1
ATOM 2801 C C . LEU A 1 364 ? 10.932 6.884 -9.317 1.00 96.38 364 LEU A C 1
ATOM 2803 O O . LEU A 1 364 ? 10.495 5.734 -9.261 1.00 96.38 364 LEU A O 1
ATOM 2807 N N . PRO A 1 365 ? 11.968 7.288 -8.558 1.00 94.69 365 PRO A N 1
ATOM 2808 C CA . PRO A 1 365 ? 12.580 6.424 -7.553 1.00 94.69 365 PRO A CA 1
ATOM 2809 C C . PRO A 1 365 ? 11.578 5.984 -6.477 1.00 94.69 365 PRO A C 1
ATOM 2811 O O . PRO A 1 365 ? 10.738 6.784 -6.054 1.00 94.69 365 PRO A O 1
ATOM 2814 N N . ARG A 1 366 ? 11.730 4.754 -5.963 1.00 94.19 366 ARG A N 1
ATOM 2815 C CA . ARG A 1 366 ? 10.878 4.170 -4.907 1.00 94.19 366 ARG A CA 1
ATOM 2816 C C . ARG A 1 366 ? 10.678 5.116 -3.721 1.00 94.19 366 ARG A C 1
ATOM 2818 O O . ARG A 1 366 ? 9.544 5.449 -3.400 1.00 94.19 366 ARG A O 1
ATOM 2825 N N . SER A 1 367 ? 11.759 5.618 -3.123 1.00 92.44 367 SER A N 1
ATOM 2826 C CA . SER A 1 367 ? 11.690 6.516 -1.957 1.00 92.44 367 SER A CA 1
ATOM 2827 C C . SER A 1 367 ? 10.914 7.808 -2.237 1.00 92.44 367 SER A C 1
ATOM 2829 O O . SER A 1 367 ? 10.182 8.308 -1.382 1.00 92.44 367 SER A O 1
ATOM 2831 N N . LYS A 1 368 ? 11.017 8.337 -3.462 1.00 94.69 368 LYS A N 1
ATOM 2832 C CA . LYS A 1 368 ? 10.254 9.514 -3.884 1.00 94.69 368 LYS A CA 1
ATOM 2833 C C . LYS A 1 368 ? 8.768 9.187 -4.022 1.00 94.69 368 LYS A C 1
ATOM 2835 O O . LYS A 1 368 ? 7.945 10.002 -3.615 1.00 94.69 368 LYS A O 1
ATOM 2840 N N . LEU A 1 369 ? 8.431 8.019 -4.566 1.00 95.94 369 LEU A N 1
ATOM 2841 C CA . LEU A 1 369 ? 7.048 7.563 -4.693 1.00 95.94 369 LEU A CA 1
ATOM 2842 C C . LEU A 1 369 ? 6.404 7.280 -3.335 1.00 95.94 369 LEU A C 1
ATOM 2844 O O . LEU A 1 369 ? 5.293 7.750 -3.134 1.00 95.94 369 LEU A O 1
ATOM 2848 N N . VAL A 1 370 ? 7.087 6.608 -2.395 1.00 95.62 370 VAL A N 1
ATOM 2849 C CA . VAL A 1 370 ? 6.566 6.393 -1.024 1.00 95.62 370 VAL A CA 1
ATOM 2850 C C . VAL A 1 370 ? 6.129 7.725 -0.408 1.00 95.62 370 VAL A C 1
ATOM 2852 O O . VAL A 1 370 ? 5.008 7.855 0.081 1.00 95.62 370 VAL A O 1
ATOM 2855 N N . SER A 1 371 ? 6.992 8.742 -0.509 1.00 94.50 371 SER A N 1
ATOM 2856 C CA . SER A 1 371 ? 6.720 10.080 0.020 1.00 94.50 371 SER A CA 1
ATOM 2857 C C . SER A 1 371 ? 5.577 10.797 -0.710 1.00 94.50 371 SER A C 1
ATOM 2859 O O . SER A 1 371 ? 4.695 11.345 -0.052 1.00 94.50 371 SER A O 1
ATOM 2861 N N . LEU A 1 372 ? 5.568 10.801 -2.049 1.00 96.00 372 LEU A N 1
ATOM 2862 C CA . LEU A 1 372 ? 4.526 11.479 -2.835 1.00 96.00 372 LEU A CA 1
ATOM 2863 C C . LEU A 1 372 ? 3.150 10.836 -2.648 1.00 96.00 372 LEU A C 1
ATOM 2865 O O . LEU A 1 372 ? 2.155 11.542 -2.525 1.00 96.00 372 LEU A O 1
ATOM 2869 N N . LEU A 1 373 ? 3.107 9.505 -2.601 1.00 96.19 373 LEU A N 1
ATOM 2870 C CA . LEU A 1 373 ? 1.886 8.722 -2.437 1.00 96.19 373 LEU A CA 1
ATOM 2871 C C . LEU A 1 373 ? 1.422 8.652 -0.972 1.00 96.19 373 LEU A C 1
ATOM 2873 O O . LEU A 1 373 ? 0.454 7.953 -0.688 1.00 96.19 373 LEU A O 1
ATOM 2877 N N . LYS A 1 374 ? 2.104 9.353 -0.050 1.00 95.19 374 LYS A N 1
ATOM 2878 C CA . LYS A 1 374 ? 1.770 9.429 1.383 1.00 95.19 374 LYS A CA 1
ATOM 2879 C C . LYS A 1 374 ? 1.538 8.035 1.998 1.00 95.19 374 LYS A C 1
ATOM 2881 O O . LYS A 1 374 ? 0.627 7.858 2.806 1.00 95.19 374 LYS A O 1
ATOM 2886 N N . MET A 1 375 ? 2.326 7.036 1.588 1.00 94.75 375 MET A N 1
ATOM 2887 C CA . MET A 1 375 ? 2.161 5.664 2.080 1.00 94.75 375 MET A CA 1
ATOM 2888 C C . MET A 1 375 ? 2.432 5.615 3.594 1.00 94.75 375 MET A C 1
ATOM 2890 O O . MET A 1 375 ? 3.395 6.238 4.047 1.00 94.75 375 MET A O 1
ATOM 2894 N N . PRO A 1 376 ? 1.611 4.901 4.390 1.00 92.31 376 PRO A N 1
ATOM 2895 C CA . PRO A 1 376 ? 1.716 4.878 5.851 1.00 92.31 376 PRO A CA 1
ATOM 2896 C C . PRO A 1 376 ? 2.830 3.925 6.316 1.00 92.31 376 PRO A C 1
ATOM 2898 O O . PRO A 1 376 ? 2.596 2.929 7.001 1.00 92.31 376 PRO A O 1
ATOM 2901 N N . THR A 1 377 ? 4.059 4.203 5.897 1.00 86.00 377 THR A N 1
ATOM 2902 C CA . THR A 1 377 ? 5.238 3.365 6.113 1.00 86.00 377 THR A CA 1
ATOM 2903 C C . THR A 1 377 ? 6.457 4.205 6.471 1.00 86.00 377 THR A C 1
ATOM 2905 O O . THR A 1 377 ? 6.473 5.428 6.330 1.00 86.00 377 THR A O 1
ATOM 2908 N N . GLU A 1 378 ? 7.502 3.533 6.948 1.00 75.44 378 GLU A N 1
ATOM 2909 C CA . GLU A 1 378 ? 8.804 4.151 7.164 1.00 75.44 378 GLU A CA 1
ATOM 2910 C C . GLU A 1 378 ? 9.697 3.967 5.927 1.00 75.44 378 GLU A C 1
ATOM 2912 O O . GLU A 1 378 ? 9.709 2.904 5.302 1.00 75.44 378 GLU A O 1
ATOM 2917 N N . PHE A 1 379 ? 10.491 4.996 5.619 1.00 79.06 379 PHE A N 1
ATOM 2918 C CA . PHE A 1 379 ? 11.531 4.984 4.585 1.00 79.06 379 PHE A CA 1
ATOM 2919 C C . PHE A 1 379 ? 11.028 4.635 3.172 1.00 79.06 379 PHE A C 1
ATOM 2921 O O . PHE A 1 379 ? 10.248 5.381 2.588 1.00 79.06 379 PHE A O 1
ATOM 2928 N N . ASP A 1 380 ? 11.555 3.567 2.578 1.00 83.50 380 ASP A N 1
ATOM 2929 C CA . ASP A 1 380 ? 11.308 3.091 1.218 1.00 83.50 380 ASP A CA 1
ATOM 2930 C C . ASP A 1 380 ? 10.414 1.840 1.175 1.00 83.50 380 ASP A C 1
ATOM 2932 O O . ASP A 1 380 ? 10.147 1.306 0.095 1.00 83.50 380 ASP A O 1
ATOM 2936 N N . ARG A 1 381 ? 9.893 1.406 2.329 1.00 91.19 381 ARG A N 1
ATOM 2937 C CA . ARG A 1 381 ? 8.925 0.312 2.433 1.00 91.19 381 ARG A CA 1
ATOM 2938 C C . ARG A 1 381 ? 7.586 0.742 1.837 1.00 91.19 381 ARG A C 1
ATOM 2940 O O . ARG A 1 381 ? 7.065 1.782 2.219 1.00 91.19 381 ARG A O 1
ATOM 2947 N N . ALA A 1 382 ? 6.992 -0.063 0.958 1.00 95.94 382 ALA A N 1
ATOM 2948 C CA . ALA A 1 382 ? 5.712 0.263 0.311 1.00 95.94 382 ALA A CA 1
ATOM 2949 C C . ALA A 1 382 ? 4.604 -0.779 0.529 1.00 95.94 382 ALA A C 1
ATOM 2951 O O . ALA A 1 382 ? 3.606 -0.785 -0.187 1.00 95.94 382 ALA A O 1
ATOM 2952 N N . TYR A 1 383 ? 4.771 -1.634 1.537 1.00 98.00 383 TYR A N 1
ATOM 2953 C CA . TYR A 1 383 ? 3.743 -2.541 2.039 1.00 98.00 383 TYR A CA 1
ATOM 2954 C C . TYR A 1 383 ? 3.332 -2.148 3.461 1.00 98.00 383 TYR A C 1
ATOM 2956 O O . TYR A 1 383 ? 4.155 -1.674 4.259 1.00 98.00 383 TYR A O 1
ATOM 2964 N N . TYR A 1 384 ? 2.044 -2.298 3.754 1.00 98.50 384 TYR A N 1
ATOM 2965 C CA . TYR A 1 384 ? 1.415 -1.866 5.002 1.00 98.50 384 TYR A CA 1
ATOM 2966 C C . TYR A 1 384 ? 0.041 -2.511 5.180 1.00 98.50 384 TYR A C 1
ATOM 2968 O O . TYR A 1 384 ? -0.536 -3.051 4.238 1.00 98.50 384 TYR A O 1
ATOM 2976 N N . ASP A 1 385 ? -0.509 -2.415 6.383 1.00 98.44 385 ASP A N 1
ATOM 2977 C CA . ASP A 1 385 ? -1.861 -2.848 6.699 1.00 98.44 385 ASP A CA 1
ATOM 2978 C C . ASP A 1 385 ? -2.588 -1.810 7.566 1.00 98.44 385 ASP A C 1
ATOM 2980 O O . ASP A 1 385 ? -1.965 -0.952 8.194 1.00 98.44 385 ASP A O 1
ATOM 2984 N N . PHE A 1 386 ? -3.919 -1.848 7.560 1.00 97.81 386 PHE A N 1
ATOM 2985 C CA . PHE A 1 386 ? -4.759 -1.004 8.411 1.00 97.81 386 PHE A CA 1
ATOM 2986 C C . PHE A 1 386 ? -6.141 -1.632 8.625 1.00 97.81 386 PHE A C 1
ATOM 2988 O O . PHE A 1 386 ? -6.605 -2.440 7.822 1.00 97.81 386 PHE A O 1
ATOM 2995 N N . SER A 1 387 ? -6.830 -1.245 9.703 1.00 97.56 387 SER A N 1
ATOM 2996 C CA . SER A 1 387 ? -8.173 -1.747 10.036 1.00 97.56 387 SER A CA 1
ATOM 2997 C C . SER A 1 387 ? -9.224 -0.628 9.937 1.00 97.56 387 SER A C 1
ATOM 2999 O O . SER A 1 387 ? -9.241 0.258 10.795 1.00 97.56 387 SER A O 1
ATOM 3001 N N . PRO A 1 388 ? -10.105 -0.617 8.915 1.00 95.12 388 PRO A N 1
ATOM 3002 C CA . PRO A 1 388 ? -11.166 0.394 8.783 1.00 95.12 388 PRO A CA 1
ATOM 3003 C C . PRO A 1 388 ? -12.344 0.196 9.758 1.00 95.12 388 PRO A C 1
ATOM 3005 O O . PRO A 1 388 ? -13.132 1.127 9.996 1.00 95.12 388 PRO A O 1
ATOM 3008 N N . CYS A 1 389 ? -12.469 -1.013 10.308 1.00 93.88 389 CYS A N 1
ATOM 3009 C CA . CYS A 1 389 ? -13.364 -1.398 11.396 1.00 93.88 389 CYS A CA 1
ATOM 3010 C C . CYS A 1 389 ? -12.743 -2.577 12.179 1.00 93.88 389 CYS A C 1
ATOM 3012 O O . CYS A 1 389 ? -11.773 -3.166 11.699 1.00 93.88 389 CYS A O 1
ATOM 3014 N N . PRO A 1 390 ? -13.257 -2.930 13.371 1.00 92.75 390 PRO A N 1
ATOM 3015 C CA . PRO A 1 390 ? -12.720 -4.040 14.163 1.00 92.75 390 PRO A CA 1
ATOM 3016 C C . PRO A 1 390 ? -12.699 -5.386 13.426 1.00 92.75 390 PRO A C 1
ATOM 3018 O O . PRO A 1 390 ? -11.770 -6.162 13.612 1.00 92.75 390 PRO A O 1
ATOM 3021 N N . GLU A 1 391 ? -13.688 -5.648 12.572 1.00 96.25 391 GLU A N 1
ATOM 3022 C CA . GLU A 1 391 ? -13.911 -6.936 11.908 1.00 96.25 391 GLU A CA 1
ATOM 3023 C C . GLU A 1 391 ? -13.053 -7.151 10.660 1.00 96.25 391 GLU A C 1
ATOM 3025 O O . GLU A 1 391 ? -12.966 -8.280 10.184 1.00 96.25 391 GLU A O 1
ATOM 3030 N N . PHE A 1 392 ? -12.440 -6.100 10.106 1.00 98.25 392 PHE A N 1
ATOM 3031 C CA . PHE A 1 392 ? -11.694 -6.192 8.853 1.00 98.25 392 PHE A CA 1
ATOM 3032 C C . PHE A 1 392 ? -10.317 -5.554 8.938 1.00 98.25 392 PHE A C 1
ATOM 3034 O O . PHE A 1 392 ? -10.131 -4.488 9.523 1.00 98.25 392 PHE A O 1
ATOM 3041 N N . ARG A 1 393 ? -9.376 -6.174 8.230 1.00 98.69 393 ARG A N 1
ATOM 3042 C CA . ARG A 1 393 ? -8.051 -5.634 7.951 1.00 98.69 393 ARG A CA 1
ATOM 3043 C C . ARG A 1 393 ? -7.806 -5.597 6.448 1.00 98.69 393 ARG A C 1
ATOM 3045 O O . ARG A 1 393 ? -8.076 -6.561 5.734 1.00 98.69 393 ARG A O 1
ATOM 3052 N N . ILE A 1 394 ? -7.283 -4.475 5.978 1.00 98.88 394 ILE A N 1
ATOM 3053 C CA . ILE A 1 394 ? -6.776 -4.314 4.619 1.00 98.88 394 ILE A CA 1
ATOM 3054 C C . ILE A 1 394 ? -5.267 -4.501 4.674 1.00 98.88 394 ILE A C 1
ATOM 3056 O O . ILE A 1 394 ? -4.603 -3.859 5.486 1.00 98.88 394 ILE A O 1
ATOM 3060 N N . VAL A 1 395 ? -4.733 -5.361 3.816 1.00 98.88 395 VAL A N 1
ATOM 3061 C CA . VAL A 1 395 ? -3.293 -5.609 3.697 1.00 98.88 395 VAL A CA 1
ATOM 3062 C C . VAL A 1 395 ? -2.869 -5.225 2.290 1.00 98.88 395 VAL A C 1
ATOM 3064 O O . VAL A 1 395 ? -3.417 -5.744 1.326 1.00 98.88 395 VAL A O 1
ATOM 3067 N N . VAL A 1 396 ? -1.912 -4.314 2.157 1.00 98.88 396 VAL A N 1
ATOM 3068 C CA . VAL A 1 396 ? -1.386 -3.841 0.874 1.00 98.88 396 VAL A CA 1
ATOM 3069 C C . VAL A 1 396 ? 0.034 -4.360 0.697 1.00 98.88 396 VAL A C 1
ATOM 3071 O O . VAL A 1 396 ? 0.922 -4.037 1.486 1.00 98.88 396 VAL A O 1
ATOM 3074 N N . LEU A 1 397 ? 0.239 -5.161 -0.346 1.00 98.81 397 LEU A N 1
ATOM 3075 C CA . LEU A 1 397 ? 1.531 -5.713 -0.728 1.00 98.81 397 LEU A CA 1
ATOM 3076 C C . LEU A 1 397 ? 2.278 -4.788 -1.688 1.00 98.81 397 LEU A C 1
ATOM 3078 O O . LEU A 1 397 ? 1.707 -4.168 -2.586 1.00 98.81 397 LEU A O 1
ATOM 3082 N N . ASP A 1 398 ? 3.595 -4.801 -1.551 1.00 98.44 398 ASP A N 1
ATOM 3083 C CA . ASP A 1 398 ? 4.537 -4.292 -2.529 1.00 98.44 398 ASP A CA 1
ATOM 3084 C C . ASP A 1 398 ? 5.010 -5.453 -3.408 1.00 98.44 398 ASP A C 1
ATOM 3086 O O . ASP A 1 398 ? 5.976 -6.157 -3.099 1.00 98.44 398 ASP A O 1
ATOM 3090 N N . ALA A 1 399 ? 4.316 -5.641 -4.529 1.00 98.19 399 ALA A N 1
ATOM 3091 C CA . ALA A 1 399 ? 4.605 -6.685 -5.510 1.00 98.19 399 ALA A CA 1
ATOM 3092 C C . ALA A 1 399 ? 5.943 -6.492 -6.257 1.00 98.19 399 ALA A C 1
ATOM 3094 O O . ALA A 1 399 ? 6.324 -7.332 -7.074 1.00 98.19 399 ALA A O 1
ATOM 3095 N N . TYR A 1 400 ? 6.653 -5.391 -5.989 1.00 98.38 400 TYR A N 1
ATOM 3096 C CA . TYR A 1 400 ? 7.946 -5.047 -6.579 1.00 98.38 400 TYR A CA 1
ATOM 3097 C C . TYR A 1 400 ? 9.057 -4.938 -5.533 1.00 98.38 400 TYR A C 1
ATOM 3099 O O . TYR A 1 400 ? 10.121 -4.376 -5.823 1.00 98.38 400 TYR A O 1
ATOM 3107 N N . ASP A 1 401 ? 8.822 -5.435 -4.319 1.00 96.44 401 ASP A N 1
ATOM 3108 C CA . ASP A 1 401 ? 9.815 -5.522 -3.247 1.00 96.44 401 ASP A CA 1
ATOM 3109 C C . ASP A 1 401 ? 11.018 -6.367 -3.685 1.00 96.44 401 ASP A C 1
ATOM 3111 O O . ASP A 1 401 ? 12.154 -5.914 -3.594 1.00 96.44 401 ASP A O 1
ATOM 3115 N N . PHE A 1 402 ? 10.782 -7.520 -4.320 1.00 97.88 402 PHE A N 1
ATOM 3116 C CA . PHE A 1 402 ? 11.803 -8.274 -5.047 1.00 97.88 402 PHE A CA 1
ATOM 3117 C C . PHE A 1 402 ? 11.570 -8.175 -6.557 1.00 97.88 402 PHE A C 1
ATOM 3119 O O . PHE A 1 402 ? 10.809 -8.944 -7.141 1.00 97.88 402 PHE A O 1
ATOM 3126 N N . SER A 1 403 ? 12.214 -7.216 -7.224 1.00 97.44 403 SER A N 1
ATOM 3127 C CA . SER A 1 403 ? 12.064 -7.039 -8.672 1.00 97.44 403 SER A CA 1
ATOM 3128 C C . SER A 1 403 ? 13.291 -6.404 -9.324 1.00 97.44 403 SER A C 1
ATOM 3130 O O . SER A 1 403 ? 14.196 -5.908 -8.653 1.00 97.44 403 SER A O 1
ATOM 3132 N N . CYS A 1 404 ? 13.308 -6.402 -10.660 1.00 96.06 404 CYS A N 1
ATOM 3133 C CA . CYS A 1 404 ? 14.295 -5.657 -11.448 1.00 96.06 404 CYS A CA 1
ATOM 3134 C C . CYS A 1 404 ? 14.026 -4.138 -11.468 1.00 96.06 404 CYS A C 1
ATOM 3136 O O . CYS A 1 404 ? 14.722 -3.413 -12.180 1.00 96.06 404 CYS A O 1
ATOM 3138 N N . LEU A 1 405 ? 12.980 -3.671 -10.776 1.00 95.31 405 LEU A N 1
ATOM 3139 C CA . LEU A 1 405 ? 12.463 -2.308 -10.827 1.00 95.31 405 LEU A CA 1
ATOM 3140 C C . LEU A 1 405 ? 12.498 -1.656 -9.437 1.00 95.31 405 LEU A C 1
ATOM 3142 O O . LEU A 1 405 ? 12.492 -2.320 -8.402 1.00 95.31 405 LEU A O 1
ATOM 3146 N N . GLY A 1 406 ? 12.516 -0.324 -9.410 1.00 91.06 406 GLY A N 1
ATOM 3147 C CA . GLY A 1 406 ? 12.332 0.481 -8.196 1.00 91.06 406 GLY A CA 1
ATOM 3148 C C . GLY A 1 406 ? 13.543 0.605 -7.268 1.00 91.06 406 GLY A C 1
ATOM 3149 O O . GLY A 1 406 ? 13.663 1.623 -6.586 1.00 91.06 406 GLY A O 1
ATOM 3150 N N . TRP A 1 407 ? 14.449 -0.372 -7.265 1.00 92.62 407 TRP A N 1
ATOM 3151 C CA . TRP A 1 407 ? 15.713 -0.321 -6.527 1.00 92.62 407 TRP A CA 1
ATOM 3152 C C . TRP A 1 407 ? 16.861 0.264 -7.373 1.00 92.62 407 TRP A C 1
ATOM 3154 O O . TRP A 1 407 ? 16.848 0.123 -8.599 1.00 92.62 407 TRP A O 1
ATOM 3164 N N . PRO A 1 408 ? 17.879 0.896 -6.749 1.00 90.69 408 PRO A N 1
ATOM 3165 C CA . PRO A 1 408 ? 19.104 1.305 -7.440 1.00 90.69 408 PRO A CA 1
ATOM 3166 C C . PRO A 1 408 ? 19.788 0.148 -8.181 1.00 90.69 408 PRO A C 1
ATOM 3168 O O . PRO A 1 408 ? 19.651 -1.019 -7.811 1.00 90.69 408 PRO A O 1
ATOM 3171 N N . GLN A 1 409 ? 20.550 0.462 -9.230 1.00 88.00 409 GLN A N 1
ATOM 3172 C CA . GLN A 1 409 ? 21.183 -0.551 -10.083 1.00 88.00 409 GLN A CA 1
ATOM 3173 C C . GLN A 1 409 ? 22.204 -1.422 -9.331 1.00 88.00 409 GLN A C 1
ATOM 3175 O O . GLN A 1 409 ? 22.353 -2.602 -9.639 1.00 88.00 409 GLN A O 1
ATOM 3180 N N . ASP A 1 410 ? 22.884 -0.851 -8.342 1.00 90.69 410 ASP A N 1
ATOM 3181 C CA . ASP A 1 410 ? 23.861 -1.504 -7.469 1.00 90.69 410 ASP A CA 1
ATOM 3182 C C . ASP A 1 410 ? 23.229 -2.171 -6.234 1.00 90.69 410 ASP A C 1
ATOM 3184 O O . ASP A 1 410 ? 23.931 -2.784 -5.428 1.00 90.69 410 ASP A O 1
ATOM 3188 N N . HIS A 1 411 ? 21.903 -2.101 -6.085 1.00 93.44 411 HIS A N 1
ATOM 3189 C CA . HIS A 1 411 ? 21.209 -2.708 -4.960 1.00 93.44 411 HIS A CA 1
ATOM 3190 C C . HIS A 1 411 ? 21.231 -4.249 -5.053 1.00 93.44 411 HIS A C 1
ATOM 3192 O O . HIS A 1 411 ? 20.929 -4.807 -6.116 1.00 93.44 411 HIS A O 1
ATOM 3198 N N . PRO A 1 412 ? 21.501 -4.975 -3.947 1.00 94.75 412 PRO A N 1
ATOM 3199 C CA . PRO A 1 412 ? 21.530 -6.439 -3.939 1.00 94.75 412 PRO A CA 1
ATOM 3200 C C . PRO A 1 412 ? 20.251 -7.104 -4.463 1.00 94.75 412 PRO A C 1
ATOM 3202 O O . PRO A 1 412 ? 20.330 -8.141 -5.122 1.00 94.75 412 PRO A O 1
ATOM 3205 N N . VAL A 1 413 ? 19.078 -6.503 -4.216 1.00 95.00 413 VAL A N 1
ATOM 3206 C CA . VAL A 1 413 ? 17.803 -7.015 -4.748 1.00 95.00 413 VAL A CA 1
ATOM 3207 C C . VAL A 1 413 ? 17.760 -6.915 -6.268 1.00 95.00 413 VAL A C 1
ATOM 3209 O O . VAL A 1 413 ? 17.390 -7.892 -6.909 1.00 95.00 413 VAL A O 1
ATOM 3212 N N . THR A 1 414 ? 18.192 -5.794 -6.854 1.00 94.88 414 THR A N 1
ATOM 3213 C CA . THR A 1 414 ? 18.229 -5.616 -8.313 1.00 94.88 414 THR A CA 1
ATOM 3214 C C . THR A 1 414 ? 19.100 -6.687 -8.959 1.00 94.88 414 THR A C 1
ATOM 3216 O O . THR A 1 414 ? 18.671 -7.352 -9.901 1.00 94.88 414 THR A O 1
ATOM 3219 N N . ALA A 1 415 ? 20.300 -6.913 -8.416 1.00 96.31 415 ALA A N 1
ATOM 3220 C CA . ALA A 1 415 ? 21.214 -7.935 -8.917 1.00 96.31 415 ALA A CA 1
ATOM 3221 C C . ALA A 1 415 ? 20.625 -9.355 -8.797 1.00 96.31 415 ALA A C 1
ATOM 3223 O O . ALA A 1 415 ? 20.697 -10.141 -9.743 1.00 96.31 415 ALA A O 1
ATOM 3224 N N . ALA A 1 416 ? 20.011 -9.683 -7.656 1.00 97.94 416 ALA A N 1
ATOM 3225 C CA . ALA A 1 416 ? 19.391 -10.987 -7.432 1.00 97.94 416 ALA A CA 1
ATOM 3226 C C . ALA A 1 416 ? 18.158 -11.218 -8.324 1.00 97.94 416 ALA A C 1
ATOM 3228 O O . ALA A 1 416 ? 17.988 -12.312 -8.863 1.00 97.94 416 ALA A O 1
ATOM 3229 N N . ALA A 1 417 ? 17.323 -10.196 -8.509 1.00 98.00 417 ALA A N 1
ATOM 3230 C CA . ALA A 1 417 ? 16.139 -10.254 -9.355 1.00 98.00 417 ALA A CA 1
ATOM 3231 C C . ALA A 1 417 ? 16.503 -10.385 -10.838 1.00 98.00 417 ALA A C 1
ATOM 3233 O O . ALA A 1 417 ? 15.895 -11.192 -11.537 1.00 98.00 417 ALA A O 1
ATOM 3234 N N . LEU A 1 418 ? 17.522 -9.652 -11.308 1.00 97.44 418 LEU A N 1
ATOM 3235 C CA . LEU A 1 418 ? 18.044 -9.794 -12.671 1.00 97.44 418 LEU A CA 1
ATOM 3236 C C . LEU A 1 418 ? 18.569 -11.208 -12.912 1.00 97.44 418 LEU A C 1
ATOM 3238 O O . LEU A 1 418 ? 18.203 -11.825 -13.905 1.00 97.44 418 LEU A O 1
ATOM 3242 N N . LYS A 1 419 ? 19.340 -11.755 -11.964 1.00 98.00 419 LYS A N 1
ATOM 3243 C CA . LYS A 1 419 ? 19.836 -13.131 -12.050 1.00 98.00 419 LYS A CA 1
ATOM 3244 C C . LYS A 1 419 ? 18.695 -14.149 -12.137 1.00 98.00 419 LYS A C 1
ATOM 3246 O O . LYS A 1 419 ? 18.727 -15.021 -12.999 1.00 98.00 419 LYS A O 1
ATOM 3251 N N . LEU A 1 420 ? 17.680 -14.034 -11.276 1.00 97.75 420 LEU A N 1
ATOM 3252 C CA . LEU A 1 420 ? 16.506 -14.911 -11.334 1.00 97.75 420 LEU A CA 1
ATOM 3253 C C . LEU A 1 420 ? 15.806 -14.802 -12.694 1.00 97.75 420 LEU A C 1
ATOM 3255 O O . LEU A 1 420 ? 15.425 -15.811 -13.284 1.00 97.75 420 LEU A O 1
ATOM 3259 N N . LEU A 1 421 ? 15.631 -13.581 -13.194 1.00 97.56 421 LEU A N 1
ATOM 3260 C CA . LEU A 1 421 ? 14.961 -13.343 -14.463 1.00 97.56 421 LEU A CA 1
ATOM 3261 C C . LEU A 1 421 ? 15.768 -13.891 -15.648 1.00 97.56 421 LEU A C 1
ATOM 3263 O O . LEU A 1 421 ? 15.176 -14.469 -16.553 1.00 97.56 421 LEU A O 1
ATOM 3267 N N . ASP A 1 422 ? 17.097 -13.780 -15.625 1.00 97.69 422 ASP A N 1
ATOM 3268 C CA . ASP A 1 422 ? 17.990 -14.396 -16.612 1.00 97.69 422 ASP A CA 1
ATOM 3269 C C . ASP A 1 422 ? 17.901 -15.927 -16.603 1.00 97.69 422 ASP A C 1
ATOM 3271 O O . ASP A 1 422 ? 17.895 -16.549 -17.664 1.00 97.69 422 ASP A O 1
ATOM 3275 N N . GLU A 1 423 ? 17.778 -16.537 -15.422 1.00 98.00 423 GLU A N 1
ATOM 3276 C CA . GLU A 1 423 ? 17.614 -17.988 -15.274 1.00 98.00 423 GLU A CA 1
ATOM 3277 C C . GLU A 1 423 ? 16.244 -18.488 -15.762 1.00 98.00 423 GLU A C 1
ATOM 3279 O O . GLU A 1 423 ? 16.134 -19.611 -16.256 1.00 98.00 423 GLU A O 1
ATOM 3284 N N . LYS A 1 424 ? 15.181 -17.691 -15.589 1.00 98.12 424 LYS A N 1
ATOM 3285 C CA . LYS A 1 424 ? 13.794 -18.107 -15.866 1.00 98.12 424 LYS A CA 1
ATOM 3286 C C . LYS A 1 424 ? 13.268 -17.673 -17.230 1.00 98.12 424 LYS A C 1
ATOM 3288 O O . LYS A 1 424 ? 12.355 -18.317 -17.743 1.00 98.12 424 LYS A O 1
ATOM 3293 N N . ASN A 1 425 ? 13.812 -16.605 -17.804 1.00 98.19 425 ASN A N 1
ATOM 3294 C CA . ASN A 1 425 ? 13.396 -16.059 -19.088 1.00 98.19 425 ASN A CA 1
ATOM 3295 C C . ASN A 1 425 ? 14.583 -16.048 -20.064 1.00 98.19 425 ASN A C 1
ATOM 3297 O O . ASN A 1 425 ? 15.468 -15.199 -19.926 1.00 98.19 425 ASN A O 1
ATOM 3301 N N . PRO A 1 426 ? 14.613 -16.948 -21.066 1.00 96.38 426 PRO A N 1
ATOM 3302 C CA . PRO A 1 426 ? 15.729 -17.059 -22.002 1.00 96.38 426 PRO A CA 1
ATOM 3303 C C . PRO A 1 426 ? 15.761 -15.930 -23.044 1.00 96.38 426 PRO A C 1
ATOM 3305 O O . PRO A 1 426 ? 16.733 -15.822 -23.789 1.00 96.38 426 PRO A O 1
ATOM 3308 N N . ASN A 1 427 ? 14.724 -15.091 -23.120 1.00 96.81 427 ASN A N 1
ATOM 3309 C CA . ASN A 1 427 ? 14.650 -14.021 -24.107 1.00 96.81 427 ASN A CA 1
ATOM 3310 C C . ASN A 1 427 ? 15.693 -12.929 -23.828 1.00 96.81 427 ASN A C 1
ATOM 3312 O O . ASN A 1 427 ? 16.075 -12.673 -22.682 1.00 96.81 427 ASN A O 1
ATOM 3316 N N . SER A 1 428 ? 16.149 -12.264 -24.891 1.00 94.75 428 SER A N 1
ATOM 3317 C CA . SER A 1 428 ? 16.998 -11.074 -24.788 1.00 94.75 428 SER A CA 1
ATOM 3318 C C . SER A 1 428 ? 16.195 -9.871 -24.287 1.00 94.75 428 SER A C 1
ATOM 3320 O O . SER A 1 428 ? 16.617 -9.191 -23.351 1.00 94.75 428 SER A O 1
ATOM 3322 N N . ASP A 1 429 ? 15.004 -9.648 -24.849 1.00 96.06 429 ASP A N 1
ATOM 3323 C CA . ASP A 1 429 ? 14.012 -8.752 -24.261 1.00 96.06 429 ASP A CA 1
ATOM 3324 C C . ASP A 1 429 ? 13.306 -9.453 -23.102 1.00 96.06 429 ASP A C 1
ATOM 3326 O O . ASP A 1 429 ? 12.416 -10.286 -23.286 1.00 96.06 429 ASP A O 1
ATOM 3330 N N . LYS A 1 430 ? 13.688 -9.074 -21.883 1.00 96.62 430 LYS A N 1
ATOM 3331 C CA . LYS A 1 430 ? 13.104 -9.620 -20.659 1.00 96.62 430 LYS A CA 1
ATOM 3332 C C . LYS A 1 430 ? 11.644 -9.228 -20.437 1.00 96.62 430 LYS A C 1
ATOM 3334 O O . LYS A 1 430 ? 11.035 -9.765 -19.519 1.00 96.62 430 LYS A O 1
ATOM 3339 N N . ASN A 1 431 ? 11.061 -8.324 -21.224 1.00 95.94 431 ASN A N 1
ATOM 3340 C CA . ASN A 1 431 ? 9.613 -8.100 -21.212 1.00 95.94 431 ASN A CA 1
ATOM 3341 C C . ASN A 1 431 ? 8.850 -9.124 -22.063 1.00 95.94 431 ASN A C 1
ATOM 3343 O O . ASN A 1 431 ? 7.637 -9.232 -21.913 1.00 95.94 431 ASN A O 1
ATOM 3347 N N . SER A 1 432 ? 9.520 -9.884 -22.934 1.00 96.19 432 SER A N 1
ATOM 3348 C CA . SER A 1 432 ? 8.848 -10.877 -23.769 1.00 96.19 432 SER A CA 1
ATOM 3349 C C . SER A 1 432 ? 8.565 -12.166 -22.984 1.00 96.19 432 SER A C 1
ATOM 3351 O O . SER A 1 432 ? 9.499 -12.776 -22.445 1.00 96.19 432 SER A O 1
ATOM 3353 N N . PRO A 1 433 ? 7.298 -12.628 -22.938 1.00 95.56 433 PRO A N 1
ATOM 3354 C CA . PRO A 1 433 ? 6.936 -13.946 -22.424 1.00 95.56 433 PRO A CA 1
ATOM 3355 C C . PRO A 1 433 ? 6.967 -15.031 -23.517 1.00 95.56 433 PRO A C 1
ATOM 3357 O O . PRO A 1 433 ? 6.461 -16.136 -23.305 1.00 95.56 433 PRO A O 1
ATOM 3360 N N . GLU A 1 434 ? 7.455 -14.725 -24.722 1.00 94.62 434 GLU A N 1
ATOM 3361 C CA . GLU A 1 434 ? 7.486 -15.672 -25.838 1.00 94.62 434 GLU A CA 1
ATOM 3362 C C . GLU A 1 434 ? 8.361 -16.892 -25.511 1.00 94.62 434 GLU A C 1
ATOM 3364 O O . GLU A 1 434 ? 9.353 -16.793 -24.793 1.00 94.62 434 GLU A O 1
ATOM 3369 N N . GLY A 1 435 ? 7.939 -18.079 -25.955 1.00 94.88 435 GLY A N 1
ATOM 3370 C CA . GLY A 1 435 ? 8.596 -19.348 -25.617 1.00 94.88 435 GLY A CA 1
ATOM 3371 C C . GLY A 1 435 ? 8.356 -19.858 -24.186 1.00 94.88 435 GLY A C 1
ATOM 3372 O O . GLY A 1 435 ? 8.541 -21.046 -23.933 1.00 94.88 435 GLY A O 1
ATOM 3373 N N . LEU A 1 436 ? 7.879 -19.018 -23.259 1.00 96.56 436 LEU A N 1
ATOM 3374 C CA . LEU A 1 436 ? 7.486 -19.449 -21.916 1.00 96.56 436 LEU A CA 1
ATOM 3375 C C . LEU A 1 436 ? 6.081 -20.074 -21.929 1.00 96.56 436 LEU A C 1
ATOM 3377 O O . LEU A 1 436 ? 5.164 -19.601 -22.614 1.00 96.56 436 LEU A O 1
ATOM 3381 N N . VAL A 1 437 ? 5.897 -21.131 -21.132 1.00 96.25 437 VAL A N 1
ATOM 3382 C CA . VAL A 1 437 ? 4.682 -21.965 -21.128 1.00 96.25 437 VAL A CA 1
ATOM 3383 C C . VAL A 1 437 ? 3.935 -21.856 -19.800 1.00 96.25 437 VAL A C 1
ATOM 3385 O O . VAL A 1 437 ? 4.532 -21.892 -18.723 1.00 96.25 437 VAL A O 1
ATOM 3388 N N . GLY A 1 438 ? 2.606 -21.745 -19.879 1.00 96.94 438 GLY A N 1
ATOM 3389 C CA . GLY A 1 438 ? 1.726 -21.698 -18.711 1.00 96.94 438 GLY A CA 1
ATOM 3390 C C . GLY A 1 438 ? 2.103 -20.573 -17.748 1.00 96.94 438 GLY A C 1
ATOM 3391 O O . GLY A 1 438 ? 2.440 -19.466 -18.169 1.00 96.94 438 GLY A O 1
ATOM 3392 N N . VAL A 1 439 ? 2.095 -20.872 -16.449 1.00 97.50 439 VAL A N 1
ATOM 3393 C CA . VAL A 1 439 ? 2.425 -19.901 -15.394 1.00 97.50 439 VAL A CA 1
ATOM 3394 C C . VAL A 1 439 ? 3.868 -19.403 -15.451 1.00 97.50 439 VAL A C 1
ATOM 3396 O O . VAL A 1 439 ? 4.168 -18.392 -14.829 1.00 97.50 439 VAL A O 1
ATOM 3399 N N . HIS A 1 440 ? 4.785 -20.046 -16.183 1.00 97.88 440 HIS A N 1
ATOM 3400 C CA . HIS A 1 440 ? 6.155 -19.534 -16.324 1.00 97.88 440 HIS A CA 1
ATOM 3401 C C . HIS A 1 440 ? 6.231 -18.256 -17.164 1.00 97.88 440 HIS A C 1
ATOM 3403 O O . HIS A 1 440 ? 7.202 -17.519 -17.042 1.00 97.88 440 HIS A O 1
ATOM 3409 N N . ARG A 1 441 ? 5.188 -17.935 -17.942 1.00 98.25 441 ARG A N 1
ATOM 3410 C CA . ARG A 1 441 ? 5.082 -16.668 -18.690 1.00 98.25 441 ARG A CA 1
ATOM 3411 C C . ARG A 1 441 ? 5.159 -15.427 -17.802 1.00 98.25 441 ARG A C 1
ATOM 3413 O O . ARG A 1 441 ? 5.436 -14.349 -18.311 1.00 98.25 441 ARG A O 1
ATOM 3420 N N . ARG A 1 442 ? 4.950 -15.591 -16.496 1.00 98.44 442 ARG A N 1
ATOM 3421 C CA . ARG A 1 442 ? 5.051 -14.547 -15.477 1.00 98.44 442 ARG A CA 1
ATOM 3422 C C . ARG A 1 442 ? 6.458 -14.001 -15.267 1.00 98.44 442 ARG A C 1
ATOM 3424 O O . ARG A 1 442 ? 6.605 -12.910 -14.727 1.00 98.44 442 ARG A O 1
ATOM 3431 N N . PHE A 1 443 ? 7.496 -14.749 -15.649 1.00 98.62 443 PHE A N 1
ATOM 3432 C CA . PHE A 1 443 ? 8.890 -14.336 -15.478 1.00 98.62 443 PHE A CA 1
ATOM 3433 C C . PHE A 1 443 ? 9.288 -13.323 -16.555 1.00 98.62 443 PHE A C 1
ATOM 3435 O O . PHE A 1 443 ? 10.052 -13.611 -17.468 1.00 98.62 443 PHE A O 1
ATOM 3442 N N . VAL A 1 444 ? 8.743 -12.118 -16.447 1.00 98.50 444 VAL A N 1
ATOM 3443 C CA . VAL A 1 444 ? 9.010 -10.970 -17.317 1.00 98.50 444 VAL A CA 1
ATOM 3444 C C . VAL A 1 444 ? 9.384 -9.754 -16.476 1.00 98.50 444 VAL A C 1
ATOM 3446 O O . VAL A 1 444 ? 9.013 -9.652 -15.307 1.00 98.50 444 VAL A O 1
ATOM 3449 N N . LYS A 1 445 ? 10.152 -8.832 -17.061 1.00 98.12 445 LYS A N 1
ATOM 3450 C CA . LYS A 1 445 ? 10.776 -7.690 -16.373 1.00 98.12 445 LYS A CA 1
ATOM 3451 C C . LYS A 1 445 ? 9.772 -6.684 -15.816 1.00 98.12 445 LYS A C 1
ATOM 3453 O O . LYS A 1 445 ? 10.112 -5.950 -14.893 1.00 98.12 445 LYS A O 1
ATOM 3458 N N . PHE A 1 446 ? 8.565 -6.635 -16.371 1.00 97.75 446 PHE A N 1
ATOM 3459 C CA . PHE A 1 446 ? 7.491 -5.780 -15.872 1.00 97.75 446 PHE A CA 1
ATOM 3460 C C . PHE A 1 446 ? 6.766 -6.340 -14.635 1.00 97.75 446 PHE A C 1
ATOM 3462 O O . PHE A 1 446 ? 5.950 -5.633 -14.049 1.00 97.75 446 PHE A O 1
ATOM 3469 N N . ASN A 1 447 ? 7.121 -7.548 -14.188 1.00 98.69 447 ASN A N 1
ATOM 3470 C CA . ASN A 1 447 ? 6.624 -8.153 -12.953 1.00 98.69 447 ASN A CA 1
ATOM 3471 C C . ASN A 1 447 ? 7.676 -8.104 -11.833 1.00 98.69 447 ASN A C 1
ATOM 3473 O O . ASN A 1 447 ? 8.799 -7.620 -11.999 1.00 98.69 447 ASN A O 1
ATOM 3477 N N . GLY A 1 448 ? 7.292 -8.632 -10.677 1.00 98.50 448 GLY A N 1
ATOM 3478 C CA . GLY A 1 448 ? 8.122 -8.763 -9.492 1.00 98.50 448 GLY A CA 1
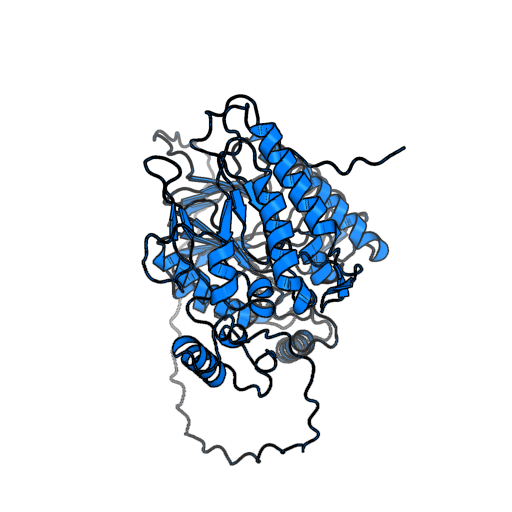ATOM 3479 C C . GLY A 1 448 ? 7.590 -9.842 -8.556 1.00 98.50 448 GLY A C 1
ATOM 3480 O O . GLY A 1 448 ? 6.687 -10.610 -8.900 1.00 98.50 448 GLY A O 1
ATOM 3481 N N . ALA A 1 449 ? 8.189 -9.905 -7.377 1.00 98.62 449 ALA A N 1
ATOM 3482 C CA . ALA A 1 449 ? 7.867 -10.807 -6.287 1.00 98.62 449 ALA A CA 1
ATOM 3483 C C . ALA A 1 449 ? 7.782 -10.043 -4.962 1.00 98.62 449 ALA A C 1
ATOM 3485 O O . ALA A 1 449 ? 8.347 -8.958 -4.796 1.00 98.62 449 ALA A O 1
ATOM 3486 N N . VAL A 1 450 ? 7.140 -10.680 -3.990 1.00 98.31 450 VAL A N 1
ATOM 3487 C CA . VAL A 1 450 ? 7.210 -10.291 -2.581 1.00 98.31 450 VAL A CA 1
ATOM 3488 C C . VAL A 1 450 ? 8.531 -10.807 -2.006 1.00 98.31 450 VAL A C 1
ATOM 3490 O O . VAL A 1 450 ? 8.847 -11.992 -2.134 1.00 98.31 450 VAL A O 1
ATOM 3493 N N . GLY A 1 451 ? 9.324 -9.926 -1.392 1.00 96.50 451 GLY A N 1
ATOM 3494 C CA . GLY A 1 451 ? 10.594 -10.290 -0.772 1.00 96.50 451 GLY A CA 1
ATOM 3495 C C . GLY A 1 451 ? 10.409 -11.125 0.497 1.00 96.50 451 GLY A C 1
ATOM 3496 O O . GLY A 1 451 ? 9.339 -11.166 1.097 1.00 96.50 451 GLY A O 1
ATOM 3497 N N . LYS A 1 452 ? 11.479 -11.787 0.951 1.00 94.00 452 LYS A N 1
ATOM 3498 C CA . LYS A 1 452 ? 11.429 -12.672 2.133 1.00 94.00 452 LYS A CA 1
ATOM 3499 C C . LYS A 1 452 ? 10.979 -11.954 3.407 1.00 94.00 452 LYS A C 1
ATOM 3501 O O . LYS A 1 452 ? 10.241 -12.529 4.199 1.00 94.00 452 LYS A O 1
ATOM 3506 N N . GLU A 1 453 ? 11.427 -10.715 3.602 1.00 93.62 453 GLU A N 1
ATOM 3507 C CA . GLU A 1 453 ? 11.038 -9.908 4.763 1.00 93.62 453 GLU A CA 1
ATOM 3508 C C . GLU A 1 453 ? 9.542 -9.577 4.722 1.00 93.62 453 GLU A C 1
ATOM 3510 O O . GLU A 1 453 ? 8.854 -9.735 5.727 1.00 93.62 453 GLU A O 1
ATOM 3515 N N . GLN A 1 454 ? 9.016 -9.218 3.548 1.00 97.56 454 GLN A N 1
ATOM 3516 C CA . GLN A 1 454 ? 7.592 -8.954 3.369 1.00 97.56 454 GLN A CA 1
ATOM 3517 C C . GLN A 1 454 ? 6.737 -10.228 3.467 1.00 97.56 454 GLN A C 1
ATOM 3519 O O . GLN A 1 454 ? 5.654 -10.171 4.036 1.00 97.56 454 GLN A O 1
ATOM 3524 N N . LEU A 1 455 ? 7.213 -11.386 2.992 1.00 96.75 455 LEU A N 1
ATOM 3525 C CA . LEU A 1 455 ? 6.535 -12.676 3.197 1.00 96.75 455 LEU A CA 1
ATOM 3526 C C . LEU A 1 455 ? 6.420 -13.025 4.688 1.00 96.75 455 LEU A C 1
ATOM 3528 O O . LEU A 1 455 ? 5.360 -13.450 5.141 1.00 96.75 455 LEU A O 1
ATOM 3532 N N . SER A 1 456 ? 7.497 -12.820 5.454 1.00 94.75 456 SER A N 1
ATOM 3533 C CA . SER A 1 456 ? 7.477 -13.013 6.910 1.00 94.75 456 SER A CA 1
ATOM 3534 C C . SER A 1 456 ? 6.512 -12.039 7.583 1.00 94.75 456 SER A C 1
ATOM 3536 O O . SER A 1 456 ? 5.719 -12.447 8.423 1.00 94.75 456 SER A O 1
ATOM 3538 N N . TRP A 1 457 ? 6.538 -10.764 7.186 1.00 97.81 457 TRP A N 1
ATOM 3539 C CA . TRP A 1 457 ? 5.604 -9.759 7.693 1.00 97.81 457 TRP A CA 1
ATOM 3540 C C . TRP A 1 457 ? 4.145 -10.109 7.371 1.00 97.81 457 TRP A C 1
ATOM 3542 O O . TRP A 1 457 ? 3.288 -9.991 8.242 1.00 97.81 457 TRP A O 1
ATOM 3552 N N . LEU A 1 458 ? 3.858 -10.594 6.158 1.00 98.44 458 LEU A N 1
ATOM 3553 C CA . LEU A 1 458 ? 2.518 -11.031 5.769 1.00 98.44 458 LEU A CA 1
ATOM 3554 C C . LEU A 1 458 ? 2.029 -12.161 6.680 1.00 98.44 458 LEU A C 1
ATOM 3556 O O . LEU A 1 458 ? 0.906 -12.098 7.170 1.00 98.44 458 LEU A O 1
ATOM 3560 N N . ASN A 1 459 ? 2.869 -13.165 6.944 1.00 95.62 459 ASN A N 1
ATOM 3561 C CA . ASN A 1 459 ? 2.546 -14.244 7.877 1.00 95.62 459 ASN A CA 1
ATOM 3562 C C . ASN A 1 459 ? 2.162 -13.700 9.265 1.00 95.62 459 ASN A C 1
ATOM 3564 O O . ASN A 1 459 ? 1.116 -14.064 9.803 1.00 95.62 459 ASN A O 1
ATOM 3568 N N . ASP A 1 460 ? 2.965 -12.784 9.809 1.00 93.75 460 ASP A N 1
ATOM 3569 C CA . ASP A 1 460 ? 2.721 -12.184 11.125 1.00 93.75 460 ASP A CA 1
ATOM 3570 C C . ASP A 1 460 ? 1.402 -11.391 11.154 1.00 93.75 460 ASP A C 1
ATOM 3572 O O . ASP A 1 460 ? 0.612 -11.525 12.091 1.00 93.75 460 ASP A O 1
ATOM 3576 N N . VAL A 1 461 ? 1.114 -10.613 10.103 1.00 96.50 461 VAL A N 1
ATOM 3577 C CA . VAL A 1 461 ? -0.140 -9.850 9.976 1.00 96.50 461 VAL A CA 1
ATOM 3578 C C . VAL A 1 461 ? -1.356 -10.772 9.876 1.00 96.50 461 VAL A C 1
ATOM 3580 O O . VAL A 1 461 ? -2.380 -10.507 10.506 1.00 96.50 461 VAL A O 1
ATOM 3583 N N . LEU A 1 462 ? -1.270 -11.868 9.118 1.00 97.81 462 LEU A N 1
ATOM 3584 C CA . LEU A 1 462 ? -2.377 -12.820 8.990 1.00 97.81 462 LEU A CA 1
ATOM 3585 C C . LEU A 1 462 ? -2.603 -13.627 10.276 1.00 97.81 462 LEU A C 1
ATOM 3587 O O . LEU A 1 462 ? -3.754 -13.919 10.624 1.00 97.81 462 LEU A O 1
ATOM 3591 N N . GLN A 1 463 ? -1.537 -13.934 11.020 1.00 94.50 463 GLN A N 1
ATOM 3592 C CA . GLN A 1 463 ? -1.630 -14.539 12.347 1.00 94.50 463 GLN A CA 1
ATOM 3593 C C . GLN A 1 463 ? -2.303 -13.601 13.354 1.00 94.50 463 GLN A C 1
ATOM 3595 O O . GLN A 1 463 ? -3.197 -14.030 14.093 1.00 94.50 463 GLN A O 1
ATOM 3600 N N . ASP A 1 464 ? -1.912 -12.327 13.366 1.00 93.31 464 ASP A N 1
ATOM 3601 C CA . ASP A 1 464 ? -2.522 -11.302 14.212 1.00 93.31 464 ASP A CA 1
ATOM 3602 C C . ASP A 1 464 ? -4.003 -11.100 13.859 1.00 93.31 464 ASP A C 1
ATOM 3604 O O . ASP A 1 464 ? -4.867 -11.166 14.736 1.00 93.31 464 ASP A O 1
ATOM 3608 N N . ALA A 1 465 ? -4.334 -10.966 12.572 1.00 89.62 465 ALA A N 1
ATOM 3609 C CA . ALA A 1 465 ? -5.716 -10.857 12.107 1.00 89.62 465 ALA A CA 1
ATOM 3610 C C . ALA A 1 465 ? -6.557 -12.077 12.518 1.00 89.62 465 ALA A C 1
ATOM 3612 O O . ALA A 1 465 ? -7.676 -11.922 13.005 1.00 89.62 465 ALA A O 1
ATOM 3613 N N . SER A 1 466 ? -6.005 -13.289 12.399 1.00 89.62 466 SER A N 1
ATOM 3614 C CA . SER A 1 466 ? -6.681 -14.522 12.823 1.00 89.62 466 SER A CA 1
ATOM 3615 C C . SER A 1 466 ? -6.939 -14.547 14.331 1.00 89.62 466 SER A C 1
ATOM 3617 O O . SER A 1 466 ? -8.040 -14.886 14.766 1.00 89.62 466 SER A O 1
ATOM 3619 N N . THR A 1 467 ? -5.951 -14.140 15.133 1.00 90.56 467 THR A N 1
ATOM 3620 C CA . THR A 1 467 ? -6.063 -14.061 16.600 1.00 90.56 467 THR A CA 1
ATOM 3621 C C . THR A 1 467 ? -7.137 -13.057 17.019 1.00 90.56 467 THR A C 1
ATOM 3623 O O . THR A 1 467 ? -7.942 -13.332 17.909 1.00 90.56 467 THR A O 1
ATOM 3626 N N . ASN A 1 468 ? -7.204 -11.927 16.315 1.00 91.06 468 ASN A N 1
ATOM 3627 C CA . ASN A 1 468 ? -8.187 -10.870 16.539 1.00 91.06 468 ASN A CA 1
ATOM 3628 C C . ASN A 1 468 ? -9.524 -11.104 15.813 1.00 91.06 468 ASN A C 1
ATOM 3630 O O . ASN A 1 468 ? -10.390 -10.234 15.844 1.00 91.06 468 ASN A O 1
ATOM 3634 N N . LYS A 1 469 ? -9.719 -12.278 15.191 1.00 94.69 469 LYS A N 1
ATOM 3635 C CA . LYS A 1 469 ? -10.945 -12.663 14.467 1.00 94.69 469 LYS A CA 1
ATOM 3636 C C . LYS A 1 469 ? -11.356 -11.661 13.381 1.00 94.69 469 LYS A C 1
ATOM 3638 O O . LYS A 1 469 ? -12.543 -11.422 13.170 1.00 94.69 469 LYS A O 1
ATOM 3643 N N . GLN A 1 470 ? -10.375 -11.081 12.701 1.00 96.69 470 GLN A N 1
ATOM 3644 C CA . GLN A 1 470 ? -10.598 -10.173 11.585 1.00 96.69 470 GLN A CA 1
ATOM 3645 C C . GLN A 1 470 ? -10.653 -10.951 10.271 1.00 96.69 470 GLN A C 1
ATOM 3647 O O . GLN A 1 470 ? -9.891 -11.895 10.070 1.00 96.69 470 GLN A O 1
ATOM 3652 N N . ASN A 1 471 ? -11.504 -10.513 9.351 1.00 98.56 471 ASN A N 1
ATOM 3653 C CA . ASN A 1 471 ? -11.426 -10.876 7.944 1.00 98.56 471 ASN A CA 1
ATOM 3654 C C . ASN A 1 471 ? -10.386 -9.996 7.240 1.00 98.56 471 ASN A C 1
ATOM 3656 O O . ASN A 1 471 ? -10.218 -8.821 7.568 1.00 98.56 471 ASN A O 1
ATOM 3660 N N . VAL A 1 472 ? -9.694 -10.547 6.249 1.00 98.88 472 VAL A N 1
ATOM 3661 C CA . VAL A 1 472 ? -8.623 -9.861 5.526 1.00 98.88 472 VAL A CA 1
ATOM 3662 C C . VAL A 1 472 ? -8.982 -9.705 4.053 1.00 98.88 472 VAL A C 1
ATOM 3664 O O . VAL A 1 472 ? -9.359 -10.672 3.385 1.00 98.88 472 VAL A O 1
ATOM 3667 N N . ILE A 1 473 ? -8.812 -8.480 3.554 1.00 98.88 473 ILE A N 1
ATOM 3668 C CA . ILE A 1 473 ? -8.760 -8.163 2.125 1.00 98.88 473 ILE A CA 1
ATOM 3669 C C . ILE A 1 473 ? -7.299 -7.864 1.781 1.00 98.88 473 ILE A C 1
ATOM 3671 O O . ILE A 1 473 ? -6.718 -6.905 2.293 1.00 98.88 473 ILE A O 1
ATOM 3675 N N . LEU A 1 474 ? -6.703 -8.704 0.937 1.00 98.88 474 LEU A N 1
ATOM 3676 C CA . LEU A 1 474 ? -5.320 -8.578 0.489 1.00 98.88 474 LEU A CA 1
ATOM 3677 C C . LEU A 1 474 ? -5.275 -7.848 -0.856 1.00 98.88 474 LEU A C 1
ATOM 3679 O O . LEU A 1 474 ? -5.946 -8.239 -1.802 1.00 98.88 474 LEU A O 1
ATOM 3683 N N . CYS A 1 475 ? -4.469 -6.807 -0.965 1.00 98.94 475 CYS A N 1
ATOM 3684 C CA . CYS A 1 475 ? -4.359 -5.957 -2.142 1.00 98.94 475 CYS A CA 1
ATOM 3685 C C . CYS A 1 475 ? -2.928 -6.013 -2.679 1.00 98.94 475 CYS A C 1
ATOM 3687 O O . CYS A 1 475 ? -1.974 -5.859 -1.922 1.00 98.94 475 CYS A O 1
ATOM 3689 N N . SER A 1 476 ? -2.767 -6.201 -3.982 1.00 98.81 476 SER A N 1
ATOM 3690 C CA . SER A 1 476 ? -1.472 -6.222 -4.672 1.00 98.81 476 SER A CA 1
ATOM 3691 C C . SER A 1 476 ? -1.644 -5.598 -6.048 1.00 98.81 476 SER A C 1
ATOM 3693 O O . SER A 1 476 ? -2.705 -5.735 -6.628 1.00 98.81 476 SER A O 1
ATOM 3695 N N . HIS A 1 477 ? -0.637 -4.952 -6.630 1.00 98.88 477 HIS A N 1
ATOM 3696 C CA . HIS A 1 477 ? -0.760 -4.564 -8.040 1.00 98.88 477 HIS A CA 1
ATOM 3697 C C . HIS A 1 477 ? -0.760 -5.797 -8.954 1.00 98.88 477 HIS A C 1
ATOM 3699 O O . HIS A 1 477 ? -1.609 -5.905 -9.833 1.00 98.88 477 HIS A O 1
ATOM 3705 N N . LEU A 1 478 ? 0.137 -6.759 -8.698 1.00 98.81 478 LEU A N 1
ATOM 3706 C CA . LEU A 1 478 ? 0.235 -7.997 -9.473 1.00 98.81 478 LEU A CA 1
ATOM 3707 C C . LEU A 1 478 ? -0.783 -9.049 -8.990 1.00 98.81 478 LEU A C 1
ATOM 3709 O O . LEU A 1 478 ? -0.830 -9.321 -7.782 1.00 98.81 478 LEU A O 1
ATOM 3713 N N . PRO A 1 479 ? -1.537 -9.689 -9.903 1.00 98.69 479 PRO A N 1
ATOM 3714 C CA . PRO A 1 479 ? -2.409 -10.820 -9.603 1.00 98.69 479 PRO A CA 1
ATOM 3715 C C . PRO A 1 479 ? -1.688 -12.003 -8.947 1.00 98.69 479 PRO A C 1
ATOM 3717 O O . PRO A 1 479 ? -0.530 -12.310 -9.255 1.00 98.69 479 PRO A O 1
ATOM 3720 N N . MET A 1 480 ? -2.410 -12.691 -8.057 1.00 97.62 480 MET A N 1
ATOM 3721 C CA . MET A 1 480 ? -1.893 -13.792 -7.230 1.00 97.62 480 MET A CA 1
ATOM 3722 C C . MET A 1 480 ? -2.548 -15.151 -7.527 1.00 97.62 480 MET A C 1
ATOM 3724 O O . MET A 1 480 ? -2.190 -16.142 -6.895 1.00 97.62 480 MET A O 1
ATOM 3728 N N . ASP A 1 481 ? -3.461 -15.225 -8.500 1.00 98.38 481 ASP A N 1
ATOM 3729 C CA . ASP A 1 481 ? -4.089 -16.478 -8.927 1.00 98.38 481 ASP A CA 1
ATOM 3730 C C . ASP A 1 481 ? -4.155 -16.596 -10.461 1.00 98.38 481 ASP A C 1
ATOM 3732 O O . ASP A 1 481 ? -4.654 -15.682 -11.124 1.00 98.38 481 ASP A O 1
ATOM 3736 N N . PRO A 1 482 ? -3.702 -17.722 -11.051 1.00 97.56 482 PRO A N 1
ATOM 3737 C CA . PRO A 1 482 ? -3.736 -17.943 -12.498 1.00 97.56 482 PRO A CA 1
ATOM 3738 C C . PRO A 1 482 ? -5.130 -17.950 -13.134 1.00 97.56 482 PRO A C 1
ATOM 3740 O O . PRO A 1 482 ? -5.224 -17.839 -14.354 1.00 97.56 482 PRO A O 1
ATOM 3743 N N . GLY A 1 483 ? -6.197 -18.134 -12.354 1.00 97.81 483 GLY A N 1
ATOM 3744 C CA . GLY A 1 483 ? -7.576 -18.067 -12.832 1.00 97.81 483 GLY A CA 1
ATOM 3745 C C . GLY A 1 483 ? -8.113 -16.640 -12.943 1.00 97.81 483 GLY A C 1
ATOM 3746 O O . GLY A 1 483 ? -9.067 -16.417 -13.685 1.00 97.81 483 GLY A O 1
ATOM 3747 N N . ALA A 1 484 ? -7.503 -15.674 -12.250 1.00 97.25 484 ALA A N 1
ATOM 3748 C CA . ALA A 1 484 ? -7.957 -14.284 -12.215 1.00 97.25 484 ALA A CA 1
ATOM 3749 C C . ALA A 1 484 ? -7.180 -13.349 -13.160 1.00 97.25 484 ALA A C 1
ATOM 3751 O O . ALA A 1 484 ? -7.481 -12.157 -13.212 1.00 97.25 484 ALA A O 1
ATOM 3752 N N . SER A 1 485 ? -6.182 -13.846 -13.897 1.00 97.56 485 SER A N 1
ATOM 3753 C CA . SER A 1 485 ? -5.391 -13.046 -14.839 1.00 97.56 485 SER A CA 1
ATOM 3754 C C . SER A 1 485 ? -4.784 -13.896 -15.954 1.00 97.56 485 SER A C 1
ATOM 3756 O O . SER A 1 485 ? -4.753 -15.125 -15.908 1.00 97.56 485 SER A O 1
ATOM 3758 N N . SER A 1 486 ? -4.218 -13.240 -16.961 1.00 96.69 486 SER A N 1
ATOM 3759 C CA . SER A 1 486 ? -3.313 -13.879 -17.905 1.00 96.69 486 SER A CA 1
ATOM 3760 C C . SER A 1 486 ? -2.042 -14.374 -17.191 1.00 96.69 486 SER A C 1
ATOM 3762 O O . SER A 1 486 ? -1.558 -13.737 -16.249 1.00 96.69 486 SER A O 1
ATOM 3764 N N . PRO A 1 487 ? -1.424 -15.478 -17.655 1.00 97.31 487 PRO A N 1
ATOM 3765 C CA . PRO A 1 487 ? -0.222 -16.006 -17.013 1.00 97.31 487 PRO A CA 1
ATOM 3766 C C . PRO A 1 487 ? 0.985 -15.062 -17.041 1.00 97.31 487 PRO A C 1
ATOM 3768 O O . PRO A 1 487 ? 1.886 -15.213 -16.225 1.00 97.31 487 PRO A O 1
ATOM 3771 N N . ALA A 1 488 ? 1.032 -14.120 -17.989 1.00 97.19 488 ALA A N 1
ATOM 3772 C CA . ALA A 1 488 ? 2.120 -13.150 -18.097 1.00 97.19 488 ALA A CA 1
ATOM 3773 C C . ALA A 1 488 ? 2.003 -12.003 -17.082 1.00 97.19 488 ALA A C 1
ATOM 3775 O O . ALA A 1 488 ? 3.007 -11.362 -16.811 1.00 97.19 488 ALA A O 1
ATOM 3776 N N . ALA A 1 489 ? 0.819 -11.774 -16.510 1.00 97.75 489 ALA A N 1
ATOM 3777 C CA . ALA A 1 489 ? 0.566 -10.741 -15.506 1.00 97.75 489 ALA A CA 1
ATOM 3778 C C . ALA A 1 489 ? 0.832 -11.212 -14.062 1.00 97.75 489 ALA A C 1
ATOM 3780 O O . ALA A 1 489 ? 0.840 -10.404 -13.141 1.00 97.75 489 ALA A O 1
ATOM 3781 N N . LEU A 1 490 ? 1.023 -12.518 -13.838 1.00 98.56 490 LEU A N 1
ATOM 3782 C CA . LEU A 1 490 ? 1.140 -13.077 -12.488 1.00 98.56 490 LEU A CA 1
ATOM 3783 C C . LEU A 1 490 ? 2.399 -12.600 -11.751 1.00 98.56 490 LEU A C 1
ATOM 3785 O O . LEU A 1 490 ? 3.480 -12.458 -12.325 1.00 98.56 490 LEU A O 1
ATOM 3789 N N . MET A 1 491 ? 2.287 -12.464 -10.434 1.00 98.75 491 MET A N 1
ATOM 3790 C CA . MET A 1 491 ? 3.437 -12.259 -9.553 1.00 98.75 491 MET A CA 1
ATOM 3791 C C . MET A 1 491 ? 4.424 -13.437 -9.635 1.00 98.75 491 MET A C 1
ATOM 3793 O O . MET A 1 491 ? 4.021 -14.601 -9.655 1.00 98.75 491 MET A O 1
ATOM 3797 N N . TRP A 1 492 ? 5.734 -13.168 -9.648 1.00 98.81 492 TRP A N 1
ATOM 3798 C CA . TRP A 1 492 ? 6.775 -14.194 -9.818 1.00 98.81 492 TRP A CA 1
ATOM 3799 C C . TRP A 1 492 ? 6.695 -15.325 -8.792 1.00 98.81 492 TRP A C 1
ATOM 3801 O O . TRP A 1 492 ? 6.817 -16.490 -9.175 1.00 98.81 492 TRP A O 1
ATOM 3811 N N . ASN A 1 493 ? 6.466 -14.995 -7.522 1.00 98.62 493 ASN A N 1
ATOM 3812 C CA . ASN A 1 493 ? 6.312 -15.956 -6.431 1.00 98.62 493 ASN A CA 1
ATOM 3813 C C . ASN A 1 493 ? 4.884 -15.969 -5.866 1.00 98.62 493 ASN A C 1
ATOM 3815 O O . ASN A 1 493 ? 4.698 -16.115 -4.657 1.00 98.62 493 ASN A O 1
ATOM 3819 N N . TYR A 1 494 ? 3.868 -15.825 -6.733 1.00 98.56 494 TYR A N 1
ATOM 3820 C CA . TYR A 1 494 ? 2.460 -15.913 -6.320 1.00 98.56 494 TYR A CA 1
ATOM 3821 C C . TYR A 1 494 ? 2.173 -17.190 -5.515 1.00 98.56 494 TYR A C 1
ATOM 3823 O O . TYR A 1 494 ? 1.378 -17.179 -4.587 1.00 98.56 494 TYR A O 1
ATOM 3831 N N . ASP A 1 495 ? 2.846 -18.291 -5.841 1.00 97.69 495 ASP A N 1
ATOM 3832 C CA . ASP A 1 495 ? 2.729 -19.577 -5.169 1.00 97.69 495 ASP A CA 1
ATOM 3833 C C . ASP A 1 495 ? 3.271 -19.552 -3.735 1.00 97.69 495 ASP A C 1
ATOM 3835 O O . ASP A 1 495 ? 2.653 -20.141 -2.848 1.00 97.69 495 ASP A O 1
ATOM 3839 N N . GLU A 1 496 ? 4.361 -18.830 -3.474 1.00 98.69 496 GLU A N 1
ATOM 3840 C CA . GLU A 1 496 ? 4.888 -18.631 -2.117 1.00 98.69 496 GLU A CA 1
ATOM 3841 C C . GLU A 1 496 ? 3.954 -17.739 -1.289 1.00 98.69 496 GLU A C 1
ATOM 3843 O O . GLU A 1 496 ? 3.607 -18.093 -0.162 1.00 98.69 496 GLU A O 1
ATOM 3848 N N . VAL A 1 497 ? 3.479 -16.629 -1.869 1.00 98.81 497 VAL A N 1
ATOM 3849 C CA . VAL A 1 497 ? 2.511 -15.728 -1.217 1.00 98.81 497 VAL A CA 1
ATOM 3850 C C . VAL A 1 497 ? 1.229 -16.480 -0.877 1.00 98.81 497 VAL A C 1
ATOM 3852 O O . VAL A 1 497 ? 0.776 -16.457 0.267 1.00 98.81 497 VAL A O 1
ATOM 3855 N N . MET A 1 498 ? 0.672 -17.216 -1.841 1.00 98.44 498 MET A N 1
ATOM 3856 C CA . MET A 1 498 ? -0.549 -17.981 -1.619 1.00 98.44 498 MET A CA 1
ATOM 3857 C C . MET A 1 498 ? -0.342 -19.156 -0.667 1.00 98.44 498 MET A C 1
ATOM 3859 O O . MET A 1 498 ? -1.278 -19.525 0.035 1.00 98.44 498 MET A O 1
ATOM 3863 N N . SER A 1 499 ? 0.864 -19.721 -0.577 1.00 98.25 499 SER A N 1
ATOM 3864 C CA . SER A 1 499 ? 1.174 -20.727 0.445 1.00 98.25 499 SER A CA 1
ATOM 3865 C C . SER A 1 499 ? 1.063 -20.152 1.856 1.00 98.25 499 SER A C 1
ATOM 3867 O O . SER A 1 499 ? 0.519 -20.830 2.719 1.00 98.25 499 SER A O 1
ATOM 3869 N N . VAL A 1 500 ? 1.499 -18.906 2.082 1.00 98.19 500 VAL A N 1
ATOM 3870 C CA . VAL A 1 500 ? 1.304 -18.206 3.367 1.00 98.19 500 VAL A CA 1
ATOM 3871 C C . VAL A 1 500 ? -0.174 -17.897 3.600 1.00 98.19 500 VAL A C 1
ATOM 3873 O O . VAL A 1 500 ? -0.698 -18.207 4.665 1.00 98.19 500 VAL A O 1
ATOM 3876 N N . VAL A 1 501 ? -0.871 -17.344 2.600 1.00 98.44 501 VAL A N 1
ATOM 3877 C CA . VAL A 1 501 ? -2.307 -17.013 2.698 1.00 98.44 501 VAL A CA 1
ATOM 3878 C C . VAL A 1 501 ? -3.137 -18.229 3.113 1.00 98.44 501 VAL A C 1
ATOM 3880 O O . VAL A 1 501 ? -3.976 -18.126 4.001 1.00 98.44 501 VAL A O 1
ATOM 3883 N N . ARG A 1 502 ? -2.860 -19.401 2.533 1.00 97.12 502 ARG A N 1
ATOM 3884 C CA . ARG A 1 502 ? -3.605 -20.647 2.781 1.00 97.12 502 ARG A CA 1
ATOM 3885 C C . ARG A 1 502 ? -3.395 -21.249 4.170 1.00 97.12 502 ARG A C 1
ATOM 3887 O O . ARG A 1 502 ? -4.124 -22.166 4.536 1.00 97.12 502 ARG A O 1
ATOM 3894 N N . LEU A 1 503 ? -2.441 -20.744 4.955 1.00 96.88 503 LEU A N 1
ATOM 3895 C CA . LEU A 1 503 ? -2.306 -21.117 6.366 1.00 96.88 503 LEU A CA 1
ATOM 3896 C C . LEU A 1 503 ? -3.423 -20.516 7.234 1.00 96.88 503 LEU A C 1
ATOM 3898 O O . LEU A 1 503 ? -3.626 -20.971 8.360 1.00 96.88 503 LEU A O 1
ATOM 3902 N N . TYR A 1 504 ? -4.145 -19.511 6.727 1.00 97.19 504 TYR A N 1
ATOM 3903 C CA . TYR A 1 504 ? -5.101 -18.727 7.499 1.00 97.19 504 TYR A CA 1
ATOM 3904 C C . TYR A 1 504 ? -6.469 -18.644 6.814 1.00 97.19 504 TYR A C 1
ATOM 3906 O O . TYR A 1 504 ? -6.589 -18.268 5.654 1.00 97.19 504 TYR A O 1
ATOM 3914 N N . ASN A 1 505 ? -7.536 -18.887 7.578 1.00 96.19 505 ASN A N 1
ATOM 3915 C CA . ASN A 1 505 ? -8.920 -18.770 7.090 1.00 96.19 505 ASN A CA 1
ATOM 3916 C C . ASN A 1 505 ? -9.442 -17.321 7.069 1.00 96.19 505 ASN A C 1
ATOM 3918 O O . ASN A 1 505 ? -10.581 -17.076 6.658 1.00 96.19 505 ASN A O 1
ATOM 3922 N N . CYS A 1 506 ? -8.661 -16.366 7.586 1.00 97.94 506 CYS A N 1
ATOM 3923 C CA . CYS A 1 506 ? -9.066 -14.970 7.710 1.00 97.94 506 CYS A CA 1
ATOM 3924 C C . CYS A 1 506 ? -9.083 -14.236 6.364 1.00 97.94 506 CYS A C 1
ATOM 3926 O O . CYS A 1 506 ? -9.859 -13.298 6.210 1.00 97.94 506 CYS A O 1
ATOM 3928 N N . VAL A 1 507 ? -8.287 -14.656 5.375 1.00 98.62 507 VAL A N 1
ATOM 3929 C CA . VAL A 1 507 ? -8.242 -14.009 4.055 1.00 98.62 507 VAL A CA 1
ATOM 3930 C C . VAL A 1 507 ? -9.461 -14.403 3.235 1.00 98.62 507 VAL A C 1
ATOM 3932 O O . VAL A 1 507 ? -9.693 -15.583 2.991 1.00 98.62 507 VAL A O 1
ATOM 3935 N N . LYS A 1 508 ? -10.253 -13.409 2.822 1.00 98.44 508 LYS A N 1
ATOM 3936 C CA . LYS A 1 508 ? -11.513 -13.622 2.090 1.00 98.44 508 LYS A CA 1
ATOM 3937 C C . LYS A 1 508 ? -11.409 -13.257 0.619 1.00 98.44 508 LYS A C 1
ATOM 3939 O O . LYS A 1 508 ? -11.989 -13.925 -0.235 1.00 98.44 508 LYS A O 1
ATOM 3944 N N . ALA A 1 509 ? -10.649 -12.208 0.324 1.00 98.62 509 ALA A N 1
ATOM 3945 C CA . ALA A 1 509 ? -10.463 -11.736 -1.034 1.00 98.62 509 ALA A CA 1
ATOM 3946 C C . ALA A 1 509 ? -9.060 -11.171 -1.257 1.00 98.62 509 ALA A C 1
ATOM 3948 O O . ALA A 1 509 ? -8.479 -10.525 -0.384 1.00 98.62 509 ALA A O 1
ATOM 3949 N N . CYS A 1 510 ? -8.572 -11.373 -2.471 1.00 98.81 510 CYS A N 1
ATOM 3950 C CA . CYS A 1 510 ? -7.369 -10.814 -3.043 1.00 98.81 510 CYS A CA 1
ATOM 3951 C C . CYS A 1 510 ? -7.768 -9.889 -4.198 1.00 98.81 510 CYS A C 1
ATOM 3953 O O . CYS A 1 510 ? -8.380 -10.350 -5.159 1.00 98.81 510 CYS A O 1
ATOM 3955 N N . PHE A 1 511 ? -7.428 -8.606 -4.131 1.00 98.88 511 PHE A N 1
ATOM 3956 C CA . PHE A 1 511 ? -7.649 -7.652 -5.218 1.00 98.88 511 PHE A CA 1
ATOM 3957 C C . PHE A 1 511 ? -6.338 -7.313 -5.925 1.00 98.88 511 PHE A C 1
ATOM 3959 O O . PHE A 1 511 ? -5.305 -7.146 -5.267 1.00 98.88 511 PHE A O 1
ATOM 3966 N N . ALA A 1 512 ? -6.396 -7.179 -7.251 1.00 98.88 512 ALA A N 1
ATOM 3967 C CA . ALA A 1 512 ? -5.259 -6.772 -8.065 1.00 98.88 512 ALA A CA 1
ATOM 3968 C C . ALA A 1 512 ? -5.599 -5.832 -9.224 1.00 98.88 512 ALA A C 1
ATOM 3970 O O . ALA A 1 512 ? -6.769 -5.635 -9.527 1.00 98.88 512 ALA A O 1
ATOM 3971 N N . GLY A 1 513 ? -4.577 -5.246 -9.852 1.00 98.56 513 GLY A N 1
ATOM 3972 C CA . GLY A 1 513 ? -4.662 -4.525 -11.129 1.00 98.56 513 GLY A CA 1
ATOM 3973 C C . GLY A 1 513 ? -3.783 -5.215 -12.175 1.00 98.56 513 GLY A C 1
ATOM 3974 O O . GLY A 1 513 ? -3.760 -6.446 -12.233 1.00 98.56 513 GLY A O 1
ATOM 3975 N N . HIS A 1 514 ? -3.015 -4.439 -12.946 1.00 98.56 514 HIS A N 1
ATOM 3976 C CA . HIS A 1 514 ? -1.949 -4.889 -13.857 1.00 98.56 514 HIS A CA 1
ATOM 3977 C C . HIS A 1 514 ? -2.419 -5.650 -15.110 1.00 98.56 514 HIS A C 1
ATOM 3979 O O . HIS A 1 514 ? -2.026 -5.314 -16.228 1.00 98.56 514 HIS A O 1
ATOM 3985 N N . ASP A 1 515 ? -3.285 -6.660 -14.969 1.00 97.75 515 ASP A N 1
ATOM 3986 C CA . ASP A 1 515 ? -3.976 -7.251 -16.115 1.00 97.75 515 ASP A CA 1
ATOM 3987 C C . ASP A 1 515 ? -5.202 -6.409 -16.464 1.00 97.75 515 ASP A C 1
ATOM 3989 O O . ASP A 1 515 ? -6.284 -6.576 -15.906 1.00 97.75 515 ASP A O 1
ATOM 3993 N N . HIS A 1 516 ? -5.022 -5.497 -17.417 1.00 98.00 516 HIS A N 1
ATOM 3994 C CA . HIS A 1 516 ? -6.014 -4.488 -17.786 1.00 98.00 516 HIS A CA 1
ATOM 3995 C C . HIS A 1 516 ? -7.373 -5.051 -18.231 1.00 98.00 516 HIS A C 1
ATOM 3997 O O . HIS A 1 516 ? -8.377 -4.328 -18.214 1.00 98.00 516 HIS A O 1
ATOM 4003 N N . LYS A 1 517 ? -7.418 -6.326 -18.644 1.00 96.56 517 LYS A N 1
ATOM 4004 C CA . LYS A 1 517 ? -8.665 -7.014 -18.993 1.00 96.56 517 LYS A CA 1
ATOM 4005 C C . LYS A 1 517 ? -9.530 -7.303 -17.762 1.00 96.56 517 LYS A C 1
ATOM 4007 O O . LYS A 1 517 ? -10.736 -7.462 -17.922 1.00 96.56 517 LYS A O 1
ATOM 4012 N N . GLY A 1 518 ? -8.923 -7.371 -16.580 1.00 97.19 518 GLY A N 1
ATOM 4013 C CA . GLY A 1 518 ? -9.546 -7.847 -15.358 1.00 97.19 518 GLY A CA 1
ATOM 4014 C C . GLY A 1 518 ? -9.766 -9.362 -15.349 1.00 97.19 518 GLY A C 1
ATOM 4015 O O . GLY A 1 518 ? -9.493 -10.080 -16.317 1.00 97.19 518 GLY A O 1
ATOM 4016 N N . GLY A 1 519 ? -10.271 -9.859 -14.226 1.00 97.56 519 GLY A N 1
ATOM 4017 C CA . GLY A 1 519 ? -10.605 -11.267 -14.043 1.00 97.56 519 GLY A CA 1
ATOM 4018 C C . GLY A 1 519 ? -11.118 -11.568 -12.642 1.00 97.56 519 GLY A C 1
ATOM 4019 O O . GLY A 1 519 ? -10.953 -10.767 -11.719 1.00 97.56 519 GLY A O 1
ATOM 4020 N N . HIS A 1 520 ? -11.761 -12.723 -12.492 1.00 98.19 520 HIS A N 1
ATOM 4021 C CA . HIS A 1 520 ? -12.244 -13.223 -11.210 1.00 98.19 520 HIS A CA 1
ATOM 4022 C C . HIS A 1 520 ? -12.106 -14.745 -11.145 1.00 98.19 520 HIS A C 1
ATOM 4024 O O . HIS A 1 520 ? -12.470 -15.443 -12.091 1.00 98.19 520 HIS A O 1
ATOM 4030 N N . SER A 1 521 ? -11.587 -15.255 -10.032 1.00 98.12 521 SER A N 1
ATOM 4031 C CA . SER A 1 521 ? -11.558 -16.682 -9.712 1.00 98.12 521 SER A CA 1
ATOM 4032 C C . SER A 1 521 ? -11.769 -16.910 -8.214 1.00 98.12 521 SER A C 1
ATOM 4034 O O . SER A 1 521 ? -11.732 -15.978 -7.407 1.00 98.12 521 SER A O 1
ATOM 4036 N N . ILE A 1 522 ? -12.012 -18.166 -7.846 1.00 98.06 522 ILE A N 1
ATOM 4037 C CA . ILE A 1 522 ? -12.030 -18.631 -6.459 1.00 98.06 522 ILE A CA 1
ATOM 4038 C C . ILE A 1 522 ? -11.029 -19.774 -6.385 1.00 98.06 522 ILE A C 1
ATOM 4040 O O . ILE A 1 522 ? -11.101 -20.710 -7.187 1.00 98.06 522 ILE A O 1
ATOM 4044 N N . ASP A 1 523 ? -10.074 -19.680 -5.465 1.00 96.19 523 ASP A N 1
ATOM 4045 C CA . ASP A 1 523 ? -9.067 -20.720 -5.315 1.00 96.19 523 ASP A CA 1
ATOM 4046 C C . ASP A 1 523 ? -9.610 -21.934 -4.542 1.00 96.19 523 ASP A C 1
ATOM 4048 O O . ASP A 1 523 ? -10.724 -21.939 -4.013 1.00 96.19 523 ASP A O 1
ATOM 4052 N N . SER A 1 524 ? -8.817 -23.002 -4.465 1.00 93.44 524 SER A N 1
ATOM 4053 C CA . SER A 1 524 ? -9.238 -24.247 -3.812 1.00 93.44 524 SER A CA 1
ATOM 4054 C C . SER A 1 524 ? -9.475 -24.128 -2.298 1.00 93.44 524 SER A C 1
ATOM 4056 O O . SER A 1 524 ? -9.922 -25.098 -1.693 1.00 93.44 524 SER A O 1
ATOM 4058 N N . HIS A 1 525 ? -9.140 -22.990 -1.683 1.00 93.81 525 HIS A N 1
ATOM 4059 C CA . HIS A 1 525 ? -9.330 -22.706 -0.259 1.00 93.81 525 HIS A CA 1
ATOM 4060 C C . HIS A 1 525 ? -10.475 -21.708 -0.027 1.00 93.81 525 HIS A C 1
ATOM 4062 O O . HIS A 1 525 ? -10.707 -21.297 1.107 1.00 93.81 525 HIS A O 1
ATOM 4068 N N . GLY A 1 526 ? -11.209 -21.338 -1.083 1.00 95.94 526 GLY A N 1
ATOM 4069 C CA . GLY A 1 526 ? -12.334 -20.411 -1.004 1.00 95.94 526 GLY A CA 1
ATOM 4070 C C . GLY A 1 526 ? -11.929 -18.937 -1.001 1.00 95.94 526 GLY A C 1
ATOM 4071 O O . GLY A 1 526 ? -12.780 -18.088 -0.752 1.00 95.94 526 GLY A O 1
ATOM 4072 N N . VAL A 1 527 ? -10.663 -18.601 -1.282 1.00 98.31 527 VAL A N 1
ATOM 4073 C CA . VAL A 1 527 ? -10.232 -17.200 -1.395 1.00 98.31 527 VAL A CA 1
ATOM 4074 C C . VAL A 1 527 ? -10.611 -16.673 -2.775 1.00 98.31 527 VAL A C 1
ATOM 4076 O O . VAL A 1 527 ? -10.235 -17.252 -3.796 1.00 98.31 527 VAL A O 1
ATOM 4079 N N . HIS A 1 528 ? -11.340 -15.559 -2.820 1.00 98.56 528 HIS A N 1
ATOM 4080 C CA . HIS A 1 528 ? -11.693 -14.902 -4.078 1.00 98.56 528 HIS A CA 1
ATOM 4081 C C . HIS A 1 528 ? -10.524 -14.063 -4.597 1.00 98.56 528 HIS A C 1
ATOM 4083 O O . HIS A 1 528 ? -9.914 -13.320 -3.838 1.00 98.56 528 HIS A O 1
ATOM 4089 N N . HIS A 1 529 ? -10.253 -14.104 -5.898 1.00 98.75 529 HIS A N 1
ATOM 4090 C CA . HIS A 1 529 ? -9.222 -13.293 -6.551 1.00 98.75 529 HIS A CA 1
ATOM 4091 C C . HIS A 1 529 ? -9.860 -12.403 -7.602 1.00 98.75 529 HIS A C 1
ATOM 4093 O O . HIS A 1 529 ? -10.381 -12.914 -8.586 1.00 98.75 529 HIS A O 1
ATOM 4099 N N . ARG A 1 530 ? -9.834 -11.083 -7.408 1.00 98.62 530 ARG A N 1
ATOM 4100 C CA . ARG A 1 530 ? -10.439 -10.093 -8.303 1.00 98.62 530 ARG A CA 1
ATOM 4101 C C . ARG A 1 530 ? -9.377 -9.154 -8.871 1.00 98.62 530 ARG A C 1
ATOM 4103 O O . ARG A 1 530 ? -8.894 -8.263 -8.181 1.00 98.62 530 ARG A O 1
ATOM 4110 N N . THR A 1 531 ? -9.066 -9.316 -10.149 1.00 98.81 531 THR A N 1
ATOM 4111 C CA . THR A 1 531 ? -8.214 -8.386 -10.903 1.00 98.81 531 THR A CA 1
ATOM 4112 C C . THR A 1 531 ? -9.084 -7.323 -11.556 1.00 98.81 531 THR A C 1
ATOM 4114 O O . THR A 1 531 ? -9.999 -7.675 -12.292 1.00 98.81 531 THR A O 1
ATOM 4117 N N . LEU A 1 532 ? -8.831 -6.051 -11.277 1.00 98.75 532 LEU A N 1
ATOM 4118 C CA . LEU A 1 532 ? -9.618 -4.900 -11.705 1.00 98.75 532 LEU A CA 1
ATOM 4119 C C . LEU A 1 532 ? -9.249 -4.462 -13.126 1.00 98.75 532 LEU A C 1
ATOM 4121 O O . LEU A 1 532 ? -8.085 -4.469 -13.514 1.00 98.75 532 LEU A O 1
ATOM 4125 N N . GLU A 1 533 ? -10.253 -4.044 -13.890 1.00 98.50 533 GLU A N 1
ATOM 4126 C CA . GLU A 1 533 ? -10.077 -3.508 -15.237 1.00 98.50 533 GLU A CA 1
ATOM 4127 C C . GLU A 1 533 ? -9.403 -2.127 -15.214 1.00 98.50 533 GLU A C 1
ATOM 4129 O O . GLU A 1 533 ? -9.668 -1.301 -14.337 1.00 98.50 533 GLU A O 1
ATOM 4134 N N . ALA A 1 534 ? -8.558 -1.855 -16.212 1.00 98.25 534 ALA A N 1
ATOM 4135 C CA . ALA A 1 534 ? -7.753 -0.637 -16.256 1.00 98.25 534 ALA A CA 1
ATOM 4136 C C . ALA A 1 534 ? -8.535 0.603 -16.705 1.00 98.25 534 ALA A C 1
ATOM 4138 O O . ALA A 1 534 ? -9.206 0.604 -17.746 1.00 98.25 534 ALA A O 1
ATOM 4139 N N . ALA A 1 535 ? -8.327 1.718 -16.002 1.00 98.31 535 ALA A N 1
ATOM 4140 C CA . ALA A 1 535 ? -8.815 3.026 -16.426 1.00 98.31 535 ALA A CA 1
ATOM 4141 C C . ALA A 1 535 ? -8.182 3.491 -17.756 1.00 98.31 535 ALA A C 1
ATOM 4143 O O . ALA A 1 535 ? -8.861 4.136 -18.558 1.00 98.31 535 ALA A O 1
ATOM 4144 N N . LEU A 1 536 ? -6.921 3.132 -18.039 1.00 98.25 536 LEU A N 1
ATOM 4145 C CA . LEU A 1 536 ? -6.231 3.505 -19.282 1.00 98.25 536 LEU A CA 1
ATOM 4146 C C . LEU A 1 536 ? -6.911 2.989 -20.558 1.00 98.25 536 LEU A C 1
ATOM 4148 O O . LEU A 1 536 ? -6.862 3.647 -21.599 1.00 98.25 536 LEU A O 1
ATOM 4152 N N . GLU A 1 537 ? -7.514 1.804 -20.510 1.00 97.06 537 GLU A N 1
ATOM 4153 C CA . GLU A 1 537 ? -8.081 1.143 -21.694 1.00 97.06 537 GLU A CA 1
ATOM 4154 C C . GLU A 1 537 ? -9.565 1.477 -21.910 1.00 97.06 537 GLU A C 1
ATOM 4156 O O . GLU A 1 537 ? -10.240 0.841 -22.723 1.00 97.06 537 GLU A O 1
ATOM 4161 N N . CYS A 1 538 ? -10.083 2.484 -21.200 1.00 94.62 538 CYS A N 1
ATOM 4162 C CA . CYS A 1 538 ? -11.442 2.993 -21.358 1.00 94.62 538 CYS A CA 1
ATOM 4163 C C . CYS A 1 538 ? -11.533 3.965 -22.544 1.00 94.62 538 CYS A C 1
ATOM 4165 O O . CYS A 1 538 ? -10.937 5.045 -22.483 1.00 94.62 538 CYS A O 1
ATOM 4167 N N . PRO A 1 539 ? -12.308 3.649 -23.601 1.00 91.19 539 PRO A N 1
ATOM 4168 C CA . PRO A 1 539 ? -12.637 4.633 -24.624 1.00 91.19 539 PRO A CA 1
ATOM 4169 C C . PRO A 1 539 ? -13.298 5.884 -24.025 1.00 91.19 539 PRO A C 1
ATOM 4171 O O . PRO A 1 539 ? -14.032 5.763 -23.033 1.00 91.19 539 PRO A O 1
ATOM 4174 N N . PRO A 1 540 ? -13.115 7.070 -24.639 1.00 89.75 540 PRO A N 1
ATOM 4175 C CA . PRO A 1 540 ? -13.790 8.285 -24.209 1.00 89.75 540 PRO A CA 1
ATOM 4176 C C . PRO A 1 540 ? -15.296 8.087 -24.014 1.00 89.75 540 PRO A C 1
ATOM 4178 O O . PRO A 1 540 ? -15.995 7.644 -24.921 1.00 89.75 540 PRO A O 1
ATOM 4181 N N . GLY A 1 541 ? -15.785 8.422 -22.819 1.00 86.56 541 GLY A N 1
ATOM 4182 C CA . GLY A 1 541 ? -17.193 8.259 -22.435 1.00 86.56 541 GLY A CA 1
ATOM 4183 C C . GLY A 1 541 ? -17.502 6.991 -21.633 1.00 86.56 541 GLY A C 1
ATOM 4184 O O . GLY A 1 541 ? -18.614 6.869 -21.138 1.00 86.56 541 GLY A O 1
ATOM 4185 N N . THR A 1 542 ? -16.530 6.096 -21.446 1.00 93.88 542 THR A N 1
ATOM 4186 C CA . THR A 1 542 ? -16.647 4.899 -20.590 1.00 93.88 542 THR A CA 1
ATOM 4187 C C . THR A 1 542 ? -15.689 4.972 -19.402 1.00 93.88 542 THR A C 1
ATOM 4189 O O . THR A 1 542 ? -14.801 5.827 -19.368 1.00 93.88 542 THR A O 1
ATOM 4192 N N . SER A 1 543 ? -15.857 4.106 -18.407 1.00 96.00 543 SER A N 1
ATOM 4193 C CA . SER A 1 543 ? -15.063 4.104 -17.176 1.00 96.00 543 SER A CA 1
ATOM 4194 C C . SER A 1 543 ? -14.647 2.692 -16.743 1.00 96.00 543 SER A C 1
ATOM 4196 O O . SER A 1 543 ? -15.165 1.689 -17.227 1.00 96.00 543 SER A O 1
ATOM 4198 N N . ALA A 1 544 ? -13.693 2.624 -15.817 1.00 97.25 544 ALA A N 1
ATOM 4199 C CA . ALA A 1 544 ? -13.331 1.413 -15.088 1.00 97.25 544 ALA A CA 1
ATOM 4200 C C . ALA A 1 544 ? -12.898 1.826 -13.678 1.00 97.25 544 ALA A C 1
ATOM 4202 O O . ALA A 1 544 ? -11.747 2.174 -13.426 1.00 97.25 544 ALA A O 1
ATOM 4203 N N . PHE A 1 545 ? -13.872 1.891 -12.780 1.00 98.56 545 PHE A N 1
ATOM 4204 C CA . PHE A 1 545 ? -13.696 2.107 -11.347 1.00 98.56 545 PHE A CA 1
ATOM 4205 C C . PHE A 1 545 ? -14.939 1.564 -10.641 1.00 98.56 545 PHE A C 1
ATOM 4207 O O . PHE A 1 545 ? -15.957 1.301 -11.285 1.00 98.56 545 PHE A O 1
ATOM 4214 N N . GLY A 1 546 ? -14.884 1.439 -9.323 1.00 97.69 546 GLY A N 1
ATOM 4215 C CA . GLY A 1 546 ? -16.029 0.989 -8.546 1.00 97.69 546 GLY A CA 1
ATOM 4216 C C . GLY A 1 546 ? -15.941 1.396 -7.089 1.00 97.69 546 GLY A C 1
ATOM 4217 O O . GLY A 1 546 ? -15.089 2.191 -6.683 1.00 97.69 546 GLY A O 1
ATOM 4218 N N . HIS A 1 547 ? -16.841 0.840 -6.296 1.00 98.50 547 HIS A N 1
ATOM 4219 C CA . HIS A 1 547 ? -16.724 0.814 -4.847 1.00 98.50 547 HIS A CA 1
ATOM 4220 C C . HIS A 1 547 ? -17.125 -0.566 -4.340 1.00 98.50 547 HIS A C 1
ATOM 4222 O O . HIS A 1 547 ? -17.926 -1.255 -4.962 1.00 98.50 547 HIS A O 1
ATOM 4228 N N . VAL A 1 548 ? -16.535 -0.973 -3.227 1.00 98.56 548 VAL A N 1
ATOM 4229 C CA . VAL A 1 548 ? -16.827 -2.234 -2.562 1.00 98.56 548 VAL A CA 1
ATOM 4230 C C . VAL A 1 548 ? -17.625 -1.929 -1.309 1.00 98.56 548 VAL A C 1
ATOM 4232 O O . VAL A 1 548 ? -17.178 -1.145 -0.472 1.00 98.56 548 VAL A O 1
ATOM 4235 N N . GLU A 1 549 ? -18.786 -2.553 -1.177 1.00 97.88 549 GLU A N 1
ATOM 4236 C CA . GLU A 1 549 ? -19.573 -2.599 0.049 1.00 97.88 549 GLU A CA 1
ATOM 4237 C C . GLU A 1 549 ? -19.191 -3.853 0.838 1.00 97.88 549 GLU A C 1
ATOM 4239 O O . GLU A 1 549 ? -19.203 -4.967 0.309 1.00 97.88 549 GLU A O 1
ATOM 4244 N N . VAL A 1 550 ? -18.812 -3.676 2.103 1.00 97.75 550 VAL A N 1
ATOM 4245 C CA . VAL A 1 550 ? -18.304 -4.760 2.949 1.00 97.75 550 VAL A CA 1
ATOM 4246 C C . VAL A 1 550 ? -19.349 -5.146 3.981 1.00 97.75 550 VAL A C 1
ATOM 4248 O O . VAL A 1 550 ? -19.758 -4.328 4.802 1.00 97.75 550 VAL A O 1
ATOM 4251 N N . TYR A 1 551 ? -19.745 -6.412 3.973 1.00 96.62 551 TYR A N 1
ATOM 4252 C CA . TYR A 1 551 ? -20.678 -7.020 4.915 1.00 96.62 551 TYR A CA 1
ATOM 4253 C C . TYR A 1 551 ? -19.957 -8.061 5.783 1.00 96.62 551 TYR A C 1
ATOM 4255 O O . TYR A 1 551 ? -18.840 -8.470 5.457 1.00 96.62 551 TYR A O 1
ATOM 4263 N N . PRO A 1 552 ? -20.572 -8.522 6.888 1.00 93.38 552 PRO A N 1
ATOM 4264 C CA . PRO A 1 552 ? -19.982 -9.575 7.716 1.00 93.38 552 PRO A CA 1
ATOM 4265 C C . PRO A 1 552 ? -19.692 -10.887 6.966 1.00 93.38 552 PRO A C 1
ATOM 4267 O O . PRO A 1 552 ? -18.780 -11.609 7.354 1.00 93.38 552 PRO A O 1
ATOM 4270 N N . ASP A 1 553 ? -20.471 -11.183 5.926 1.00 92.81 553 ASP A N 1
ATOM 4271 C CA . ASP A 1 553 ? -20.533 -12.457 5.197 1.00 92.81 553 ASP A CA 1
ATOM 4272 C C . ASP A 1 553 ? -20.253 -12.328 3.689 1.00 92.81 553 ASP A C 1
ATOM 4274 O O . ASP A 1 553 ? -20.231 -13.324 2.964 1.00 92.81 553 ASP A O 1
ATOM 4278 N N . LYS A 1 554 ? -20.065 -11.101 3.183 1.00 96.62 554 LYS A N 1
ATOM 4279 C CA . LYS A 1 554 ? -19.756 -10.875 1.769 1.00 96.62 554 LYS A CA 1
ATOM 4280 C C . LYS A 1 554 ? -19.097 -9.533 1.474 1.00 96.62 554 LYS A C 1
ATOM 4282 O O . LYS A 1 554 ? -19.223 -8.582 2.241 1.00 96.62 554 LYS A O 1
ATOM 4287 N N . LEU A 1 555 ? -18.458 -9.434 0.313 1.00 98.25 555 LEU A N 1
ATOM 4288 C CA . LEU A 1 555 ? -18.124 -8.167 -0.342 1.00 98.25 555 LEU A CA 1
ATOM 4289 C C . LEU A 1 555 ? -18.989 -8.020 -1.594 1.00 98.25 555 LEU A C 1
ATOM 4291 O O . LEU A 1 555 ? -19.167 -8.985 -2.336 1.00 98.25 555 LEU A O 1
ATOM 4295 N N . LEU A 1 556 ? -19.479 -6.814 -1.858 1.00 98.00 556 LEU A N 1
ATOM 4296 C CA . LEU A 1 556 ? -20.149 -6.475 -3.108 1.00 98.00 556 LEU A CA 1
ATOM 4297 C C . LEU A 1 556 ? -19.366 -5.364 -3.805 1.00 98.00 556 LEU A C 1
ATOM 4299 O O . LEU A 1 556 ? -19.388 -4.216 -3.371 1.00 98.00 556 LEU A O 1
ATOM 4303 N N . LEU A 1 557 ? -18.651 -5.707 -4.874 1.00 98.12 557 LEU A N 1
ATOM 4304 C CA . LEU A 1 557 ? -18.072 -4.725 -5.783 1.00 98.12 557 LEU A CA 1
ATOM 4305 C C . LEU A 1 557 ? -19.177 -4.219 -6.707 1.00 98.12 557 LEU A C 1
ATOM 4307 O O . LEU A 1 557 ? -19.761 -5.014 -7.438 1.00 98.12 557 LEU A O 1
ATOM 4311 N N . ILE A 1 558 ? -19.412 -2.912 -6.693 1.00 97.75 558 ILE A N 1
ATOM 4312 C CA . ILE A 1 558 ? -20.297 -2.209 -7.618 1.00 97.75 558 ILE A CA 1
ATOM 4313 C C . ILE A 1 558 ? -19.416 -1.388 -8.557 1.00 97.75 558 ILE A C 1
ATOM 4315 O O . ILE A 1 558 ? -18.784 -0.403 -8.145 1.00 97.75 558 ILE A O 1
ATOM 4319 N N . GLY A 1 559 ? -19.329 -1.834 -9.803 1.00 96.50 559 GLY A N 1
ATOM 4320 C CA . GLY A 1 559 ? -18.446 -1.283 -10.819 1.00 96.50 559 GLY A CA 1
ATOM 4321 C C . GLY A 1 559 ? -19.132 -0.286 -11.757 1.00 96.50 559 GLY A C 1
ATOM 4322 O O . GLY A 1 559 ? -20.338 -0.052 -11.706 1.00 96.50 559 GLY A O 1
ATOM 4323 N N . SER A 1 560 ? -18.332 0.352 -12.610 1.00 95.81 560 SER A N 1
ATOM 4324 C CA . SER A 1 560 ? -18.788 1.250 -13.671 1.00 95.81 560 SER A CA 1
ATOM 4325 C C . SER A 1 560 ? -18.260 0.772 -15.020 1.00 95.81 560 SER A C 1
ATOM 4327 O O . SER A 1 560 ? -17.056 0.561 -15.177 1.00 95.81 560 SER A O 1
ATOM 4329 N N . ASP A 1 561 ? -19.164 0.685 -15.996 1.00 95.25 561 ASP A N 1
ATOM 4330 C CA . ASP A 1 561 ? -18.938 0.290 -17.392 1.00 95.25 561 ASP A CA 1
ATOM 4331 C C . ASP A 1 561 ? -18.105 -0.993 -17.555 1.00 95.25 561 ASP A C 1
ATOM 4333 O O . ASP A 1 561 ? -18.649 -2.092 -17.510 1.00 95.25 561 ASP A O 1
ATOM 4337 N N . ARG A 1 562 ? -16.788 -0.871 -17.777 1.00 95.19 562 ARG A N 1
ATOM 4338 C CA . ARG A 1 562 ? -15.905 -2.025 -18.004 1.00 95.19 562 ARG A CA 1
ATOM 4339 C C . ARG A 1 562 ? -15.661 -2.837 -16.739 1.00 95.19 562 ARG A C 1
ATOM 4341 O O . ARG A 1 562 ? -15.302 -4.004 -16.847 1.00 95.19 562 ARG A O 1
ATOM 4348 N N . MET A 1 563 ? -15.834 -2.228 -15.568 1.00 97.06 563 MET A N 1
ATOM 4349 C CA . MET A 1 563 ? -15.734 -2.929 -14.297 1.00 97.06 563 MET A CA 1
ATOM 4350 C C . MET A 1 563 ? -17.100 -3.501 -13.940 1.00 97.06 563 MET A C 1
ATOM 4352 O O . MET A 1 563 ? -18.024 -2.748 -13.645 1.00 97.06 563 MET A O 1
ATOM 4356 N N . ALA A 1 564 ? -17.228 -4.825 -13.998 1.00 91.38 564 ALA A N 1
ATOM 4357 C CA . ALA A 1 564 ? -18.469 -5.511 -13.664 1.00 91.38 564 ALA A CA 1
ATOM 4358 C C . ALA A 1 564 ? -18.685 -5.591 -12.149 1.00 91.38 564 ALA A C 1
ATOM 4360 O O . ALA A 1 564 ? -17.722 -5.700 -11.377 1.00 91.38 564 ALA A O 1
ATOM 4361 N N . ASP A 1 565 ? -19.957 -5.618 -11.753 1.00 95.94 565 ASP A N 1
ATOM 4362 C CA . ASP A 1 565 ? -20.347 -5.943 -10.388 1.00 95.94 565 ASP A CA 1
ATOM 4363 C C . ASP A 1 565 ? -19.872 -7.357 -10.032 1.00 95.94 565 ASP A C 1
ATOM 4365 O O . ASP A 1 565 ? -19.860 -8.267 -10.866 1.00 95.94 565 ASP A O 1
ATOM 4369 N N . THR A 1 566 ? -19.430 -7.559 -8.795 1.00 95.38 566 THR A N 1
ATOM 4370 C CA . THR A 1 566 ? -18.941 -8.861 -8.327 1.00 95.38 566 THR A CA 1
ATOM 4371 C C . THR A 1 566 ? -19.357 -9.078 -6.884 1.00 95.38 566 THR A C 1
ATOM 4373 O O . THR A 1 566 ? -18.988 -8.303 -6.003 1.00 95.38 566 THR A O 1
ATOM 4376 N N . GLU A 1 567 ? -20.092 -10.157 -6.633 1.00 96.31 567 GLU A N 1
ATOM 4377 C CA . GLU A 1 567 ? -20.424 -10.604 -5.283 1.00 96.31 567 GLU A CA 1
ATOM 4378 C C . GLU A 1 567 ? -19.418 -11.670 -4.819 1.00 96.31 567 GLU A C 1
ATOM 4380 O O . GLU A 1 567 ? -19.112 -12.625 -5.535 1.00 96.31 567 GLU A O 1
ATOM 4385 N N . ILE A 1 568 ? -18.866 -11.480 -3.622 1.00 95.38 568 ILE A N 1
ATOM 4386 C CA . ILE A 1 568 ? -17.853 -12.336 -2.998 1.00 95.38 568 ILE A CA 1
ATOM 4387 C C . ILE A 1 568 ? -18.414 -12.810 -1.656 1.00 95.38 568 ILE A C 1
ATOM 4389 O O . ILE A 1 568 ? -18.369 -12.056 -0.691 1.00 95.38 568 ILE A O 1
ATOM 4393 N N . CYS A 1 569 ? -18.962 -14.024 -1.592 1.00 93.81 569 CYS A N 1
ATOM 4394 C CA . CYS A 1 569 ? -19.553 -14.605 -0.377 1.00 93.81 569 CYS A CA 1
ATOM 4395 C C . CYS A 1 569 ? -18.565 -15.550 0.318 1.00 93.81 569 CYS A C 1
ATOM 4397 O O . CYS A 1 569 ? -17.921 -16.342 -0.369 1.00 93.81 569 CYS A O 1
ATOM 4399 N N . PHE A 1 570 ? -18.470 -15.506 1.652 1.00 88.94 570 PHE A N 1
ATOM 4400 C CA . PHE A 1 570 ? -17.513 -16.322 2.416 1.00 88.94 570 PHE A CA 1
ATOM 4401 C C . PHE A 1 570 ? -17.983 -16.724 3.816 1.00 88.94 570 PHE A C 1
ATOM 4403 O O . PHE A 1 570 ? -18.904 -16.078 4.362 1.00 88.94 570 PHE A O 1
#

Radius of gyration: 28.72 Å; chains: 1; bounding box: 80×84×77 Å